Protein 6RS4 (pdb70)

GO terms:
  GO:0035834 indole alkaloid metabolic process (P, IDA)
  GO:0005634 nucleus (C, IDA)
  GO:0005829 cytosol (C, IDA)
  GO:0016853 isomerase activity (F, IDA)
  GO:0009821 alkaloid biosynthetic process (P, IDA)
  GO:0005515 protein binding (F, IPI)

InterPro domains:
  IPR013094 Alpha/beta hydrolase fold-3 [PF07859] (74-285)
  IPR029058 Alpha/Beta hydrolase fold [G3DSA:3.40.50.1820] (14-320)
  IPR029058 Alpha/Beta hydrolase fold [SSF53474] (6-320)
  IPR050466 Diverse Carboxylesterases and Gibberellin Receptors [PTHR23024] (10-301)

Organism: Catharanthus roseus (NCBI:txid4058)

B-factor: mean 18.54, std 12.17, range [6.81, 77.48]

Foldseek 3Di:
DFPDDQPPAWTARPVGDIDGDDAAAFDAWDAQDVVLRTKTWDKADLDPAKIWIKIAEDDPDQQAAFAEEEEEEDDLLADDFCRGCLNVVLVSNLCSLLRHIYTYMGWDGPDVPAPPRRLVNSLSVQLLLLVLPPPAPVCVVPDVRHDNCSNRHHDLVQYEYEYEACRLLSVLVSQLVCLVCPRVNVPGFHAEYEYHLYQADEDDPDDDDPCVVPSSLVSQCRRHVPQVVRSLRCSRHVPRPVHRQLLSGRYAYYEYEYEDDPSVRVSVVVVVSNVVSCNPHHYHYHYYPDDRSQLRPVVDPSVSVSSSVRSVRRD/DFPDDDPPAWTARPVGDIDGPDAAAFDAWDAQDVVLRTKTWHKADLDPAKIWIKIAADDPDLQEAFFEEEEEEDDLLAGDFCRGCQVVVLVSNLCSLLRYIYTYMGWDGPDVPAPPRRLVNSLSSQLLLLVLPPDAPVCVVPDVRHDPCSNRHHDLVQYEYEYEACRLLSVQVSQLVCLVCPRVNVSGFHAEYEYALYQAQDDDPDDDDCCVVPVSLPSQCRRHVPQVVRSLRCSRHVPRPVHDQLLSGRYAAYEYEYEPDPSVRVSVVVVVSNVVSCNPHHYHYHYYPDDRSQLRPPPDPSVSVSSSVRSVRRD

Secondary structure (DSSP, 8-state):
-EEEEETTTEEEETTS-EEE--PPPB---BSS-TTTTS-EEEEEESSSS-EEEEEEPPPS-TT--EEEEEEE--STTTS--TTBHHHHHHHHHHHHHHT-EEEEEEPPPTTTS-TTHHHHHHHHHHHHHHTTTT--GGGGGT-TT--HHHHHHEEEEEEEEEEEHHHHHHHHHHHHHHTTS-GGGGT----EEEEES-------SS---HHHHTHHHHHHHHH-TT-TTGGG-TTT-TTSTTPPPGGG-S-SEEEEEE-SSTHHHHHHHHHHHHHHHT--SEEEEEE-SS-GGGGG-TTSHHHHHHHHHHHTT--/-EEEEETTTEEEETTS-EE--SPPPB---BSS-TTTTS-EEEEEESSSS-EEEEEEPPPS-TT--EEEEEEE--STTTS--TTBHHHHHHHHHHHHHHT-EEEEEEPPPTTTS-TTHHHHHHHHHHHHHHTTTT--GGGGGT-TT--HHHHHHEEEEEEEEEEETHHHHHHHHHHHHHHHS-GGGGT----EEEEES-------SS---HIIIIIHHHHHHHH-TT-TTGGG-TTT-TTSTTPPPGGG-S-SEEEEEE-SSTTHHHHHHHHHHHHHTT--SEEEEEE-SS-GGGGG-TTSHHHHHHHHHHHTT--

Nearest PDB structures (foldseek):
  6rs4-assembly1_B  TM=9.970E-01  e=1.479E-68  Catharanthus roseus
  6rj8-assembly1_A-2  TM=9.742E-01  e=1.460E-55  Tabernanthe iboga
  6rt8-assembly2_C  TM=9.593E-01  e=1.215E-53  Catharanthus roseus
  8vce-assembly2_B  TM=8.113E-01  e=3.722E-21  Arabidopsis thaliana
  8vce-assembly1_A  TM=7.909E-01  e=3.955E-21  Arabidopsis thaliana

Structure (mmCIF, N/CA/C/O backbone):
data_6RS4
#
_entry.id   6RS4
#
_cell.length_a   56.485
_cell.length_b   108.962
_cell.length_c   63.235
_cell.angle_alpha   90.000
_cell.angle_beta   108.540
_cell.angle_gamma   90.000
#
_symmetry.space_group_name_H-M   'P 1 21 1'
#
loop_
_entity.id
_entity.type
_entity.pdbx_description
1 polymer 'Tabersonine synthase'
2 non-polymer 1,2-ETHANEDIOL
3 water water
#
loop_
_atom_site.group_PDB
_atom_site.id
_atom_site.type_symbol
_atom_site.label_atom_id
_atom_site.label_alt_id
_atom_site.label_comp_id
_atom_site.label_asym_id
_atom_site.label_entity_id
_atom_site.label_seq_id
_atom_site.pdbx_PDB_ins_code
_atom_site.Cartn_x
_atom_site.Cartn_y
_atom_site.Cartn_z
_atom_site.occupancy
_atom_site.B_iso_or_equiv
_atom_site.auth_seq_id
_atom_site.auth_comp_id
_atom_site.auth_asym_id
_atom_site.auth_atom_id
_atom_site.pdbx_PDB_model_num
ATOM 1 N N . GLU A 1 7 ? 63.860 14.733 34.168 1.00 63.99 6 GLU A N 1
ATOM 2 C CA . GLU A 1 7 ? 65.034 13.813 34.083 1.00 63.32 6 GLU A CA 1
ATOM 3 C C . GLU A 1 7 ? 65.330 13.503 32.611 1.00 59.38 6 GLU A C 1
ATOM 4 O O . GLU A 1 7 ? 64.473 13.788 31.750 1.00 56.22 6 GLU A O 1
ATOM 6 N N . THR A 1 8 ? 66.497 12.917 32.345 1.00 60.72 7 THR A N 1
ATOM 7 C CA . THR A 1 8 ? 67.094 12.803 30.990 1.00 53.97 7 THR A CA 1
ATOM 8 C C . THR A 1 8 ? 67.205 11.335 30.563 1.00 52.04 7 THR A C 1
ATOM 9 O O . THR A 1 8 ? 67.543 10.489 31.418 1.00 53.36 7 THR A O 1
ATOM 13 N N . ILE A 1 9 ? 66.932 11.063 29.284 1.00 42.82 8 ILE A N 1
ATOM 14 C CA . ILE A 1 9 ? 67.175 9.745 28.631 1.00 40.12 8 ILE A CA 1
ATOM 15 C C . ILE A 1 9 ? 68.620 9.733 28.122 1.00 39.48 8 ILE A C 1
ATOM 16 O O . ILE A 1 9 ? 69.242 8.658 28.147 1.00 41.60 8 ILE A O 1
ATOM 21 N N . PHE A 1 10 ? 69.135 10.893 27.701 1.00 32.41 9 PHE A N 1
ATOM 22 C CA . PHE A 1 10 ? 70.549 11.095 27.302 1.00 33.24 9 PHE A CA 1
ATOM 23 C C . PHE A 1 10 ? 71.078 12.356 27.974 1.00 30.29 9 PHE A C 1
ATOM 24 O O . PHE A 1 10 ? 70.371 13.370 28.009 1.00 33.11 9 PHE A O 1
ATOM 32 N N . ASP A 1 11 ? 72.283 12.249 28.517 1.00 28.07 10 ASP A N 1
ATOM 33 C CA . ASP A 1 11 ? 73.102 13.393 28.982 1.00 32.78 10 ASP A CA 1
ATOM 34 C C . ASP A 1 11 ? 74.503 13.125 28.444 1.00 33.05 10 ASP A C 1
ATOM 35 O O . ASP A 1 11 ? 75.168 12.210 28.965 1.00 34.72 10 ASP A O 1
ATOM 40 N N . LEU A 1 12 ? 74.860 13.831 27.370 1.00 28.50 11 LEU A N 1
ATOM 41 C CA . LEU A 1 12 ? 76.169 13.726 26.682 1.00 27.64 11 LEU A CA 1
ATOM 42 C C . LEU A 1 12 ? 76.875 15.060 26.873 1.00 27.93 11 LEU A C 1
ATOM 43 O O . LEU A 1 12 ? 76.821 15.922 26.000 1.00 27.07 11 LEU A O 1
ATOM 48 N N . PRO A 1 13 ? 77.519 15.272 28.042 1.00 29.48 12 PRO A N 1
ATOM 49 C CA . PRO A 1 13 ? 78.108 16.564 28.356 1.00 31.17 12 PRO A CA 1
ATOM 50 C C . PRO A 1 13 ? 79.322 16.779 27.462 1.00 28.75 12 PRO A C 1
ATOM 51 O O . PRO A 1 13 ? 79.994 15.820 27.067 1.00 33.36 12 PRO A O 1
ATOM 55 N N . PRO A 1 14 ? 79.654 18.042 27.131 1.00 27.99 13 PRO A N 1
ATOM 56 C CA . PRO A 1 14 ? 78.864 19.205 27.545 1.00 31.09 13 PRO A CA 1
ATOM 57 C C . PRO A 1 14 ? 77.818 19.689 26.523 1.00 29.40 13 PRO A C 1
ATOM 58 O O . PRO A 1 14 ? 77.414 20.821 26.601 1.00 35.51 13 PRO A O 1
ATOM 62 N N . TYR A 1 15 ? 77.358 18.806 25.639 1.00 28.32 14 TYR A N 1
ATOM 63 C CA . TYR A 1 15 ? 76.771 19.167 24.326 1.00 29.18 14 TYR A CA 1
ATOM 64 C C . TYR A 1 15 ? 75.244 19.114 24.360 1.00 30.63 14 TYR A C 1
ATOM 65 O O . TYR A 1 15 ? 74.571 20.061 23.878 1.00 30.69 14 TYR A O 1
ATOM 74 N N . ILE A 1 16 ? 74.691 18.009 24.850 1.00 27.56 15 ILE A N 1
ATOM 75 C CA . ILE A 1 16 ? 73.247 17.756 24.618 1.00 28.72 15 ILE A CA 1
ATOM 76 C C . ILE A 1 16 ? 72.679 16.887 25.740 1.00 26.46 15 ILE A C 1
ATOM 77 O O . ILE A 1 16 ? 73.354 15.912 26.203 1.00 28.04 15 ILE A O 1
ATOM 82 N N . LYS A 1 17 ? 71.495 17.291 26.187 1.00 29.20 16 LYS A N 1
ATOM 83 C CA . LYS A 1 17 ? 70.637 16.563 27.144 1.00 32.83 16 LYS A CA 1
ATOM 84 C C . LYS A 1 17 ? 69.291 16.366 26.456 1.00 31.01 16 LYS A C 1
ATOM 85 O O . LYS A 1 17 ? 68.776 17.326 25.865 1.00 29.97 16 LYS A O 1
ATOM 90 N N . VAL A 1 18 ? 68.762 15.151 26.503 1.00 31.11 17 VAL A N 1
ATOM 91 C CA . VAL A 1 18 ? 67.399 14.858 25.993 1.00 32.88 17 VAL A CA 1
ATOM 92 C C . VAL A 1 18 ? 66.578 14.401 27.190 1.00 38.00 17 VAL A C 1
ATOM 93 O O . VAL A 1 18 ? 67.021 13.468 27.889 1.00 38.32 17 VAL A O 1
ATOM 97 N N . PHE A 1 19 ? 65.454 15.076 27.423 1.00 40.74 18 PHE A N 1
ATOM 98 C CA . PHE A 1 19 ? 64.577 14.857 28.598 1.00 45.98 18 PHE A CA 1
ATOM 99 C C . PHE A 1 19 ? 63.567 13.761 28.254 1.00 49.71 18 PHE A C 1
ATOM 100 O O . PHE A 1 19 ? 63.302 13.549 27.054 1.00 47.00 18 PHE A O 1
ATOM 108 N N . LYS A 1 20 ? 63.066 13.067 29.281 1.00 52.47 19 LYS A N 1
ATOM 109 C CA . LYS A 1 20 ? 62.014 12.021 29.169 1.00 57.53 19 LYS A CA 1
ATOM 110 C C . LYS A 1 20 ? 60.787 12.599 28.451 1.00 61.26 19 LYS A C 1
ATOM 111 O O . LYS A 1 20 ? 60.164 11.859 27.664 1.00 62.41 19 LYS A O 1
ATOM 113 N N . ASP A 1 21 ? 60.467 13.875 28.699 1.00 61.60 20 ASP A N 1
ATOM 114 C CA . ASP A 1 21 ? 59.265 14.557 28.142 1.00 63.66 20 ASP A CA 1
ATOM 115 C C . ASP A 1 21 ? 59.498 14.953 26.675 1.00 64.96 20 ASP A C 1
ATOM 116 O O . ASP A 1 21 ? 58.557 15.503 26.071 1.00 72.96 20 ASP A O 1
ATOM 121 N N . GLY A 1 22 ? 60.701 14.710 26.137 1.00 59.78 21 GLY A N 1
ATOM 122 C CA . GLY A 1 22 ? 61.026 14.858 24.703 1.00 57.21 21 GLY A CA 1
ATOM 123 C C . GLY A 1 22 ? 61.737 16.167 24.395 1.00 52.53 21 GLY A C 1
ATOM 124 O O . GLY A 1 22 ? 62.062 16.395 23.210 1.00 49.99 21 GLY A O 1
ATOM 125 N N . ARG A 1 23 ? 61.970 17.001 25.415 1.00 48.61 22 ARG A N 1
ATOM 126 C CA . ARG A 1 23 ? 62.645 18.317 25.285 1.00 42.59 22 ARG A CA 1
ATOM 127 C C . ARG A 1 23 ? 64.137 18.081 25.026 1.00 37.75 22 ARG A C 1
ATOM 128 O O . ARG A 1 23 ? 64.723 17.155 25.636 1.00 40.53 22 ARG A O 1
ATOM 130 N N . VAL A 1 24 ? 64.723 18.871 24.128 1.00 33.95 23 VAL A N 1
ATOM 131 C CA . VAL A 1 24 ? 66.174 18.799 23.786 1.00 30.61 23 VAL A CA 1
ATOM 132 C C . VAL A 1 24 ? 66.838 20.112 24.216 1.00 31.15 23 VAL A C 1
ATOM 133 O O . VAL A 1 24 ? 66.388 21.169 23.775 1.00 33.77 23 VAL A O 1
ATOM 137 N N . GLU A 1 25 ? 67.875 20.026 25.051 1.00 34.15 24 GLU A N 1
ATOM 138 C CA . GLU A 1 25 ? 68.740 21.172 25.430 1.00 33.05 24 GLU A CA 1
ATOM 139 C C . GLU A 1 25 ? 70.105 20.973 24.771 1.00 28.41 24 GLU A C 1
ATOM 140 O O . GLU A 1 25 ? 70.761 19.914 25.034 1.00 29.62 24 GLU A O 1
ATOM 143 N N . ARG A 1 26 ? 70.495 21.924 23.921 1.00 27.11 25 ARG A N 1
ATOM 144 C CA . ARG A 1 26 ? 71.834 21.967 23.275 1.00 28.35 25 ARG A CA 1
ATOM 145 C C . ARG A 1 26 ? 72.692 23.049 23.929 1.00 30.00 25 ARG A C 1
ATOM 146 O O . ARG A 1 26 ? 72.162 24.137 24.218 1.00 34.70 25 ARG A O 1
ATOM 154 N N . LEU A 1 27 ? 73.978 22.748 24.129 1.00 32.38 26 LEU A N 1
ATOM 155 C CA . LEU A 1 27 ? 75.032 23.763 24.386 1.00 34.84 26 LEU A CA 1
ATOM 156 C C . LEU A 1 27 ? 74.927 24.823 23.292 1.00 35.72 26 LEU A C 1
ATOM 157 O O . LEU A 1 27 ? 74.675 24.437 22.120 1.00 29.32 26 LEU A O 1
ATOM 159 N N . HIS A 1 28 ? 75.064 26.094 23.681 1.00 36.05 27 HIS A N 1
ATOM 160 C CA . HIS A 1 28 ? 75.086 27.281 22.791 1.00 32.21 27 HIS A CA 1
ATOM 161 C C . HIS A 1 28 ? 75.938 26.961 21.563 1.00 29.66 27 HIS A C 1
ATOM 162 O O . HIS A 1 28 ? 77.124 26.580 21.710 1.00 34.02 27 HIS A O 1
ATOM 164 N N . SER A 1 29 ? 75.346 27.088 20.386 1.00 24.70 28 SER A N 1
ATOM 165 C CA . SER A 1 29 ? 76.009 26.719 19.122 1.00 21.70 28 SER A CA 1
ATOM 166 C C . SER A 1 29 ? 76.873 27.896 18.681 1.00 19.01 28 SER A C 1
ATOM 167 O O . SER A 1 29 ? 76.721 29.022 19.215 1.00 20.32 28 SER A O 1
ATOM 170 N N . SER A 1 30 ? 77.723 27.657 17.698 1.00 15.63 29 SER A N 1
ATOM 171 C CA . SER A 1 30 ? 78.442 28.734 16.998 1.00 14.04 29 SER A CA 1
ATOM 172 C C . SER A 1 30 ? 77.408 29.631 16.315 1.00 13.28 29 SER A C 1
ATOM 173 O O . SER A 1 30 ? 76.283 29.219 16.046 1.00 15.23 29 SER A O 1
ATOM 176 N N . PRO A 1 31 ? 77.743 30.909 16.064 1.00 13.33 30 PRO A N 1
ATOM 177 C CA . PRO A 1 31 ? 76.763 31.849 15.523 1.00 13.72 30 PRO A CA 1
ATOM 178 C C . PRO A 1 31 ? 76.528 31.696 14.021 1.00 11.38 30 PRO A C 1
ATOM 179 O O . PRO A 1 31 ? 77.408 31.350 13.252 1.00 12.11 30 PRO A O 1
ATOM 183 N N . TYR A 1 32 ? 75.309 31.985 13.620 1.00 11.70 31 TYR A N 1
ATOM 184 C CA . TYR A 1 32 ? 74.932 32.070 12.196 1.00 10.66 31 TYR A CA 1
ATOM 185 C C . TYR A 1 32 ? 75.811 33.104 11.498 1.00 9.65 31 TYR A C 1
ATOM 186 O O . TYR A 1 32 ? 76.082 34.185 12.066 1.00 11.42 31 TYR A O 1
ATOM 195 N N . VAL A 1 33 ? 76.212 32.795 10.276 1.00 8.76 32 VAL A N 1
ATOM 196 C CA . VAL A 1 33 ? 76.954 33.719 9.390 1.00 9.05 32 VAL A CA 1
ATOM 197 C C . VAL A 1 33 ? 76.155 33.868 8.110 1.00 9.48 32 VAL A C 1
ATOM 198 O O . VAL A 1 33 ? 75.887 32.893 7.422 1.00 9.68 32 VAL A O 1
ATOM 202 N N . PRO A 1 34 ? 75.706 35.099 7.769 1.00 9.65 33 PRO A N 1
ATOM 203 C CA . PRO A 1 34 ? 74.871 35.251 6.583 1.00 10.00 33 PRO A CA 1
ATOM 204 C C . PRO A 1 34 ? 75.633 35.081 5.276 1.00 11.19 33 PRO A C 1
ATOM 205 O O . PRO A 1 34 ? 76.868 35.097 5.229 1.00 10.63 33 PRO A O 1
ATOM 209 N N . PRO A 1 35 ? 74.906 34.996 4.148 1.00 10.03 34 PRO A N 1
ATOM 210 C CA . PRO A 1 35 ? 75.514 34.993 2.834 1.00 9.30 34 PRO A CA 1
ATOM 211 C C . PRO A 1 35 ? 76.425 36.210 2.636 1.00 9.51 34 PRO A C 1
ATOM 212 O O . PRO A 1 35 ? 76.119 37.306 3.167 1.00 10.44 34 PRO A O 1
ATOM 216 N N . SER A 1 36 ? 77.447 36.057 1.816 1.00 10.48 35 SER A N 1
ATOM 217 C CA . SER A 1 36 ? 78.413 37.139 1.511 1.00 9.39 35 SER A CA 1
ATOM 218 C C . SER A 1 36 ? 78.967 36.963 0.103 1.00 9.98 35 SER A C 1
ATOM 219 O O . SER A 1 36 ? 79.197 35.812 -0.326 1.00 10.42 35 SER A O 1
ATOM 222 N N . LEU A 1 37 ? 79.227 38.057 -0.587 1.00 10.99 36 LEU A N 1
ATOM 223 C CA . LEU A 1 37 ? 79.853 38.092 -1.920 1.00 11.80 36 LEU A CA 1
ATOM 224 C C . LEU A 1 37 ? 81.276 38.633 -1.710 1.00 11.73 36 LEU A C 1
ATOM 225 O O . LEU A 1 37 ? 81.418 39.697 -1.059 1.00 14.16 36 LEU A O 1
ATOM 230 N N A ASN A 1 38 ? 82.299 37.991 -2.280 0.50 12.25 37 ASN A N 1
ATOM 231 N N B ASN A 1 38 ? 82.293 37.950 -2.237 0.50 12.52 37 ASN A N 1
ATOM 232 C CA A ASN A 1 38 ? 83.676 38.552 -2.293 0.50 12.81 37 ASN A CA 1
ATOM 233 C CA B ASN A 1 38 ? 83.671 38.496 -2.305 0.50 12.23 37 ASN A CA 1
ATOM 234 C C A ASN A 1 38 ? 84.170 38.739 -0.852 0.50 13.16 37 ASN A C 1
ATOM 235 C C B ASN A 1 38 ? 84.212 38.716 -0.885 0.50 13.55 37 ASN A C 1
ATOM 236 O O A ASN A 1 38 ? 84.548 39.871 -0.475 0.50 15.86 37 ASN A O 1
ATOM 237 O O B ASN A 1 38 ? 84.674 39.835 -0.566 0.50 16.01 37 ASN A O 1
ATOM 246 N N . ASP A 1 39 ? 84.225 37.668 -0.070 1.00 13.27 38 ASP A N 1
ATOM 247 C CA . ASP A 1 39 ? 84.666 37.720 1.340 1.00 12.91 38 ASP A CA 1
ATOM 248 C C . ASP A 1 39 ? 86.109 38.213 1.446 1.00 14.53 38 ASP A C 1
ATOM 249 O O . ASP A 1 39 ? 87.016 37.594 0.901 1.00 15.63 38 ASP A O 1
ATOM 254 N N . PRO A 1 40 ? 86.395 39.338 2.121 1.00 16.69 39 PRO A N 1
ATOM 255 C CA . PRO A 1 40 ? 87.779 39.788 2.208 1.00 18.75 39 PRO A CA 1
ATOM 256 C C . PRO A 1 40 ? 88.749 38.810 2.883 1.00 19.37 39 PRO A C 1
ATOM 257 O O . PRO A 1 40 ? 89.882 38.679 2.412 1.00 22.48 39 PRO A O 1
ATOM 261 N N . GLU A 1 41 ? 88.296 38.110 3.925 1.00 19.63 40 GLU A N 1
ATOM 262 C CA . GLU A 1 41 ? 89.210 37.287 4.768 1.00 20.59 40 GLU A CA 1
ATOM 263 C C . GLU A 1 41 ? 89.828 36.155 3.935 1.00 18.71 40 GLU A C 1
ATOM 264 O O . GLU A 1 41 ? 91.006 35.824 4.161 1.00 23.60 40 GLU A O 1
ATOM 270 N N . THR A 1 42 ? 89.074 35.587 2.991 1.00 15.63 41 THR A N 1
ATOM 271 C CA . THR A 1 42 ? 89.512 34.465 2.131 1.00 16.72 41 THR A CA 1
ATOM 272 C C . THR A 1 42 ? 89.941 34.927 0.743 1.00 19.56 41 THR A C 1
ATOM 273 O O . THR A 1 42 ? 90.159 34.047 -0.102 1.00 23.65 41 THR A O 1
ATOM 277 N N . GLY A 1 43 ? 90.005 36.239 0.508 1.00 18.42 42 GLY A N 1
ATOM 278 C CA . GLY A 1 43 ? 90.381 36.806 -0.797 1.00 19.77 42 GLY A CA 1
ATOM 279 C C . GLY A 1 43 ? 89.342 36.509 -1.862 1.00 16.70 42 GLY A C 1
ATOM 280 O O . GLY A 1 43 ? 89.693 36.330 -3.038 1.00 21.89 42 GLY A O 1
ATOM 281 N N . GLY A 1 44 ? 88.074 36.468 -1.476 1.00 12.66 43 GLY A N 1
ATOM 282 C CA . GLY A 1 44 ? 87.023 36.576 -2.495 1.00 12.30 43 GLY A CA 1
ATOM 283 C C . GLY A 1 44 ? 86.035 35.427 -2.536 1.00 11.28 43 GLY A C 1
ATOM 284 O O . GLY A 1 44 ? 85.234 35.429 -3.483 1.00 12.15 43 GLY A O 1
ATOM 285 N N . VAL A 1 45 ? 86.045 34.479 -1.593 1.00 10.29 44 VAL A N 1
ATOM 286 C CA . VAL A 1 45 ? 85.020 33.404 -1.590 1.00 9.65 44 VAL A CA 1
ATOM 287 C C . VAL A 1 45 ? 83.639 34.035 -1.425 1.00 8.98 44 VAL A C 1
ATOM 288 O O . VAL A 1 45 ? 83.482 35.033 -0.681 1.00 11.28 44 VAL A O 1
ATOM 292 N N . SER A 1 46 ? 82.629 33.466 -2.082 1.00 11.03 45 SER A N 1
ATOM 293 C CA . SER A 1 46 ? 81.224 33.911 -1.978 1.00 10.11 45 SER A CA 1
ATOM 294 C C . SER A 1 46 ? 80.374 32.713 -1.578 1.00 8.80 45 SER A C 1
ATOM 295 O O . SER A 1 46 ? 80.729 31.551 -1.946 1.00 9.79 45 SER A O 1
ATOM 298 N N . TRP A 1 47 ? 79.250 32.940 -0.928 1.00 8.68 46 TRP A N 1
ATOM 299 C CA . TRP A 1 47 ? 78.345 31.823 -0.595 1.00 8.00 46 TRP A CA 1
ATOM 300 C C . TRP A 1 47 ? 76.912 32.277 -0.520 1.00 8.43 46 TRP A C 1
ATOM 301 O O . TRP A 1 47 ? 76.617 33.486 -0.262 1.00 9.36 46 TRP A O 1
ATOM 312 N N . LYS A 1 48 ? 76.003 31.347 -0.744 1.00 8.18 47 LYS A N 1
ATOM 313 C CA . LYS A 1 48 ? 74.555 31.556 -0.741 1.00 8.48 47 LYS A CA 1
ATOM 314 C C . LYS A 1 48 ? 73.872 30.297 -0.233 1.00 8.37 47 LYS A C 1
ATOM 315 O O . LYS A 1 48 ? 74.491 29.210 -0.309 1.00 9.00 47 LYS A O 1
ATOM 321 N N . ASP A 1 49 ? 72.666 30.411 0.251 1.00 8.13 48 ASP A N 1
ATOM 322 C CA . ASP A 1 49 ? 71.921 29.279 0.850 1.00 8.47 48 ASP A CA 1
ATOM 323 C C . ASP A 1 49 ? 70.721 28.990 -0.005 1.00 8.57 48 ASP A C 1
ATOM 324 O O . ASP A 1 49 ? 69.825 29.839 -0.128 1.00 8.90 48 ASP A O 1
ATOM 329 N N . VAL A 1 50 ? 70.644 27.774 -0.509 1.00 8.67 49 VAL A N 1
ATOM 330 C CA . VAL A 1 50 ? 69.627 27.450 -1.525 1.00 8.42 49 VAL A CA 1
ATOM 331 C C . VAL A 1 50 ? 68.788 26.267 -1.076 1.00 7.85 49 VAL A C 1
ATOM 332 O O . VAL A 1 50 ? 69.248 25.372 -0.355 1.00 9.36 49 VAL A O 1
ATOM 336 N N . PRO A 1 51 ? 67.524 26.245 -1.501 1.00 8.00 50 PRO A N 1
ATOM 337 C CA . PRO A 1 51 ? 66.635 25.139 -1.164 1.00 8.74 50 PRO A CA 1
ATOM 338 C C . PRO A 1 51 ? 66.852 24.025 -2.189 1.00 9.47 50 PRO A C 1
ATOM 339 O O . PRO A 1 51 ? 66.910 24.227 -3.373 1.00 13.38 50 PRO A O 1
ATOM 343 N N . ILE A 1 52 ? 66.818 22.797 -1.662 1.00 9.64 51 ILE A N 1
ATOM 344 C CA . ILE A 1 52 ? 66.912 21.558 -2.483 1.00 9.17 51 ILE A CA 1
ATOM 345 C C . ILE A 1 52 ? 65.566 20.846 -2.488 1.00 8.77 51 ILE A C 1
ATOM 346 O O . ILE A 1 52 ? 65.138 20.348 -3.541 1.00 9.82 51 ILE A O 1
ATOM 351 N N . SER A 1 53 ? 64.892 20.866 -1.360 1.00 8.57 52 SER A N 1
ATOM 352 C CA . SER A 1 53 ? 63.536 20.303 -1.248 1.00 9.19 52 SER A CA 1
ATOM 353 C C . SER A 1 53 ? 62.797 21.061 -0.167 1.00 8.36 52 SER A C 1
ATOM 354 O O . SER A 1 53 ? 63.304 22.082 0.290 1.00 10.41 52 SER A O 1
ATOM 357 N N . SER A 1 54 ? 61.656 20.604 0.274 1.00 9.36 53 SER A N 1
ATOM 358 C CA . SER A 1 54 ? 60.947 21.242 1.394 1.00 9.80 53 SER A CA 1
ATOM 359 C C . SER A 1 54 ? 61.746 21.095 2.684 1.00 10.47 53 SER A C 1
ATOM 360 O O . SER A 1 54 ? 61.552 21.904 3.581 1.00 13.78 53 SER A O 1
ATOM 363 N N . VAL A 1 55 ? 62.636 20.088 2.773 1.00 10.47 54 VAL A N 1
ATOM 364 C CA . VAL A 1 55 ? 63.293 19.758 4.068 1.00 10.10 54 VAL A CA 1
ATOM 365 C C . VAL A 1 55 ? 64.823 19.740 3.966 1.00 10.03 54 VAL A C 1
ATOM 366 O O . VAL A 1 55 ? 65.449 19.547 5.018 1.00 11.80 54 VAL A O 1
ATOM 370 N N . VAL A 1 56 ? 65.392 19.939 2.785 1.00 9.87 55 VAL A N 1
ATOM 371 C CA . VAL A 1 56 ? 66.859 19.949 2.608 1.00 9.94 55 VAL A CA 1
ATOM 372 C C . VAL A 1 56 ? 67.244 21.299 1.989 1.00 8.82 55 VAL A C 1
ATOM 373 O O . VAL A 1 56 ? 66.574 21.750 1.077 1.00 9.46 55 VAL A O 1
ATOM 377 N N . SER A 1 57 ? 68.391 21.787 2.411 1.00 8.96 56 SER A N 1
ATOM 378 C CA . SER A 1 57 ? 69.003 23.008 1.840 1.00 8.67 56 SER A CA 1
ATOM 379 C C . SER A 1 57 ? 70.497 22.860 1.889 1.00 8.14 56 SER A C 1
ATOM 380 O O . SER A 1 57 ? 71.012 21.881 2.440 1.00 9.71 56 SER A O 1
ATOM 383 N N . ALA A 1 58 ? 71.227 23.788 1.324 1.00 8.74 57 ALA A N 1
ATOM 384 C CA . ALA A 1 58 ? 72.696 23.747 1.318 1.00 7.51 57 ALA A CA 1
ATOM 385 C C . ALA A 1 58 ? 73.259 25.159 1.189 1.00 7.67 57 ALA A C 1
ATOM 386 O O . ALA A 1 58 ? 72.627 26.014 0.544 1.00 9.63 57 ALA A O 1
ATOM 388 N N . ARG A 1 59 ? 74.463 25.327 1.699 1.00 8.07 58 ARG A N 1
ATOM 389 C CA . ARG A 1 59 ? 75.286 26.527 1.434 1.00 8.00 58 ARG A CA 1
ATOM 390 C C . ARG A 1 59 ? 76.210 26.235 0.264 1.00 7.77 58 ARG A C 1
ATOM 391 O O . ARG A 1 59 ? 76.981 25.232 0.310 1.00 8.68 58 ARG A O 1
ATOM 399 N N . ILE A 1 60 ? 76.113 26.988 -0.816 1.00 7.73 59 ILE A N 1
ATOM 400 C CA . ILE A 1 60 ? 76.920 26.839 -2.024 1.00 8.00 59 ILE A CA 1
ATOM 401 C C . ILE A 1 60 ? 78.048 27.857 -1.932 1.00 8.51 59 ILE A C 1
ATOM 402 O O . ILE A 1 60 ? 77.764 29.060 -1.655 1.00 9.33 59 ILE A O 1
ATOM 407 N N . TYR A 1 61 ? 79.251 27.449 -2.202 1.00 8.49 60 TYR A N 1
ATOM 408 C CA . TYR A 1 61 ? 80.444 28.311 -2.137 1.00 8.34 60 TYR A CA 1
ATOM 409 C C . TYR A 1 61 ? 81.119 28.367 -3.484 1.00 9.59 60 TYR A C 1
ATOM 410 O O . TYR A 1 61 ? 81.276 27.334 -4.171 1.00 9.05 60 TYR A O 1
ATOM 419 N N A LEU A 1 62 ? 81.606 29.566 -3.825 0.50 9.77 61 LEU A N 1
ATOM 420 N N B LEU A 1 62 ? 81.587 29.571 -3.846 0.50 9.76 61 LEU A N 1
ATOM 421 C CA A LEU A 1 62 ? 82.415 29.745 -5.043 0.50 10.95 61 LEU A CA 1
ATOM 422 C CA B LEU A 1 62 ? 82.414 29.760 -5.055 0.50 10.94 61 LEU A CA 1
ATOM 423 C C A LEU A 1 62 ? 83.701 30.425 -4.618 0.50 10.79 61 LEU A C 1
ATOM 424 C C B LEU A 1 62 ? 83.703 30.421 -4.613 0.50 10.74 61 LEU A C 1
ATOM 425 O O A LEU A 1 62 ? 83.652 31.442 -3.922 0.50 13.45 61 LEU A O 1
ATOM 426 O O B LEU A 1 62 ? 83.651 31.445 -3.929 0.50 13.49 61 LEU A O 1
ATOM 435 N N . PRO A 1 63 ? 84.871 29.957 -5.081 1.00 11.20 62 PRO A N 1
ATOM 436 C CA . PRO A 1 63 ? 86.109 30.702 -4.851 1.00 11.60 62 PRO A CA 1
ATOM 437 C C . PRO A 1 63 ? 86.095 31.933 -5.755 1.00 12.41 62 PRO A C 1
ATOM 438 O O . PRO A 1 63 ? 85.226 32.075 -6.611 1.00 13.90 62 PRO A O 1
ATOM 442 N N . LYS A 1 64 ? 87.085 32.791 -5.579 1.00 14.58 63 LYS A N 1
ATOM 443 C CA . LYS A 1 64 ? 87.229 33.952 -6.480 1.00 17.79 63 LYS A CA 1
ATOM 444 C C . LYS A 1 64 ? 87.371 33.424 -7.912 1.00 16.58 63 LYS A C 1
ATOM 445 O O . LYS A 1 64 ? 88.223 32.591 -8.159 1.00 20.38 63 LYS A O 1
ATOM 450 N N . ILE A 1 65 ? 86.526 33.905 -8.816 1.00 19.56 64 ILE A N 1
ATOM 451 C CA . ILE A 1 65 ? 86.500 33.481 -10.242 1.00 20.99 64 ILE A CA 1
ATOM 452 C C . ILE A 1 65 ? 87.372 34.440 -11.042 1.00 23.75 64 ILE A C 1
ATOM 453 O O . ILE A 1 65 ? 87.071 35.636 -11.055 1.00 28.62 64 ILE A O 1
ATOM 458 N N . ASN A 1 66 ? 88.428 33.924 -11.664 1.00 26.00 65 ASN A N 1
ATOM 459 C CA . ASN A 1 66 ? 89.385 34.756 -12.428 1.00 32.26 65 ASN A CA 1
ATOM 460 C C . ASN A 1 66 ? 89.183 34.551 -13.933 1.00 33.54 65 ASN A C 1
ATOM 461 O O . ASN A 1 66 ? 89.787 35.304 -14.703 1.00 38.85 65 ASN A O 1
ATOM 466 N N . ASN A 1 67 ? 88.361 33.580 -14.331 1.00 33.15 66 ASN A N 1
ATOM 467 C CA . ASN A 1 67 ? 88.046 33.258 -15.747 1.00 39.11 66 ASN A CA 1
ATOM 468 C C . ASN A 1 67 ? 86.641 32.646 -15.789 1.00 44.44 66 ASN A C 1
ATOM 469 O O . ASN A 1 67 ? 86.411 31.627 -15.113 1.00 43.41 66 ASN A O 1
ATOM 474 N N A HIS A 1 68 ? 85.727 33.245 -16.555 0.50 46.82 67 HIS A N 1
ATOM 475 N N B HIS A 1 68 ? 85.738 33.238 -16.577 0.50 47.68 67 HIS A N 1
ATOM 476 C CA A HIS A 1 68 ? 84.288 32.865 -16.567 0.50 47.92 67 HIS A CA 1
ATOM 477 C CA B HIS A 1 68 ? 84.289 32.891 -16.594 0.50 49.46 67 HIS A CA 1
ATOM 478 C C A HIS A 1 68 ? 84.088 31.502 -17.247 0.50 45.78 67 HIS A C 1
ATOM 479 C C B HIS A 1 68 ? 84.069 31.538 -17.290 0.50 46.24 67 HIS A C 1
ATOM 480 O O A HIS A 1 68 ? 83.031 30.874 -16.990 0.50 43.07 67 HIS A O 1
ATOM 481 O O B HIS A 1 68 ? 82.980 30.951 -17.087 0.50 45.93 67 HIS A O 1
ATOM 494 N N . ASP A 1 69 ? 85.064 31.050 -18.045 1.00 40.43 68 ASP A N 1
ATOM 495 C CA . ASP A 1 69 ? 85.016 29.744 -18.764 1.00 45.56 68 ASP A CA 1
ATOM 496 C C . ASP A 1 69 ? 85.818 28.658 -18.024 1.00 46.81 68 ASP A C 1
ATOM 497 O O . ASP A 1 69 ? 86.006 27.576 -18.616 1.00 53.65 68 ASP A O 1
ATOM 502 N N . GLU A 1 70 ? 86.244 28.892 -16.778 1.00 42.20 69 GLU A N 1
ATOM 503 C CA . GLU A 1 70 ? 86.995 27.883 -15.979 1.00 37.36 69 GLU A CA 1
ATOM 504 C C . GLU A 1 70 ? 86.015 26.866 -15.366 1.00 31.94 69 GLU A C 1
ATOM 505 O O . GLU A 1 70 ? 84.933 27.259 -14.957 1.00 37.53 69 GLU A O 1
ATOM 511 N N . LYS A 1 71 ? 86.383 25.588 -15.301 1.00 25.32 70 LYS A N 1
ATOM 512 C CA . LYS A 1 71 ? 85.597 24.556 -14.587 1.00 20.29 70 LYS A CA 1
ATOM 513 C C . LYS A 1 71 ? 86.380 24.080 -13.364 1.00 16.63 70 LYS A C 1
ATOM 514 O O . LYS A 1 71 ? 87.591 23.877 -13.449 1.00 24.74 70 LYS A O 1
ATOM 520 N N . LEU A 1 72 ? 85.681 23.873 -12.264 1.00 10.89 71 LEU A N 1
ATOM 521 C CA . LEU A 1 72 ? 86.271 23.645 -10.925 1.00 9.96 71 LEU A CA 1
ATOM 522 C C . LEU A 1 72 ? 85.869 22.288 -10.387 1.00 9.30 71 LEU A C 1
ATOM 523 O O . LEU A 1 72 ? 84.752 21.818 -10.621 1.00 10.19 71 LEU A O 1
ATOM 528 N N . PRO A 1 73 ? 86.711 21.672 -9.529 1.00 9.46 72 PRO A N 1
ATOM 529 C CA . PRO A 1 73 ? 86.259 20.494 -8.807 1.00 9.73 72 PRO A CA 1
ATOM 530 C C . PRO A 1 73 ? 85.099 20.883 -7.895 1.00 9.65 72 PRO A C 1
ATOM 531 O O . PRO A 1 73 ? 84.961 22.047 -7.537 1.00 10.88 72 PRO A O 1
ATOM 535 N N . ILE A 1 74 ? 84.206 19.926 -7.644 1.00 9.53 73 ILE A N 1
ATOM 536 C CA A ILE A 1 74 ? 83.047 20.239 -6.782 0.50 9.57 73 ILE A CA 1
ATOM 537 C CA B ILE A 1 74 ? 82.963 20.088 -6.840 0.50 9.90 73 ILE A CA 1
ATOM 538 C C . ILE A 1 74 ? 83.125 19.304 -5.559 1.00 10.21 73 ILE A C 1
ATOM 539 O O . ILE A 1 74 ? 83.325 18.081 -5.718 1.00 14.46 73 ILE A O 1
ATOM 548 N N . ILE A 1 75 ? 82.985 19.873 -4.389 1.00 8.40 74 ILE A N 1
ATOM 549 C CA . ILE A 1 75 ? 83.022 19.205 -3.082 1.00 8.68 74 ILE A CA 1
ATOM 550 C C . ILE A 1 75 ? 81.643 19.224 -2.463 1.00 8.78 74 ILE A C 1
ATOM 551 O O . ILE A 1 75 ? 81.077 20.323 -2.279 1.00 10.62 74 ILE A O 1
ATOM 556 N N . VAL A 1 76 ? 81.068 18.060 -2.213 1.00 8.00 75 VAL A N 1
ATOM 557 C CA . VAL A 1 76 ? 79.814 17.970 -1.446 1.00 7.59 75 VAL A CA 1
ATOM 558 C C . VAL A 1 76 ? 80.216 17.610 -0.028 1.00 7.82 75 VAL A C 1
ATOM 559 O O . VAL A 1 76 ? 80.820 16.509 0.165 1.00 8.76 75 VAL A O 1
ATOM 563 N N . TYR A 1 77 ? 79.906 18.448 0.937 1.00 8.78 76 TYR A N 1
ATOM 564 C CA . TYR A 1 77 ? 80.407 18.386 2.309 1.00 8.76 76 TYR A CA 1
ATOM 565 C C . TYR A 1 77 ? 79.271 18.140 3.272 1.00 8.83 76 TYR A C 1
ATOM 566 O O . TYR A 1 77 ? 78.172 18.750 3.177 1.00 9.11 76 TYR A O 1
ATOM 575 N N . PHE A 1 78 ? 79.492 17.170 4.175 1.00 8.78 77 PHE A N 1
ATOM 576 C CA . PHE A 1 78 ? 78.532 16.822 5.229 1.00 8.89 77 PHE A CA 1
ATOM 577 C C . PHE A 1 78 ? 79.179 17.077 6.578 1.00 8.67 77 PHE A C 1
ATOM 578 O O . PHE A 1 78 ? 80.165 16.420 6.967 1.00 8.94 77 PHE A O 1
ATOM 586 N N . HIS A 1 79 ? 78.695 18.094 7.290 1.00 8.96 78 HIS A N 1
ATOM 587 C CA . HIS A 1 79 ? 79.305 18.450 8.582 1.00 9.50 78 HIS A CA 1
ATOM 588 C C . HIS A 1 79 ? 79.140 17.349 9.636 1.00 9.39 78 HIS A C 1
ATOM 589 O O . HIS A 1 79 ? 78.203 16.562 9.566 1.00 11.29 78 HIS A O 1
ATOM 596 N N . GLY A 1 80 ? 79.998 17.412 10.646 1.00 9.93 79 GLY A N 1
ATOM 597 C CA . GLY A 1 80 ? 79.929 16.489 11.772 1.00 9.98 79 GLY A CA 1
ATOM 598 C C . GLY A 1 80 ? 79.198 17.072 12.961 1.00 11.31 79 GLY A C 1
ATOM 599 O O . GLY A 1 80 ? 78.230 17.814 12.784 1.00 13.35 79 GLY A O 1
ATOM 600 N N . ALA A 1 81 ? 79.674 16.756 14.157 1.00 11.97 80 ALA A N 1
ATOM 601 C CA . ALA A 1 81 ? 79.115 17.173 15.460 1.00 13.67 80 ALA A CA 1
ATOM 602 C C . ALA A 1 81 ? 77.943 16.266 15.874 1.00 11.58 80 ALA A C 1
ATOM 603 O O . ALA A 1 81 ? 76.918 16.755 16.307 1.00 15.99 80 ALA A O 1
ATOM 605 N N . GLY A 1 82 ? 78.098 14.956 15.808 1.00 12.93 81 GLY A N 1
ATOM 606 C CA . GLY A 1 82 ? 77.293 14.038 16.639 1.00 13.81 81 GLY A CA 1
ATOM 607 C C . GLY A 1 82 ? 75.956 13.621 16.045 1.00 12.25 81 GLY A C 1
ATOM 608 O O . GLY A 1 82 ? 75.200 12.949 16.754 1.00 15.83 81 GLY A O 1
ATOM 609 N N . PHE A 1 83 ? 75.681 13.985 14.795 1.00 10.80 82 PHE A N 1
ATOM 610 C CA . PHE A 1 83 ? 74.371 13.907 14.112 1.00 10.60 82 PHE A CA 1
ATOM 611 C C . PHE A 1 83 ? 73.341 14.836 14.755 1.00 11.64 82 PHE A C 1
ATOM 612 O O . PHE A 1 83 ? 72.188 14.850 14.277 1.00 13.29 82 PHE A O 1
ATOM 620 N N . CYS A 1 84 ? 73.697 15.601 15.788 1.00 12.32 83 CYS A N 1
ATOM 621 C CA . CYS A 1 84 ? 72.675 16.282 16.619 1.00 12.34 83 CYS A CA 1
ATOM 622 C C . CYS A 1 84 ? 72.981 17.756 16.848 1.00 12.04 83 CYS A C 1
ATOM 623 O O . CYS A 1 84 ? 72.134 18.399 17.450 1.00 14.93 83 CYS A O 1
ATOM 626 N N . LEU A 1 85 ? 74.119 18.276 16.384 1.00 11.68 84 LEU A N 1
ATOM 627 C CA . LEU A 1 85 ? 74.511 19.678 16.628 1.00 13.53 84 LEU A CA 1
ATOM 628 C C . LEU A 1 85 ? 74.913 20.381 15.337 1.00 11.71 84 LEU A C 1
ATOM 629 O O . LEU A 1 85 ? 75.272 19.752 14.362 1.00 11.88 84 LEU A O 1
ATOM 634 N N . GLU A 1 86 ? 74.910 21.698 15.437 1.00 12.40 85 GLU A N 1
ATOM 635 C CA . GLU A 1 86 ? 75.530 22.643 14.487 1.00 11.99 85 GLU A CA 1
ATOM 636 C C . GLU A 1 86 ? 74.802 22.636 13.140 1.00 10.81 85 GLU A C 1
ATOM 637 O O . GLU A 1 86 ? 73.661 22.104 13.016 1.00 13.13 85 GLU A O 1
ATOM 643 N N . SER A 1 87 ? 75.375 23.349 12.182 1.00 10.58 86 SER A N 1
ATOM 644 C CA . SER A 1 87 ? 74.665 23.785 10.960 1.00 10.62 86 SER A CA 1
ATOM 645 C C . SER A 1 87 ? 75.696 24.107 9.898 1.00 9.66 86 SER A C 1
ATOM 646 O O . SER A 1 87 ? 76.734 24.692 10.242 1.00 11.10 86 SER A O 1
ATOM 649 N N . ALA A 1 88 ? 75.346 23.893 8.648 1.00 9.30 87 ALA A N 1
ATOM 650 C CA . ALA A 1 88 ? 76.143 24.381 7.506 1.00 9.41 87 ALA A CA 1
ATOM 651 C C . ALA A 1 88 ? 76.228 25.909 7.524 1.00 8.62 87 ALA A C 1
ATOM 652 O O . ALA A 1 88 ? 77.178 26.468 6.909 1.00 9.22 87 ALA A O 1
ATOM 654 N N . PHE A 1 89 ? 75.279 26.572 8.172 1.00 8.65 88 PHE A N 1
ATOM 655 C CA . PHE A 1 89 ? 75.157 28.058 8.091 1.00 8.77 88 PHE A CA 1
ATOM 656 C C . PHE A 1 89 ? 75.808 28.703 9.298 1.00 9.23 88 PHE A C 1
ATOM 657 O O . PHE A 1 89 ? 75.816 29.953 9.325 1.00 10.65 88 PHE A O 1
ATOM 665 N N . LYS A 1 90 ? 76.285 27.952 10.267 1.00 9.64 89 LYS A N 1
ATOM 666 C CA . LYS A 1 90 ? 76.921 28.497 11.481 1.00 9.98 89 LYS A CA 1
ATOM 667 C C . LYS A 1 90 ? 78.437 28.480 11.358 1.00 9.69 89 LYS A C 1
ATOM 668 O O . LYS A 1 90 ? 79.013 27.745 10.580 1.00 9.77 89 LYS A O 1
ATOM 674 N N . SER A 1 91 ? 79.082 29.333 12.141 1.00 10.78 90 SER A N 1
ATOM 675 C CA A SER A 1 91 ? 80.502 29.697 11.976 0.50 10.32 90 SER A CA 1
ATOM 676 C CA B SER A 1 91 ? 80.496 29.683 11.874 0.50 10.69 90 SER A CA 1
ATOM 677 C C . SER A 1 91 ? 81.457 28.508 12.102 1.00 9.43 90 SER A C 1
ATOM 678 O O . SER A 1 91 ? 82.487 28.485 11.418 1.00 11.50 90 SER A O 1
ATOM 683 N N . PHE A 1 92 ? 81.172 27.580 12.990 1.00 10.44 91 PHE A N 1
ATOM 684 C CA . PHE A 1 92 ? 82.153 26.504 13.264 1.00 11.23 91 PHE A CA 1
ATOM 685 C C . PHE A 1 92 ? 82.517 25.778 11.966 1.00 10.64 91 PHE A C 1
ATOM 686 O O . PHE A 1 92 ? 83.703 25.698 11.593 1.00 12.61 91 PHE A O 1
ATOM 694 N N . PHE A 1 93 ? 81.519 25.229 11.285 1.00 10.25 92 PHE A N 1
ATOM 695 C CA . PHE A 1 93 ? 81.749 24.499 10.028 1.00 10.37 92 PHE A CA 1
ATOM 696 C C . PHE A 1 93 ? 81.887 25.465 8.854 1.00 9.46 92 PHE A C 1
ATOM 697 O O . PHE A 1 93 ? 82.724 25.247 7.973 1.00 10.30 92 PHE A O 1
ATOM 705 N N . HIS A 1 94 ? 81.109 26.544 8.816 1.00 8.84 93 HIS A N 1
ATOM 706 C CA . HIS A 1 94 ? 81.167 27.456 7.662 1.00 8.94 93 HIS A CA 1
ATOM 707 C C . HIS A 1 94 ? 82.566 28.066 7.503 1.00 9.14 93 HIS A C 1
ATOM 708 O O . HIS A 1 94 ? 83.033 28.195 6.388 1.00 9.74 93 HIS A O 1
ATOM 715 N N . THR A 1 95 ? 83.200 28.451 8.598 1.00 8.85 94 THR A N 1
ATOM 716 C CA . THR A 1 95 ? 84.516 29.110 8.511 1.00 9.52 94 THR A CA 1
ATOM 717 C C . THR A 1 95 ? 85.537 28.113 7.953 1.00 9.89 94 THR A C 1
ATOM 718 O O . THR A 1 95 ? 86.363 28.487 7.099 1.00 10.61 94 THR A O 1
ATOM 722 N N . TYR A 1 96 ? 85.420 26.851 8.349 1.00 10.32 95 TYR A N 1
ATOM 723 C CA . TYR A 1 96 ? 86.260 25.748 7.858 1.00 10.99 95 TYR A CA 1
ATOM 724 C C . TYR A 1 96 ? 86.048 25.562 6.359 1.00 9.97 95 TYR A C 1
ATOM 725 O O . TYR A 1 96 ? 87.008 25.525 5.559 1.00 9.71 95 TYR A O 1
ATOM 734 N N . VAL A 1 97 ? 84.786 25.444 5.961 1.00 9.97 96 VAL A N 1
ATOM 735 C CA . VAL A 1 97 ? 84.465 25.198 4.538 1.00 9.22 96 VAL A CA 1
ATOM 736 C C . VAL A 1 97 ? 84.997 26.336 3.671 1.00 8.75 96 VAL A C 1
ATOM 737 O O . VAL A 1 97 ? 85.576 26.057 2.605 1.00 8.79 96 VAL A O 1
ATOM 741 N N . LYS A 1 98 ? 84.752 27.608 4.029 1.00 9.14 97 LYS A N 1
ATOM 742 C CA . LYS A 1 98 ? 85.220 28.664 3.099 1.00 9.62 97 LYS A CA 1
ATOM 743 C C . LYS A 1 98 ? 86.736 28.620 2.966 1.00 9.50 97 LYS A C 1
ATOM 744 O O . LYS A 1 98 ? 87.232 28.948 1.881 1.00 9.27 97 LYS A O 1
ATOM 750 N N . HIS A 1 99 ? 87.448 28.198 4.002 1.00 10.18 98 HIS A N 1
ATOM 751 C CA A HIS A 1 99 ? 88.919 28.052 3.896 0.50 10.69 98 HIS A CA 1
ATOM 752 C CA B HIS A 1 99 ? 88.923 28.040 3.916 0.50 10.87 98 HIS A CA 1
ATOM 753 C C . HIS A 1 99 ? 89.305 26.909 2.948 1.00 9.94 98 HIS A C 1
ATOM 754 O O . HIS A 1 99 ? 90.247 27.100 2.146 1.00 11.12 98 HIS A O 1
ATOM 767 N N . PHE A 1 100 ? 88.626 25.767 2.982 1.00 9.61 99 PHE A N 1
ATOM 768 C CA . PHE A 1 100 ? 89.031 24.703 2.033 1.00 10.32 99 PHE A CA 1
ATOM 769 C C . PHE A 1 100 ? 88.576 25.045 0.613 1.00 9.20 99 PHE A C 1
ATOM 770 O O . PHE A 1 100 ? 89.247 24.649 -0.338 1.00 10.33 99 PHE A O 1
ATOM 778 N N . VAL A 1 101 ? 87.509 25.829 0.462 1.00 8.61 100 VAL A N 1
ATOM 779 C CA . VAL A 1 101 ? 87.107 26.310 -0.889 1.00 9.02 100 VAL A CA 1
ATOM 780 C C . VAL A 1 101 ? 88.231 27.170 -1.456 1.00 9.02 100 VAL A C 1
ATOM 781 O O . VAL A 1 101 ? 88.593 27.007 -2.629 1.00 10.59 100 VAL A O 1
ATOM 785 N N . ALA A 1 102 ? 88.742 28.094 -0.655 1.00 9.41 101 ALA A N 1
ATOM 786 C CA . ALA A 1 102 ? 89.827 28.989 -1.104 1.00 11.15 101 ALA A CA 1
ATOM 787 C C . ALA A 1 102 ? 91.086 28.172 -1.428 1.00 11.54 101 ALA A C 1
ATOM 788 O O . ALA A 1 102 ? 91.744 28.426 -2.459 1.00 14.29 101 ALA A O 1
ATOM 790 N N . GLU A 1 103 ? 91.399 27.170 -0.614 1.00 10.83 102 GLU A N 1
ATOM 791 C CA A GLU A 1 103 ? 92.664 26.407 -0.747 0.50 12.41 102 GLU A CA 1
ATOM 792 C CA B GLU A 1 103 ? 92.671 26.403 -0.738 0.50 12.51 102 GLU A CA 1
ATOM 793 C C . GLU A 1 103 ? 92.590 25.496 -1.974 1.00 13.31 102 GLU A C 1
ATOM 794 O O . GLU A 1 103 ? 93.558 25.427 -2.725 1.00 15.25 102 GLU A O 1
ATOM 805 N N . ALA A 1 104 ? 91.466 24.805 -2.146 1.00 11.95 103 ALA A N 1
ATOM 806 C CA . ALA A 1 104 ? 91.271 23.807 -3.216 1.00 12.55 103 ALA A CA 1
ATOM 807 C C . ALA A 1 104 ? 90.799 24.473 -4.507 1.00 11.81 103 ALA A C 1
ATOM 808 O O . ALA A 1 104 ? 90.820 23.815 -5.554 1.00 14.18 103 ALA A O 1
ATOM 810 N N . LYS A 1 105 ? 90.380 25.736 -4.448 1.00 11.45 104 LYS A N 1
ATOM 811 C CA . LYS A 1 105 ? 89.781 26.439 -5.618 1.00 12.51 104 LYS A CA 1
ATOM 812 C C . LYS A 1 105 ? 88.678 25.543 -6.197 1.00 9.81 104 LYS A C 1
ATOM 813 O O . LYS A 1 105 ? 88.664 25.208 -7.392 1.00 11.34 104 LYS A O 1
ATOM 817 N N . ALA A 1 106 ? 87.729 25.235 -5.339 1.00 9.75 105 ALA A N 1
ATOM 818 C CA . ALA A 1 106 ? 86.633 24.302 -5.642 1.00 9.47 105 ALA A CA 1
ATOM 819 C C . ALA A 1 106 ? 85.291 24.943 -5.350 1.00 10.01 105 ALA A C 1
ATOM 820 O O . ALA A 1 106 ? 85.200 25.744 -4.418 1.00 12.33 105 ALA A O 1
ATOM 822 N N . ILE A 1 107 ? 84.272 24.526 -6.090 1.00 9.69 106 ILE A N 1
ATOM 823 C CA A ILE A 1 107 ? 82.889 24.835 -5.667 0.50 9.54 106 ILE A CA 1
ATOM 824 C CA B ILE A 1 107 ? 82.858 24.762 -5.692 0.50 9.75 106 ILE A CA 1
ATOM 825 C C . ILE A 1 107 ? 82.569 23.870 -4.512 1.00 10.37 106 ILE A C 1
ATOM 826 O O . ILE A 1 107 ? 82.974 22.685 -4.586 1.00 13.74 106 ILE A O 1
ATOM 835 N N . ALA A 1 108 ? 81.900 24.316 -3.485 1.00 9.08 107 ALA A N 1
ATOM 836 C CA . ALA A 1 108 ? 81.453 23.449 -2.389 1.00 8.81 107 ALA A CA 1
ATOM 837 C C . ALA A 1 108 ? 79.960 23.544 -2.183 1.00 8.83 107 ALA A C 1
ATOM 838 O O . ALA A 1 108 ? 79.378 24.628 -2.367 1.00 10.13 107 ALA A O 1
ATOM 840 N N . VAL A 1 109 ? 79.346 22.425 -1.819 1.00 7.98 108 VAL A N 1
ATOM 841 C CA . VAL A 1 109 ? 77.932 22.325 -1.452 1.00 7.37 108 VAL A CA 1
ATOM 842 C C . VAL A 1 109 ? 77.908 21.770 -0.053 1.00 7.57 108 VAL A C 1
ATOM 843 O O . VAL A 1 109 ? 78.169 20.535 0.064 1.00 8.80 108 VAL A O 1
ATOM 847 N N . SER A 1 110 ? 77.654 22.532 0.979 1.00 7.55 109 SER A N 1
ATOM 848 C CA . SER A 1 110 ? 77.669 22.142 2.386 1.00 7.86 109 SER A CA 1
ATOM 849 C C . SER A 1 110 ? 76.238 21.887 2.792 1.00 8.13 109 SER A C 1
ATOM 850 O O . SER A 1 110 ? 75.406 22.824 2.816 1.00 8.13 109 SER A O 1
ATOM 853 N N . VAL A 1 111 ? 75.866 20.628 3.030 1.00 8.74 110 VAL A N 1
ATOM 854 C CA . VAL A 1 111 ? 74.452 20.242 3.145 1.00 9.21 110 VAL A CA 1
ATOM 855 C C . VAL A 1 111 ? 73.920 20.552 4.528 1.00 9.21 110 VAL A C 1
ATOM 856 O O . VAL A 1 111 ? 74.564 20.252 5.528 1.00 9.75 110 VAL A O 1
ATOM 860 N N . GLU A 1 112 ? 72.726 21.151 4.559 1.00 9.44 111 GLU A N 1
ATOM 861 C CA . GLU A 1 112 ? 71.948 21.321 5.788 1.00 9.41 111 GLU A CA 1
ATOM 862 C C . GLU A 1 112 ? 70.920 20.192 5.871 1.00 9.70 111 GLU A C 1
ATOM 863 O O . GLU A 1 112 ? 69.858 20.254 5.241 1.00 11.02 111 GLU A O 1
ATOM 869 N N . PHE A 1 113 ? 71.325 19.110 6.519 1.00 10.25 112 PHE A N 1
ATOM 870 C CA . PHE A 1 113 ? 70.496 17.912 6.750 1.00 10.03 112 PHE A CA 1
ATOM 871 C C . PHE A 1 113 ? 69.790 18.056 8.090 1.00 10.21 112 PHE A C 1
ATOM 872 O O . PHE A 1 113 ? 70.242 18.781 8.984 1.00 10.97 112 PHE A O 1
ATOM 880 N N . ARG A 1 114 ? 68.702 17.312 8.241 1.00 10.49 113 ARG A N 1
ATOM 881 C CA . ARG A 1 114 ? 67.905 17.295 9.475 1.00 11.32 113 ARG A CA 1
ATOM 882 C C . ARG A 1 114 ? 68.708 16.617 10.594 1.00 11.12 113 ARG A C 1
ATOM 883 O O . ARG A 1 114 ? 69.306 15.520 10.363 1.00 13.66 113 ARG A O 1
ATOM 891 N N . LEU A 1 115 ? 68.695 17.247 11.770 1.00 11.88 114 LEU A N 1
ATOM 892 C CA . LEU A 1 115 ? 69.407 16.779 12.985 1.00 12.96 114 LEU A CA 1
ATOM 893 C C . LEU A 1 115 ? 68.550 15.832 13.827 1.00 12.87 114 LEU A C 1
ATOM 894 O O . LEU A 1 115 ? 67.326 16.026 13.969 1.00 12.74 114 LEU A O 1
ATOM 899 N N . ALA A 1 116 ? 69.239 14.898 14.458 1.00 12.19 115 ALA A N 1
ATOM 900 C CA . ALA A 1 116 ? 68.708 14.077 15.546 1.00 12.83 115 ALA A CA 1
ATOM 901 C C . ALA A 1 116 ? 68.763 14.889 16.831 1.00 13.83 115 ALA A C 1
ATOM 902 O O . ALA A 1 116 ? 69.566 15.827 16.963 1.00 14.65 115 ALA A O 1
ATOM 904 N N . PRO A 1 117 ? 67.953 14.560 17.851 1.00 15.99 116 PRO A N 1
ATOM 905 C CA . PRO A 1 117 ? 66.977 13.463 17.805 1.00 15.93 116 PRO A CA 1
ATOM 906 C C . PRO A 1 117 ? 65.594 13.854 17.263 1.00 15.23 116 PRO A C 1
ATOM 907 O O . PRO A 1 117 ? 64.742 12.980 17.156 1.00 18.63 116 PRO A O 1
ATOM 911 N N . GLU A 1 118 ? 65.374 15.128 16.920 1.00 15.40 117 GLU A N 1
ATOM 912 C CA . GLU A 1 118 ? 64.070 15.570 16.375 1.00 16.16 117 GLU A CA 1
ATOM 913 C C . GLU A 1 118 ? 63.750 14.820 15.081 1.00 15.00 117 GLU A C 1
ATOM 914 O O . GLU A 1 118 ? 62.582 14.473 14.865 1.00 18.46 117 GLU A O 1
ATOM 920 N N . ASN A 1 119 ? 64.770 14.538 14.272 1.00 14.70 118 ASN A N 1
ATOM 921 C CA . ASN A 1 119 ? 64.674 13.722 13.038 1.00 14.05 118 ASN A CA 1
ATOM 922 C C . ASN A 1 119 ? 65.752 12.663 13.185 1.00 12.57 118 ASN A C 1
ATOM 923 O O . ASN A 1 119 ? 66.912 12.935 12.927 1.00 13.49 118 ASN A O 1
ATOM 928 N N . HIS A 1 120 ? 65.378 11.486 13.658 1.00 13.71 119 HIS A N 1
ATOM 929 C CA . HIS A 1 120 ? 66.347 10.379 13.868 1.00 12.74 119 HIS A CA 1
ATOM 930 C C . HIS A 1 120 ? 66.919 9.936 12.524 1.00 10.92 119 HIS A C 1
ATOM 931 O O . HIS A 1 120 ? 66.248 10.079 11.457 1.00 11.57 119 HIS A O 1
ATOM 938 N N . LEU A 1 121 ? 68.111 9.360 12.542 1.00 11.18 120 LEU A N 1
ATOM 939 C CA . LEU A 1 121 ? 68.591 8.620 11.370 1.00 11.10 120 LEU A CA 1
ATOM 940 C C . LEU A 1 121 ? 67.512 7.592 11.036 1.00 11.26 120 LEU A C 1
ATOM 941 O O . LEU A 1 121 ? 66.840 7.072 11.938 1.00 12.60 120 LEU A O 1
ATOM 946 N N . PRO A 1 122 ? 67.295 7.249 9.747 1.00 10.65 121 PRO A N 1
ATOM 947 C CA . PRO A 1 122 ? 68.175 7.630 8.634 1.00 10.66 121 PRO A CA 1
ATOM 948 C C . PRO A 1 122 ? 67.916 8.995 7.969 1.00 10.05 121 PRO A C 1
ATOM 949 O O . PRO A 1 122 ? 68.456 9.232 6.874 1.00 10.30 121 PRO A O 1
ATOM 953 N N . ALA A 1 123 ? 67.178 9.914 8.602 1.00 10.70 122 ALA A N 1
ATOM 954 C CA . ALA A 1 123 ? 66.851 11.202 7.947 1.00 10.92 122 ALA A CA 1
ATOM 955 C C . ALA A 1 123 ? 68.113 11.898 7.404 1.00 9.96 122 ALA A C 1
ATOM 956 O O . ALA A 1 123 ? 68.135 12.275 6.225 1.00 10.54 122 ALA A O 1
ATOM 958 N N . ALA A 1 124 ? 69.158 12.032 8.208 1.00 9.83 123 ALA A N 1
ATOM 959 C CA . ALA A 1 124 ? 70.348 12.772 7.738 1.00 9.15 123 ALA A CA 1
ATOM 960 C C . ALA A 1 124 ? 70.953 12.072 6.521 1.00 8.39 123 ALA A C 1
ATOM 961 O O . ALA A 1 124 ? 71.446 12.713 5.609 1.00 8.40 123 ALA A O 1
ATOM 963 N N . TYR A 1 125 ? 70.990 10.742 6.535 1.00 8.83 124 TYR A N 1
ATOM 964 C CA . TYR A 1 125 ? 71.560 10.009 5.387 1.00 8.39 124 TYR A CA 1
ATOM 965 C C . TYR A 1 125 ? 70.749 10.315 4.123 1.00 8.93 124 TYR A C 1
ATOM 966 O O . TYR A 1 125 ? 71.301 10.556 3.040 1.00 8.66 124 TYR A O 1
ATOM 975 N N A GLU A 1 126 ? 69.426 10.294 4.237 0.50 9.35 125 GLU A N 1
ATOM 976 N N B GLU A 1 126 ? 69.415 10.284 4.256 0.50 9.51 125 GLU A N 1
ATOM 977 C CA A GLU A 1 126 ? 68.585 10.524 3.045 0.50 9.22 125 GLU A CA 1
ATOM 978 C CA B GLU A 1 126 ? 68.495 10.519 3.115 0.50 10.08 125 GLU A CA 1
ATOM 979 C C A GLU A 1 126 ? 68.715 11.983 2.595 0.50 8.88 125 GLU A C 1
ATOM 980 C C B GLU A 1 126 ? 68.681 11.964 2.619 0.50 9.24 125 GLU A C 1
ATOM 981 O O A GLU A 1 126 ? 68.719 12.222 1.386 0.50 9.23 125 GLU A O 1
ATOM 982 O O B GLU A 1 126 ? 68.726 12.179 1.404 0.50 9.41 125 GLU A O 1
ATOM 993 N N . ASP A 1 127 ? 68.804 12.916 3.539 1.00 8.65 126 ASP A N 1
ATOM 994 C CA . ASP A 1 127 ? 68.909 14.349 3.183 1.00 8.58 126 ASP A CA 1
ATOM 995 C C . ASP A 1 127 ? 70.204 14.598 2.415 1.00 8.61 126 ASP A C 1
ATOM 996 O O . ASP A 1 127 ? 70.208 15.320 1.406 1.00 8.59 126 ASP A O 1
ATOM 1001 N N . CYS A 1 128 ? 71.297 13.985 2.886 1.00 8.38 127 CYS A N 1
ATOM 1002 C CA . CYS A 1 128 ? 72.597 14.111 2.216 1.00 8.32 127 CYS A CA 1
ATOM 1003 C C . CYS A 1 128 ? 72.562 13.474 0.840 1.00 7.56 127 CYS A C 1
ATOM 1004 O O . CYS A 1 128 ? 73.137 13.995 -0.113 1.00 8.50 127 CYS A O 1
ATOM 1007 N N . TRP A 1 129 ? 71.922 12.295 0.740 1.00 8.39 128 TRP A N 1
ATOM 1008 C CA . TRP A 1 129 ? 71.767 11.646 -0.581 1.00 8.23 128 TRP A CA 1
ATOM 1009 C C . TRP A 1 129 ? 70.965 12.534 -1.543 1.00 8.97 128 TRP A C 1
ATOM 1010 O O . TRP A 1 129 ? 71.324 12.662 -2.702 1.00 9.83 128 TRP A O 1
ATOM 1021 N N . GLU A 1 130 ? 69.865 13.107 -1.056 1.00 8.31 129 GLU A N 1
ATOM 1022 C CA . GLU A 1 130 ? 69.011 13.966 -1.905 1.00 8.53 129 GLU A CA 1
ATOM 1023 C C . GLU A 1 130 ? 69.821 15.196 -2.364 1.00 7.42 129 GLU A C 1
ATOM 1024 O O . GLU A 1 130 ? 69.747 15.541 -3.540 1.00 8.03 129 GLU A O 1
ATOM 1030 N N . ALA A 1 131 ? 70.640 15.753 -1.475 1.00 7.53 130 ALA A N 1
ATOM 1031 C CA . ALA A 1 131 ? 71.454 16.927 -1.873 1.00 7.82 130 ALA A CA 1
ATOM 1032 C C . ALA A 1 131 ? 72.470 16.531 -2.942 1.00 7.15 130 ALA A C 1
ATOM 1033 O O . ALA A 1 131 ? 72.678 17.220 -3.928 1.00 8.07 130 ALA A O 1
ATOM 1035 N N . LEU A 1 132 ? 73.085 15.340 -2.781 1.00 7.99 131 LEU A N 1
ATOM 1036 C CA . LEU A 1 132 ? 74.063 14.858 -3.767 1.00 8.43 131 LEU A CA 1
ATOM 1037 C C . LEU A 1 132 ? 73.390 14.603 -5.123 1.00 8.69 131 LEU A C 1
ATOM 1038 O O . LEU A 1 132 ? 73.944 14.905 -6.176 1.00 9.04 131 LEU A O 1
ATOM 1043 N N . GLN A 1 133 ? 72.212 13.966 -5.101 1.00 9.73 132 GLN A N 1
ATOM 1044 C CA . GLN A 1 133 ? 71.419 13.777 -6.339 1.00 9.35 132 GLN A CA 1
ATOM 1045 C C . GLN A 1 133 ? 71.090 15.136 -6.976 1.00 7.95 132 GLN A C 1
ATOM 1046 O O . GLN A 1 133 ? 71.141 15.245 -8.191 1.00 9.08 132 GLN A O 1
ATOM 1052 N N . TRP A 1 134 ? 70.693 16.107 -6.161 1.00 7.53 133 TRP A N 1
ATOM 1053 C CA . TRP A 1 134 ? 70.422 17.461 -6.694 1.00 7.62 133 TRP A CA 1
ATOM 1054 C C . TRP A 1 134 ? 71.672 18.047 -7.364 1.00 7.64 133 TRP A C 1
ATOM 1055 O O . TRP A 1 134 ? 71.585 18.523 -8.513 1.00 8.67 133 TRP A O 1
ATOM 1066 N N . VAL A 1 135 ? 72.821 17.914 -6.724 1.00 8.44 134 VAL A N 1
ATOM 1067 C CA . VAL A 1 135 ? 74.061 18.379 -7.371 1.00 8.02 134 VAL A CA 1
ATOM 1068 C C . VAL A 1 135 ? 74.215 17.688 -8.720 1.00 8.94 134 VAL A C 1
ATOM 1069 O O . VAL A 1 135 ? 74.406 18.306 -9.773 1.00 9.14 134 VAL A O 1
ATOM 1073 N N . ALA A 1 136 ? 74.125 16.344 -8.692 1.00 8.14 135 ALA A N 1
ATOM 1074 C CA . ALA A 1 136 ? 74.352 15.525 -9.897 1.00 9.10 135 ALA A CA 1
ATOM 1075 C C . ALA A 1 136 ? 73.355 15.810 -11.013 1.00 9.12 135 ALA A C 1
ATOM 1076 O O . ALA A 1 136 ? 73.719 15.644 -12.170 1.00 9.91 135 ALA A O 1
ATOM 1078 N N . SER A 1 137 ? 72.166 16.310 -10.662 1.00 8.75 136 SER A N 1
ATOM 1079 C CA . SER A 1 137 ? 71.095 16.634 -11.624 1.00 8.89 136 SER A CA 1
ATOM 1080 C C . SER A 1 137 ? 71.474 17.809 -12.517 1.00 9.31 136 SER A C 1
ATOM 1081 O O . SER A 1 137 ? 70.784 18.037 -13.511 1.00 10.96 136 SER A O 1
ATOM 1084 N N . HIS A 1 138 ? 72.572 18.501 -12.232 1.00 9.15 137 HIS A N 1
ATOM 1085 C CA . HIS A 1 138 ? 73.016 19.664 -13.042 1.00 9.88 137 HIS A CA 1
ATOM 1086 C C . HIS A 1 138 ? 73.870 19.237 -14.238 1.00 10.63 137 HIS A C 1
ATOM 1087 O O . HIS A 1 138 ? 74.160 20.089 -15.104 1.00 12.07 137 HIS A O 1
ATOM 1094 N N . VAL A 1 139 ? 74.302 17.988 -14.304 1.00 10.68 138 VAL A N 1
ATOM 1095 C CA . VAL A 1 139 ? 75.275 17.602 -15.346 1.00 11.65 138 VAL A CA 1
ATOM 1096 C C . VAL A 1 139 ? 74.659 17.835 -16.723 1.00 13.57 138 VAL A C 1
ATOM 1097 O O . VAL A 1 139 ? 73.497 17.468 -16.955 1.00 16.79 138 VAL A O 1
ATOM 1101 N N . GLY A 1 140 ? 75.423 18.478 -17.600 1.00 16.06 139 GLY A N 1
ATOM 1102 C CA . GLY A 1 140 ? 75.006 18.729 -18.991 1.00 20.12 139 GLY A CA 1
ATOM 1103 C C . GLY A 1 140 ? 73.982 19.843 -19.143 1.00 19.57 139 GLY A C 1
ATOM 1104 O O . GLY A 1 140 ? 73.630 20.106 -20.303 1.00 24.13 139 GLY A O 1
ATOM 1105 N N . LEU A 1 141 ? 73.467 20.455 -18.060 1.00 17.30 140 LEU A N 1
ATOM 1106 C CA . LEU A 1 141 ? 72.482 21.566 -18.206 1.00 17.99 140 LEU A CA 1
ATOM 1107 C C . LEU A 1 141 ? 73.185 22.787 -18.785 1.00 17.67 140 LEU A C 1
ATOM 1108 O O . LEU A 1 141 ? 74.374 23.005 -18.506 1.00 19.27 140 LEU A O 1
ATOM 1113 N N . ASP A 1 142 ? 72.458 23.645 -19.483 1.00 19.58 141 ASP A N 1
ATOM 1114 C CA . ASP A 1 142 ? 73.060 24.964 -19.755 1.00 19.71 141 ASP A CA 1
ATOM 1115 C C . ASP A 1 142 ? 72.214 26.003 -19.044 1.00 17.31 141 ASP A C 1
ATOM 1116 O O . ASP A 1 142 ? 71.201 25.647 -18.404 1.00 17.88 141 ASP A O 1
ATOM 1121 N N . ILE A 1 143 ? 72.695 27.227 -19.081 1.00 17.20 142 ILE A N 1
ATOM 1122 C CA . ILE A 1 143 ? 72.086 28.323 -18.292 1.00 16.77 142 ILE A CA 1
ATOM 1123 C C . ILE A 1 143 ? 70.616 28.504 -18.736 1.00 16.35 142 ILE A C 1
ATOM 1124 O O . ILE A 1 143 ? 69.792 28.839 -17.864 1.00 17.10 142 ILE A O 1
ATOM 1129 N N . SER A 1 144 ? 70.258 28.200 -19.991 1.00 18.38 143 SER A N 1
ATOM 1130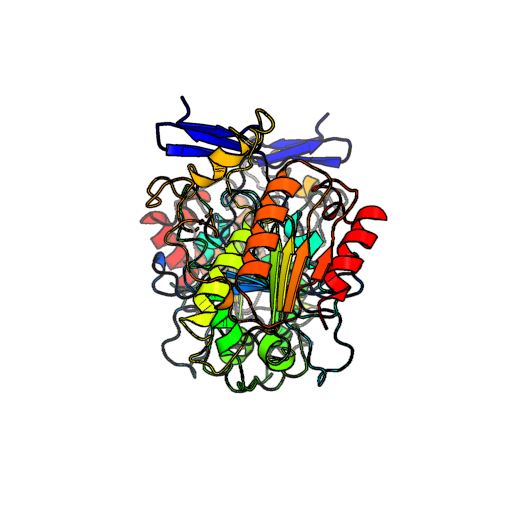 C CA . SER A 1 144 ? 68.864 28.352 -20.495 1.00 19.81 143 SER A CA 1
ATOM 1131 C C . SER A 1 144 ? 67.898 27.489 -19.678 1.00 18.75 143 SER A C 1
ATOM 1132 O O . SER A 1 144 ? 66.714 27.836 -19.612 1.00 21.93 143 SER A O 1
ATOM 1135 N N . SER A 1 145 ? 68.372 26.395 -19.076 1.00 18.53 144 SER A N 1
ATOM 1136 C CA A SER A 1 145 ? 67.551 25.520 -18.200 0.50 19.51 144 SER A CA 1
ATOM 1137 C CA B SER A 1 145 ? 67.562 25.520 -18.192 0.50 20.40 144 SER A CA 1
ATOM 1138 C C . SER A 1 145 ? 66.917 26.331 -17.064 1.00 17.81 144 SER A C 1
ATOM 1139 O O . SER A 1 145 ? 65.826 25.962 -16.613 1.00 19.96 144 SER A O 1
ATOM 1144 N N . LEU A 1 146 ? 67.557 27.413 -16.639 1.00 15.84 145 LEU A N 1
ATOM 1145 C CA . LEU A 1 146 ? 67.059 28.210 -15.497 1.00 15.42 145 LEU A CA 1
ATOM 1146 C C . LEU A 1 146 ? 65.778 28.968 -15.851 1.00 18.16 145 LEU A C 1
ATOM 1147 O O . LEU A 1 146 ? 65.147 29.436 -14.911 1.00 19.44 145 LEU A O 1
ATOM 1152 N N . LYS A 1 147 ? 65.392 29.039 -17.126 1.00 19.17 146 LYS A N 1
ATOM 1153 C CA . LYS A 1 147 ? 64.106 29.674 -17.506 1.00 20.85 146 LYS A CA 1
ATOM 1154 C C . LYS A 1 147 ? 62.952 28.860 -16.922 1.00 23.43 146 LYS A C 1
ATOM 1155 O O . LYS A 1 147 ? 61.928 29.472 -16.608 1.00 26.61 146 LYS A O 1
ATOM 1161 N N . THR A 1 148 ? 63.102 27.532 -16.780 1.00 20.76 147 THR A N 1
ATOM 1162 C CA . THR A 1 148 ? 61.986 26.629 -16.384 1.00 24.76 147 THR A CA 1
ATOM 1163 C C . THR A 1 148 ? 62.280 25.787 -15.132 1.00 24.26 147 THR A C 1
ATOM 1164 O O . THR A 1 148 ? 61.336 25.171 -14.620 1.00 33.69 147 THR A O 1
ATOM 1168 N N . CYS A 1 149 ? 63.517 25.701 -14.663 1.00 23.58 148 CYS A N 1
ATOM 1169 C CA . CYS A 1 149 ? 63.877 24.864 -13.486 1.00 23.86 148 CYS A CA 1
ATOM 1170 C C . CYS A 1 149 ? 64.210 25.772 -12.280 1.00 18.20 148 CYS A C 1
ATOM 1171 O O . CYS A 1 149 ? 65.379 26.186 -12.181 1.00 20.44 148 CYS A O 1
ATOM 1174 N N . ILE A 1 150 ? 63.258 26.043 -11.368 1.00 17.93 149 ILE A N 1
ATOM 1175 C CA . ILE A 1 150 ? 63.437 27.058 -10.285 1.00 16.25 149 ILE A CA 1
ATOM 1176 C C . ILE A 1 150 ? 64.486 26.598 -9.279 1.00 13.52 149 ILE A C 1
ATOM 1177 O O . ILE A 1 150 ? 65.038 27.440 -8.594 1.00 15.12 149 ILE A O 1
ATOM 1182 N N . ASP A 1 151 ? 64.789 25.301 -9.180 1.00 11.67 150 ASP A N 1
ATOM 1183 C CA A ASP A 1 151 ? 65.663 24.753 -8.109 0.50 12.10 150 ASP A CA 1
ATOM 1184 C CA B ASP A 1 151 ? 65.686 24.860 -8.071 0.50 11.73 150 ASP A CA 1
ATOM 1185 C C . ASP A 1 151 ? 67.129 24.668 -8.561 1.00 11.12 150 ASP A C 1
ATOM 1186 O O . ASP A 1 151 ? 67.994 24.354 -7.713 1.00 11.26 150 ASP A O 1
ATOM 1195 N N . LYS A 1 152 ? 67.415 24.867 -9.842 1.00 11.02 151 LYS A N 1
ATOM 1196 C CA . LYS A 1 152 ? 68.788 24.594 -10.343 1.00 10.97 151 LYS A CA 1
ATOM 1197 C C . LYS A 1 152 ? 69.696 25.803 -10.125 1.00 10.79 151 LYS A C 1
ATOM 1198 O O . LYS A 1 152 ? 69.239 26.983 -10.122 1.00 12.53 151 LYS A O 1
ATOM 1204 N N . ASP A 1 153 ? 70.989 25.566 -9.976 1.00 11.60 152 ASP A N 1
ATOM 1205 C CA . ASP A 1 153 ? 71.931 26.575 -9.452 1.00 10.46 152 ASP A CA 1
ATOM 1206 C C . ASP A 1 153 ? 72.825 27.086 -10.568 1.00 9.64 152 ASP A C 1
ATOM 1207 O O . ASP A 1 153 ? 73.556 26.316 -11.177 1.00 10.66 152 ASP A O 1
ATOM 1212 N N . PRO A 1 154 ? 72.788 28.396 -10.897 1.00 10.49 153 PRO A N 1
ATOM 1213 C CA . PRO A 1 154 ? 73.664 28.906 -11.954 1.00 10.36 153 PRO A CA 1
ATOM 1214 C C . PRO A 1 154 ? 75.160 28.708 -11.680 1.00 11.45 153 PRO A C 1
ATOM 1215 O O . PRO A 1 154 ? 75.913 28.583 -12.636 1.00 11.69 153 PRO A O 1
ATOM 1219 N N . TRP A 1 155 ? 75.573 28.761 -10.417 1.00 10.41 154 TRP A N 1
ATOM 1220 C CA . TRP A 1 155 ? 77.019 28.592 -10.099 1.00 10.28 154 TRP A CA 1
ATOM 1221 C C . TRP A 1 155 ? 77.464 27.164 -10.456 1.00 9.95 154 TRP A C 1
ATOM 1222 O O . TRP A 1 155 ? 78.547 26.969 -11.000 1.00 10.87 154 TRP A O 1
ATOM 1233 N N . ILE A 1 156 ? 76.632 26.172 -10.175 1.00 9.72 155 ILE A N 1
ATOM 1234 C CA . ILE A 1 156 ? 76.972 24.763 -10.502 1.00 9.88 155 ILE A CA 1
ATOM 1235 C C . ILE A 1 156 ? 76.966 24.619 -12.022 1.00 10.21 155 ILE A C 1
ATOM 1236 O O . ILE A 1 156 ? 77.897 24.023 -12.590 1.00 11.40 155 ILE A O 1
ATOM 1241 N N . ILE A 1 157 ? 75.936 25.116 -12.701 1.00 10.33 156 ILE A N 1
ATOM 1242 C CA . ILE A 1 157 ? 75.901 25.018 -14.183 1.00 10.38 156 ILE A CA 1
ATOM 1243 C C . ILE A 1 157 ? 77.167 25.650 -14.778 1.00 9.84 156 ILE A C 1
ATOM 1244 O O . ILE A 1 157 ? 77.797 25.091 -15.674 1.00 11.31 156 ILE A O 1
ATOM 1249 N N . ASN A 1 158 ? 77.504 26.853 -14.337 1.00 11.57 157 ASN A N 1
ATOM 1250 C CA . ASN A 1 158 ? 78.632 27.592 -14.934 1.00 11.68 157 ASN A CA 1
ATOM 1251 C C . ASN A 1 158 ? 79.975 26.928 -14.642 1.00 11.59 157 ASN A C 1
ATOM 1252 O O . ASN A 1 158 ? 80.842 26.997 -15.526 1.00 14.16 157 ASN A O 1
ATOM 1257 N N . TYR A 1 159 ? 80.202 26.478 -13.414 1.00 12.04 158 TYR A N 1
ATOM 1258 C CA . TYR A 1 159 ? 81.590 26.240 -12.926 1.00 12.81 158 TYR A CA 1
ATOM 1259 C C . TYR A 1 159 ? 81.872 24.787 -12.532 1.00 12.77 158 TYR A C 1
ATOM 1260 O O . TYR A 1 159 ? 83.061 24.478 -12.417 1.00 16.98 158 TYR A O 1
ATOM 1269 N N . ALA A 1 160 ? 80.884 23.911 -12.330 1.00 10.93 159 ALA A N 1
ATOM 1270 C CA . ALA A 1 160 ? 81.178 22.570 -11.778 1.00 11.80 159 ALA A CA 1
ATOM 1271 C C . ALA A 1 160 ? 81.738 21.642 -12.863 1.00 11.60 159 ALA A C 1
ATOM 1272 O O . ALA A 1 160 ? 81.165 21.545 -13.963 1.00 14.49 159 ALA A O 1
ATOM 1274 N N . ASP A 1 161 ? 82.839 20.966 -12.531 1.00 10.57 160 ASP A N 1
ATOM 1275 C CA . ASP A 1 161 ? 83.411 19.883 -13.350 1.00 10.23 160 ASP A CA 1
ATOM 1276 C C . ASP A 1 161 ? 82.950 18.543 -12.774 1.00 9.72 160 ASP A C 1
ATOM 1277 O O . ASP A 1 161 ? 83.473 18.102 -11.747 1.00 10.00 160 ASP A O 1
ATOM 1282 N N . PHE A 1 162 ? 81.963 17.922 -13.397 1.00 9.71 161 PHE A N 1
ATOM 1283 C CA . PHE A 1 162 ? 81.422 16.639 -12.888 1.00 9.57 161 PHE A CA 1
ATOM 1284 C C . PHE A 1 162 ? 82.395 15.479 -13.063 1.00 9.34 161 PHE A C 1
ATOM 1285 O O . PHE A 1 162 ? 82.097 14.432 -12.492 1.00 10.46 161 PHE A O 1
ATOM 1293 N N . ASP A 1 163 ? 83.523 15.651 -13.761 1.00 9.32 162 ASP A N 1
ATOM 1294 C CA . ASP A 1 163 ? 84.591 14.639 -13.761 1.00 10.16 162 ASP A CA 1
ATOM 1295 C C . ASP A 1 163 ? 85.441 14.735 -12.488 1.00 9.53 162 ASP A C 1
ATOM 1296 O O . ASP A 1 163 ? 86.336 13.920 -12.342 1.00 10.49 162 ASP A O 1
ATOM 1301 N N . ARG A 1 164 ? 85.221 15.741 -11.640 1.00 8.71 163 ARG A N 1
ATOM 1302 C CA . ARG A 1 164 ? 86.002 15.950 -10.397 1.00 8.54 163 ARG A CA 1
ATOM 1303 C C . ARG A 1 164 ? 85.054 16.227 -9.229 1.00 8.42 163 ARG A C 1
ATOM 1304 O O . ARG A 1 164 ? 85.172 17.288 -8.590 1.00 9.48 163 ARG A O 1
ATOM 1312 N N . LEU A 1 165 ? 84.133 15.294 -8.995 1.00 9.23 164 LEU A N 1
ATOM 1313 C CA . LEU A 1 165 ? 83.171 15.373 -7.888 1.00 8.78 164 LEU A CA 1
ATOM 1314 C C . LEU A 1 165 ? 83.747 14.677 -6.664 1.00 8.21 164 LEU A C 1
ATOM 1315 O O . LEU A 1 165 ? 84.142 13.464 -6.763 1.00 8.68 164 LEU A O 1
ATOM 1320 N N . TYR A 1 166 ? 83.794 15.326 -5.538 1.00 7.53 165 TYR A N 1
ATOM 1321 C CA . TYR A 1 166 ? 84.317 14.795 -4.277 1.00 7.73 165 TYR A CA 1
ATOM 1322 C C . TYR A 1 166 ? 83.257 14.866 -3.206 1.00 7.49 165 TYR A C 1
ATOM 1323 O O . TYR A 1 166 ? 82.458 15.824 -3.180 1.00 9.77 165 TYR A O 1
ATOM 1332 N N . LEU A 1 167 ? 83.308 13.948 -2.251 1.00 8.54 166 LEU A N 1
ATOM 1333 C CA . LEU A 1 167 ? 82.628 14.075 -0.968 1.00 7.65 166 LEU A CA 1
ATOM 1334 C C . LEU A 1 167 ? 83.650 14.413 0.105 1.00 7.47 166 LEU A C 1
ATOM 1335 O O . LEU A 1 167 ? 84.817 14.018 0.004 1.00 8.78 166 LEU A O 1
ATOM 1340 N N . TRP A 1 168 ? 83.189 15.066 1.147 1.00 7.53 167 TRP A N 1
ATOM 1341 C CA . TRP A 1 168 ? 84.044 15.412 2.300 1.00 7.59 167 TRP A CA 1
ATOM 1342 C C . TRP A 1 168 ? 83.176 15.377 3.541 1.00 7.33 167 TRP A C 1
ATOM 1343 O O . TRP A 1 168 ? 82.123 16.013 3.558 1.00 9.03 167 TRP A O 1
ATOM 1354 N N . GLY A 1 169 ? 83.631 14.727 4.592 1.00 7.64 168 GLY A N 1
ATOM 1355 C CA . GLY A 1 169 ? 82.936 14.724 5.865 1.00 8.25 168 GLY A CA 1
ATOM 1356 C C . GLY A 1 169 ? 83.887 14.672 7.026 1.00 7.78 168 GLY A C 1
ATOM 1357 O O . GLY A 1 169 ? 84.982 14.085 6.873 1.00 8.82 168 GLY A O 1
ATOM 1358 N N . ASP A 1 170 ? 83.451 15.138 8.184 1.00 8.49 169 ASP A N 1
ATOM 1359 C CA . ASP A 1 170 ? 84.203 14.966 9.454 1.00 10.38 169 ASP A CA 1
ATOM 1360 C C . ASP A 1 170 ? 83.301 14.298 10.499 1.00 12.04 169 ASP A C 1
ATOM 1361 O O . ASP A 1 170 ? 82.133 14.478 10.420 1.00 10.63 169 ASP A O 1
ATOM 1366 N N . SER A 1 171 ? 83.866 13.420 11.362 1.00 12.65 170 SER A N 1
ATOM 1367 C CA . SER A 1 171 ? 83.170 12.630 12.433 1.00 11.62 170 SER A CA 1
ATOM 1368 C C . SER A 1 171 ? 81.867 12.003 11.918 1.00 9.74 170 SER A C 1
ATOM 1369 O O . SER A 1 171 ? 81.931 11.107 11.090 1.00 9.65 170 SER A O 1
ATOM 1372 N N . THR A 1 172 ? 80.709 12.439 12.404 1.00 9.15 171 THR A N 1
ATOM 1373 C CA . THR A 1 172 ? 79.421 11.874 11.952 1.00 8.97 171 THR A CA 1
ATOM 1374 C C . THR A 1 172 ? 79.165 12.197 10.492 1.00 8.52 171 THR A C 1
ATOM 1375 O O . THR A 1 172 ? 78.484 11.440 9.803 1.00 9.19 171 THR A O 1
ATOM 1379 N N . GLY A 1 173 ? 79.663 13.345 10.016 1.00 9.17 172 GLY A N 1
ATOM 1380 C CA . GLY A 1 173 ? 79.563 13.651 8.587 1.00 8.83 172 GLY A CA 1
ATOM 1381 C C . GLY A 1 173 ? 80.356 12.666 7.738 1.00 8.47 172 GLY A C 1
ATOM 1382 O O . GLY A 1 173 ? 79.980 12.367 6.614 1.00 9.21 172 GLY A O 1
ATOM 1383 N N . ALA A 1 174 ? 81.512 12.247 8.230 1.00 8.13 173 ALA A N 1
ATOM 1384 C CA . ALA A 1 174 ? 82.312 11.192 7.555 1.00 8.44 173 ALA A CA 1
ATOM 1385 C C . ALA A 1 174 ? 81.581 9.832 7.610 1.00 7.38 173 ALA A C 1
ATOM 1386 O O . ALA A 1 174 ? 81.686 9.057 6.654 1.00 7.50 173 ALA A O 1
ATOM 1388 N N . ASN A 1 175 ? 80.826 9.589 8.669 1.00 8.35 174 ASN A N 1
ATOM 1389 C CA . ASN A 1 175 ? 79.942 8.398 8.700 1.00 8.36 174 ASN A CA 1
ATOM 1390 C C . ASN A 1 175 ? 78.919 8.523 7.568 1.00 8.18 174 ASN A C 1
ATOM 1391 O O . ASN A 1 175 ? 78.638 7.574 6.822 1.00 8.11 174 ASN A O 1
ATOM 1396 N N . ILE A 1 176 ? 78.345 9.727 7.391 1.00 7.87 175 ILE A N 1
ATOM 1397 C CA . ILE A 1 176 ? 77.403 9.924 6.258 1.00 8.33 175 ILE A CA 1
ATOM 1398 C C . ILE A 1 176 ? 78.139 9.674 4.938 1.00 7.21 175 ILE A C 1
ATOM 1399 O O . ILE A 1 176 ? 77.583 9.058 4.019 1.00 7.88 175 ILE A O 1
ATOM 1404 N N . VAL A 1 177 ? 79.371 10.156 4.787 1.00 7.87 176 VAL A N 1
ATOM 1405 C CA . VAL A 1 177 ? 80.137 9.886 3.551 1.00 7.31 176 VAL A CA 1
ATOM 1406 C C . VAL A 1 177 ? 80.240 8.360 3.307 1.00 7.50 176 VAL A C 1
ATOM 1407 O O . VAL A 1 177 ? 80.005 7.944 2.193 1.00 8.44 176 VAL A O 1
ATOM 1411 N N . HIS A 1 178 ? 80.663 7.636 4.325 1.00 7.30 177 HIS A N 1
ATOM 1412 C CA . HIS A 1 178 ? 80.774 6.159 4.179 1.00 7.53 177 HIS A CA 1
ATOM 1413 C C . HIS A 1 178 ? 79.464 5.571 3.637 1.00 7.20 177 HIS A C 1
ATOM 1414 O O . HIS A 1 178 ? 79.471 4.802 2.664 1.00 8.89 177 HIS A O 1
ATOM 1421 N N . ASN A 1 179 ? 78.352 5.910 4.273 1.00 8.22 178 ASN A N 1
ATOM 1422 C CA . ASN A 1 179 ? 77.064 5.299 3.902 1.00 7.85 178 ASN A CA 1
ATOM 1423 C C . ASN A 1 179 ? 76.662 5.743 2.498 1.00 7.97 178 ASN A C 1
ATOM 1424 O O . ASN A 1 179 ? 76.020 5.007 1.737 1.00 8.74 178 ASN A O 1
ATOM 1429 N N . THR A 1 180 ? 76.995 6.988 2.160 1.00 8.06 179 THR A N 1
ATOM 1430 C CA . THR A 1 180 ? 76.721 7.557 0.826 1.00 8.42 179 THR A CA 1
ATOM 1431 C C . THR A 1 180 ? 77.533 6.801 -0.239 1.00 9.09 179 THR A C 1
ATOM 1432 O O . THR A 1 180 ? 77.035 6.544 -1.343 1.00 9.57 179 THR A O 1
ATOM 1436 N N . LEU A 1 181 ? 78.806 6.530 0.053 1.00 8.15 180 LEU A N 1
ATOM 1437 C CA . LEU A 1 181 ? 79.672 5.807 -0.905 1.00 8.08 180 LEU A CA 1
ATOM 1438 C C . LEU A 1 181 ? 79.139 4.373 -1.127 1.00 7.60 180 LEU A C 1
ATOM 1439 O O . LEU A 1 181 ? 79.134 3.937 -2.270 1.00 9.37 180 LEU A O 1
ATOM 1444 N N . ILE A 1 182 ? 78.672 3.699 -0.082 1.00 8.29 181 ILE A N 1
ATOM 1445 C CA . ILE A 1 182 ? 78.072 2.340 -0.250 1.00 8.61 181 ILE A CA 1
ATOM 1446 C C . ILE A 1 182 ? 76.837 2.492 -1.139 1.00 8.16 181 ILE A C 1
ATOM 1447 O O . ILE A 1 182 ? 76.642 1.788 -2.130 1.00 9.70 181 ILE A O 1
ATOM 1452 N N . ARG A 1 183 ? 76.000 3.493 -0.824 1.00 9.15 182 ARG A N 1
ATOM 1453 C CA . ARG A 1 183 ? 74.755 3.688 -1.585 1.00 8.67 182 ARG A CA 1
ATOM 1454 C C . ARG A 1 183 ? 75.047 3.947 -3.059 1.00 8.15 182 ARG A C 1
ATOM 1455 O O . ARG A 1 183 ? 74.339 3.407 -3.937 1.00 9.42 182 ARG A O 1
ATOM 1463 N N . SER A 1 184 ? 76.052 4.770 -3.361 1.00 8.77 183 SER A N 1
ATOM 1464 C CA . SER A 1 184 ? 76.393 5.142 -4.746 1.00 9.83 183 SER A CA 1
ATOM 1465 C C . SER A 1 184 ? 76.888 3.964 -5.583 1.00 8.98 183 SER A C 1
ATOM 1466 O O . SER A 1 184 ? 76.892 4.076 -6.801 1.00 10.50 183 SER A O 1
ATOM 1469 N N . GLY A 1 185 ? 77.258 2.837 -4.956 1.00 10.28 184 GLY A N 1
ATOM 1470 C CA . GLY A 1 185 ? 77.607 1.621 -5.690 1.00 11.50 184 GLY A CA 1
ATOM 1471 C C . GLY A 1 185 ? 76.379 0.859 -6.121 1.00 12.60 184 GLY A C 1
ATOM 1472 O O . GLY A 1 185 ? 76.521 -0.050 -6.940 1.00 17.22 184 GLY A O 1
ATOM 1473 N N . LYS A 1 186 ? 75.250 1.078 -5.459 1.00 11.46 185 LYS A N 1
ATOM 1474 C CA . LYS A 1 186 ? 73.999 0.311 -5.686 1.00 11.30 185 LYS A CA 1
ATOM 1475 C C . LYS A 1 186 ? 72.971 1.170 -6.423 1.00 11.68 185 LYS A C 1
ATOM 1476 O O . LYS A 1 186 ? 72.285 0.724 -7.352 1.00 14.53 185 LYS A O 1
ATOM 1482 N N . GLU A 1 187 ? 72.840 2.421 -6.007 1.00 10.35 186 GLU A N 1
ATOM 1483 C CA . GLU A 1 187 ? 71.968 3.430 -6.631 1.00 9.22 186 GLU A CA 1
ATOM 1484 C C . GLU A 1 187 ? 72.893 4.439 -7.283 1.00 8.80 186 GLU A C 1
ATOM 1485 O O . GLU A 1 187 ? 73.426 5.320 -6.592 1.00 11.04 186 GLU A O 1
ATOM 1491 N N . LYS A 1 188 ? 73.119 4.289 -8.572 1.00 11.12 187 LYS A N 1
ATOM 1492 C CA . LYS A 1 188 ? 74.101 5.161 -9.251 1.00 12.42 187 LYS A CA 1
ATOM 1493 C C . LYS A 1 188 ? 73.569 6.608 -9.288 1.00 11.05 187 LYS A C 1
ATOM 1494 O O . LYS A 1 188 ? 72.376 6.827 -9.490 1.00 12.24 187 LYS A O 1
ATOM 1500 N N . LEU A 1 189 ? 74.440 7.594 -9.110 1.00 11.35 188 LEU A N 1
ATOM 1501 C CA . LEU A 1 189 ? 74.012 9.007 -9.079 1.00 10.74 188 LEU A CA 1
ATOM 1502 C C . LEU A 1 189 ? 73.463 9.402 -10.442 1.00 10.58 188 LEU A C 1
ATOM 1503 O O . LEU A 1 189 ? 74.096 9.119 -11.451 1.00 11.29 188 LEU A O 1
ATOM 1508 N N . ASN A 1 190 ? 72.311 10.063 -10.447 1.00 10.62 189 ASN A N 1
ATOM 1509 C CA . ASN A 1 190 ? 71.649 10.494 -11.698 1.00 11.69 189 ASN A CA 1
ATOM 1510 C C . ASN A 1 190 ? 71.632 9.316 -12.685 1.00 11.39 189 ASN A C 1
ATOM 1511 O O . ASN A 1 190 ? 71.961 9.502 -13.887 1.00 12.78 189 ASN A O 1
ATOM 1516 N N . GLY A 1 191 ? 71.232 8.142 -12.197 1.00 12.62 190 GLY A N 1
ATOM 1517 C CA . GLY A 1 191 ? 71.096 6.918 -12.999 1.00 13.88 190 GLY A CA 1
ATOM 1518 C C . GLY A 1 191 ? 72.384 6.412 -13.618 1.00 12.90 190 GLY A C 1
ATOM 1519 O O . GLY A 1 191 ? 72.314 5.476 -14.431 1.00 15.30 190 GLY A O 1
ATOM 1520 N N . GLY A 1 192 ? 73.527 6.922 -13.181 1.00 11.65 191 GLY A N 1
ATOM 1521 C CA . GLY A 1 192 ? 74.841 6.567 -13.734 1.00 11.67 191 GLY A CA 1
ATOM 1522 C C . GLY A 1 192 ? 75.444 7.670 -14.582 1.00 11.44 191 GLY A C 1
ATOM 1523 O O . GLY A 1 192 ? 76.543 7.456 -15.122 1.00 13.25 191 GLY A O 1
ATOM 1524 N N . LYS A 1 193 ? 74.785 8.817 -14.713 1.00 11.07 192 LYS A N 1
ATOM 1525 C CA . LYS A 1 193 ? 75.310 9.927 -15.540 1.00 12.29 192 LYS A CA 1
ATOM 1526 C C . LYS A 1 193 ? 76.433 10.667 -14.808 1.00 10.62 192 LYS A C 1
ATOM 1527 O O . LYS A 1 193 ? 77.176 11.395 -15.466 1.00 12.99 192 LYS A O 1
ATOM 1533 N N . VAL A 1 194 ? 76.550 10.478 -13.495 1.00 9.21 193 VAL A N 1
ATOM 1534 C CA . VAL A 1 194 ? 77.585 11.128 -12.660 1.00 9.39 193 VAL A CA 1
ATOM 1535 C C . VAL A 1 194 ? 78.230 10.066 -11.786 1.00 8.42 193 VAL A C 1
ATOM 1536 O O . VAL A 1 194 ? 77.519 9.204 -11.272 1.00 10.15 193 VAL A O 1
ATOM 1540 N N . LYS A 1 195 ? 79.528 10.144 -11.614 1.00 9.08 194 LYS A N 1
ATOM 1541 C CA . LYS A 1 195 ? 80.218 9.281 -10.643 1.00 10.54 194 LYS A CA 1
ATOM 1542 C C . LYS A 1 195 ? 81.049 10.154 -9.715 1.00 9.18 194 LYS A C 1
ATOM 1543 O O . LYS A 1 195 ? 81.491 11.263 -10.111 1.00 11.85 194 LYS A O 1
ATOM 1546 N N . ILE A 1 196 ? 81.191 9.709 -8.480 1.00 8.58 195 ILE A N 1
ATOM 1547 C CA . ILE A 1 196 ? 82.070 10.327 -7.469 1.00 8.55 195 ILE A CA 1
ATOM 1548 C C . ILE A 1 196 ? 83.503 9.960 -7.829 1.00 8.21 195 ILE A C 1
ATOM 1549 O O . ILE A 1 196 ? 83.814 8.763 -7.960 1.00 9.89 195 ILE A O 1
ATOM 1554 N N . LEU A 1 197 ? 84.399 10.940 -7.940 1.00 8.37 196 LEU A N 1
ATOM 1555 C CA . LEU A 1 197 ? 85.830 10.664 -8.112 1.00 8.19 196 LEU A CA 1
ATOM 1556 C C . LEU A 1 197 ? 86.430 10.255 -6.771 1.00 8.68 196 LEU A C 1
ATOM 1557 O O . LEU A 1 197 ? 87.100 9.190 -6.716 1.00 10.29 196 LEU A O 1
ATOM 1562 N N . GLY A 1 198 ? 86.296 11.048 -5.727 1.00 8.14 197 GLY A N 1
ATOM 1563 C CA . GLY A 1 198 ? 87.019 10.856 -4.474 1.00 8.29 197 GLY A CA 1
ATOM 1564 C C . GLY A 1 198 ? 86.219 11.223 -3.252 1.00 7.37 197 GLY A C 1
ATOM 1565 O O . GLY A 1 198 ? 85.206 11.953 -3.379 1.00 8.85 197 GLY A O 1
ATOM 1566 N N . ALA A 1 199 ? 86.724 10.876 -2.083 1.00 7.25 198 ALA A N 1
ATOM 1567 C CA . ALA A 1 199 ? 86.067 11.205 -0.812 1.00 7.66 198 ALA A CA 1
ATOM 1568 C C . ALA A 1 199 ? 87.102 11.357 0.283 1.00 7.36 198 ALA A C 1
ATOM 1569 O O . ALA A 1 199 ? 88.061 10.574 0.343 1.00 8.51 198 ALA A O 1
ATOM 1571 N N . ILE A 1 200 ? 86.890 12.359 1.131 1.00 8.17 199 ILE A N 1
ATOM 1572 C CA . ILE A 1 200 ? 87.676 12.591 2.362 1.00 8.01 199 ILE A CA 1
ATOM 1573 C C . ILE A 1 200 ? 86.821 12.236 3.569 1.00 7.74 199 ILE A C 1
ATOM 1574 O O . ILE A 1 200 ? 85.673 12.709 3.685 1.00 8.83 199 ILE A O 1
ATOM 1579 N N . LEU A 1 201 ? 87.355 11.364 4.434 1.00 8.60 200 LEU A N 1
ATOM 1580 C CA . LEU A 1 201 ? 86.707 11.018 5.716 1.00 8.56 200 LEU A CA 1
ATOM 1581 C C . LEU A 1 201 ? 87.672 11.369 6.846 1.00 8.28 200 LEU A C 1
ATOM 1582 O O . LEU A 1 201 ? 88.672 10.656 7.069 1.00 9.15 200 LEU A O 1
ATOM 1587 N N . TYR A 1 202 ? 87.438 12.500 7.502 1.00 9.14 201 TYR A N 1
ATOM 1588 C CA . TYR A 1 202 ? 88.257 12.923 8.648 1.00 8.64 201 TYR A CA 1
ATOM 1589 C C . TYR A 1 202 ? 87.609 12.521 9.959 1.00 8.62 201 TYR A C 1
ATOM 1590 O O . TYR A 1 202 ? 86.449 12.835 10.231 1.00 9.36 201 TYR A O 1
ATOM 1599 N N . TYR A 1 203 ? 88.351 11.752 10.748 1.00 8.50 202 TYR A N 1
ATOM 1600 C CA . TYR A 1 203 ? 87.950 11.343 12.109 1.00 9.06 202 TYR A CA 1
ATOM 1601 C C . TYR A 1 203 ? 86.616 10.625 12.050 1.00 8.69 202 TYR A C 1
ATOM 1602 O O . TYR A 1 203 ? 85.672 10.994 12.760 1.00 9.57 202 TYR A O 1
ATOM 1611 N N . PRO A 1 204 ? 86.454 9.628 11.154 1.00 8.76 203 PRO A N 1
ATOM 1612 C CA . PRO A 1 204 ? 85.119 9.094 10.933 1.00 8.42 203 PRO A CA 1
ATOM 1613 C C . PRO A 1 204 ? 84.513 8.470 12.193 1.00 8.15 203 PRO A C 1
ATOM 1614 O O . PRO A 1 204 ? 85.192 7.779 12.956 1.00 9.49 203 PRO A O 1
ATOM 1618 N N . TYR A 1 205 ? 83.223 8.676 12.387 1.00 8.29 204 TYR A N 1
ATOM 1619 C CA . TYR A 1 205 ? 82.484 8.086 13.512 1.00 8.10 204 TYR A CA 1
ATOM 1620 C C . TYR A 1 205 ? 82.038 6.671 13.138 1.00 9.30 204 TYR A C 1
ATOM 1621 O O . TYR A 1 205 ? 81.104 6.504 12.338 1.00 10.07 204 TYR A O 1
ATOM 1630 N N . PHE A 1 206 ? 82.776 5.682 13.644 1.00 8.56 205 PHE A N 1
ATOM 1631 C CA . PHE A 1 206 ? 82.465 4.246 13.512 1.00 8.50 205 PHE A CA 1
ATOM 1632 C C . PHE A 1 206 ? 82.542 3.624 14.889 1.00 9.15 205 PHE A C 1
ATOM 1633 O O . PHE A 1 206 ? 83.331 4.036 15.737 1.00 9.83 205 PHE A O 1
ATOM 1641 N N . LEU A 1 207 ? 81.779 2.541 15.054 1.00 9.71 206 LEU A N 1
ATOM 1642 C CA . LEU A 1 207 ? 81.889 1.700 16.266 1.00 9.18 206 LEU A CA 1
ATOM 1643 C C . LEU A 1 207 ? 82.315 0.306 15.797 1.00 9.49 206 LEU A C 1
ATOM 1644 O O . LEU A 1 207 ? 81.523 -0.399 15.160 1.00 10.94 206 LEU A O 1
ATOM 1649 N N . ILE A 1 208 ? 83.566 -0.039 16.045 1.00 9.91 207 ILE A N 1
ATOM 1650 C CA . ILE A 1 208 ? 84.149 -1.359 15.716 1.00 10.76 207 ILE A CA 1
ATOM 1651 C C . ILE A 1 208 ? 84.844 -1.806 16.993 1.00 10.73 207 ILE A C 1
ATOM 1652 O O . ILE A 1 208 ? 85.524 -0.981 17.627 1.00 12.18 207 ILE A O 1
ATOM 1657 N N . ARG A 1 209 ? 84.664 -3.082 17.332 1.00 13.09 208 ARG A N 1
ATOM 1658 C CA . ARG A 1 209 ? 85.169 -3.647 18.603 1.00 13.62 208 ARG A CA 1
ATOM 1659 C C . ARG A 1 209 ? 86.693 -3.816 18.544 1.00 12.62 208 ARG A C 1
ATOM 1660 O O . ARG A 1 209 ? 87.201 -4.661 17.796 1.00 14.86 208 ARG A O 1
ATOM 1668 N N . THR A 1 210 ? 87.410 -3.047 19.360 1.00 12.78 209 THR A N 1
ATOM 1669 C CA . THR A 1 210 ? 88.859 -3.217 19.601 1.00 13.59 209 THR A CA 1
ATOM 1670 C C . THR A 1 210 ? 89.089 -4.452 20.485 1.00 15.90 209 THR A C 1
ATOM 1671 O O . THR A 1 210 ? 88.196 -4.837 21.260 1.00 16.93 209 THR A O 1
ATOM 1675 N N . SER A 1 211 ? 90.280 -5.027 20.415 1.00 17.39 210 SER A N 1
ATOM 1676 C CA . SER A 1 211 ? 90.610 -6.261 21.163 1.00 19.84 210 SER A CA 1
ATOM 1677 C C . SER A 1 211 ? 90.646 -6.003 22.678 1.00 21.76 210 SER A C 1
ATOM 1678 O O . SER A 1 211 ? 90.394 -6.953 23.456 1.00 23.42 210 SER A O 1
ATOM 1681 N N . SER A 1 212 ? 90.960 -4.780 23.094 1.00 19.57 211 SER A N 1
ATOM 1682 C CA . SER A 1 212 ? 90.933 -4.357 24.516 1.00 22.38 211 SER A CA 1
ATOM 1683 C C . SER A 1 212 ? 89.947 -3.211 24.685 1.00 19.82 211 SER A C 1
ATOM 1684 O O . SER A 1 212 ? 89.860 -2.355 23.793 1.00 20.71 211 SER A O 1
ATOM 1687 N N . LYS A 1 213 ? 89.244 -3.188 25.809 1.00 18.02 212 LYS A N 1
ATOM 1688 C CA . LYS A 1 213 ? 88.379 -2.044 26.154 1.00 16.10 212 LYS A CA 1
ATOM 1689 C C . LYS A 1 213 ? 89.255 -0.798 26.206 1.00 14.99 212 LYS A C 1
ATOM 1690 O O . LYS A 1 213 ? 90.412 -0.863 26.688 1.00 16.78 212 LYS A O 1
ATOM 1696 N N . GLN A 1 214 ? 88.697 0.322 25.764 1.00 13.42 213 GLN A N 1
ATOM 1697 C CA . GLN A 1 214 ? 89.402 1.617 25.716 1.00 13.51 213 GLN A CA 1
ATOM 1698 C C . GLN A 1 214 ? 88.956 2.451 26.917 1.00 14.55 213 GLN A C 1
ATOM 1699 O O . GLN A 1 214 ? 88.484 1.884 27.900 1.00 16.52 213 GLN A O 1
ATOM 1705 N N . SER A 1 215 ? 89.099 3.771 26.825 1.00 14.88 214 SER A N 1
ATOM 1706 C CA . SER A 1 215 ? 88.760 4.710 27.918 1.00 16.29 214 SER A CA 1
ATOM 1707 C C . SER A 1 215 ? 87.269 4.642 28.258 1.00 15.77 214 SER A C 1
ATOM 1708 O O . SER A 1 215 ? 86.445 4.175 27.422 1.00 15.81 214 SER A O 1
ATOM 1711 N N . ASP A 1 216 ? 86.928 5.126 29.442 1.00 16.80 215 ASP A N 1
ATOM 1712 C CA . ASP A 1 216 ? 85.511 5.289 29.846 1.00 18.58 215 ASP A CA 1
ATOM 1713 C C . ASP A 1 216 ? 84.761 6.065 28.758 1.00 17.61 215 ASP A C 1
ATOM 1714 O O . ASP A 1 216 ? 83.653 5.655 28.379 1.00 18.23 215 ASP A O 1
ATOM 1719 N N . TYR A 1 217 ? 85.346 7.153 28.264 1.00 17.10 216 TYR A N 1
ATOM 1720 C CA . TYR A 1 217 ? 84.715 7.992 27.219 1.00 15.77 216 TYR A CA 1
ATOM 1721 C C . TYR A 1 217 ? 84.423 7.141 25.977 1.00 15.49 216 TYR A C 1
ATOM 1722 O O . TYR A 1 217 ? 83.299 7.182 25.430 1.00 15.80 216 TYR A O 1
ATOM 1731 N N . MET A 1 218 ? 85.426 6.418 25.484 1.00 14.01 217 MET A N 1
ATOM 1732 C CA A MET A 1 218 ? 85.276 5.672 24.212 0.70 13.11 217 MET A CA 1
ATOM 1733 C CA B MET A 1 218 ? 85.309 5.633 24.226 0.30 13.81 217 MET A CA 1
ATOM 1734 C C . MET A 1 218 ? 84.232 4.552 24.379 1.00 12.60 217 MET A C 1
ATOM 1735 O O . MET A 1 218 ? 83.534 4.249 23.391 1.00 14.91 217 MET A O 1
ATOM 1744 N N . GLU A 1 219 ? 84.113 3.958 25.567 1.00 13.74 218 GLU A N 1
ATOM 1745 C CA . GLU A 1 219 ? 83.212 2.789 25.757 1.00 13.45 218 GLU A CA 1
ATOM 1746 C C . GLU A 1 219 ? 81.799 3.244 26.117 1.00 14.71 218 GLU A C 1
ATOM 1747 O O . GLU A 1 219 ? 80.879 2.389 26.056 1.00 18.04 218 GLU A O 1
ATOM 1753 N N . ASN A 1 220 ? 81.623 4.523 26.476 1.00 15.30 219 ASN A N 1
ATOM 1754 C CA . ASN A 1 220 ? 80.333 5.020 27.008 1.00 16.95 219 ASN A CA 1
ATOM 1755 C C . ASN A 1 220 ? 79.881 6.223 26.177 1.00 16.63 219 ASN A C 1
ATOM 1756 O O . ASN A 1 220 ? 79.166 6.014 25.178 1.00 15.55 219 ASN A O 1
ATOM 1761 N N . GLU A 1 221 ? 80.279 7.443 26.549 1.00 17.75 220 GLU A N 1
ATOM 1762 C CA . GLU A 1 221 ? 79.722 8.663 25.920 1.00 18.71 220 GLU A CA 1
ATOM 1763 C C . GLU A 1 221 ? 79.936 8.621 24.398 1.00 16.01 220 GLU A C 1
ATOM 1764 O O . GLU A 1 221 ? 79.003 8.968 23.658 1.00 16.21 220 GLU A O 1
ATOM 1770 N N . TYR A 1 222 ? 81.106 8.190 23.923 1.00 15.80 221 TYR A N 1
ATOM 1771 C CA . TYR A 1 222 ? 81.389 8.158 22.466 1.00 14.76 221 TYR A CA 1
ATOM 1772 C C . TYR A 1 222 ? 80.336 7.295 21.763 1.00 13.97 221 TYR A C 1
ATOM 1773 O O . TYR A 1 222 ? 79.887 7.655 20.643 1.00 15.94 221 TYR A O 1
ATOM 1782 N N . ARG A 1 223 ? 79.969 6.163 22.377 1.00 13.59 222 ARG A N 1
ATOM 1783 C CA . ARG A 1 223 ? 78.981 5.242 21.776 1.00 14.18 222 ARG A CA 1
ATOM 1784 C C . ARG A 1 223 ? 77.570 5.824 21.850 1.00 13.76 222 ARG A C 1
ATOM 1785 O O . ARG A 1 223 ? 76.736 5.452 20.990 1.00 14.81 222 ARG A O 1
ATOM 1793 N N . SER A 1 224 ? 77.288 6.685 22.826 1.00 16.01 223 SER A N 1
ATOM 1794 C CA . SER A 1 224 ? 75.906 7.165 23.074 1.00 17.00 223 SER A CA 1
ATOM 1795 C C . SER A 1 224 ? 75.388 7.990 21.886 1.00 15.58 223 SER A C 1
ATOM 1796 O O . SER A 1 224 ? 74.167 8.045 21.728 1.00 16.55 223 SER A O 1
ATOM 1799 N N . TYR A 1 225 ? 76.241 8.642 21.085 1.00 13.80 224 TYR A N 1
ATOM 1800 C CA . TYR A 1 225 ? 75.739 9.451 19.938 1.00 14.23 224 TYR A CA 1
ATOM 1801 C C . TYR A 1 225 ? 74.948 8.546 18.986 1.00 11.56 224 TYR A C 1
ATOM 1802 O O . TYR A 1 225 ? 73.956 9.009 18.408 1.00 12.32 224 TYR A O 1
ATOM 1811 N N . TRP A 1 226 ? 75.374 7.299 18.796 1.00 11.84 225 TRP A N 1
ATOM 1812 C CA . TRP A 1 226 ? 74.675 6.386 17.868 1.00 11.98 225 TRP A CA 1
ATOM 1813 C C . TRP A 1 226 ? 73.277 6.070 18.407 1.00 12.64 225 TRP A C 1
ATOM 1814 O O . TRP A 1 226 ? 72.309 6.137 17.633 1.00 12.96 225 TRP A O 1
ATOM 1825 N N . LYS A 1 227 ? 73.165 5.764 19.697 1.00 14.52 226 LYS A N 1
ATOM 1826 C CA . LYS A 1 227 ? 71.863 5.434 20.331 1.00 16.58 226 LYS A CA 1
ATOM 1827 C C . LYS A 1 227 ? 70.938 6.650 20.253 1.00 16.62 226 LYS A C 1
ATOM 1828 O O . LYS A 1 227 ? 69.741 6.503 19.979 1.00 15.93 226 LYS A O 1
ATOM 1832 N N . LEU A 1 228 ? 71.481 7.830 20.487 1.00 14.42 227 LEU A N 1
ATOM 1833 C CA A LEU A 1 228 ? 70.703 9.097 20.419 0.50 14.32 227 LEU A CA 1
ATOM 1834 C CA B LEU A 1 228 ? 70.690 9.081 20.422 0.50 14.35 227 LEU A CA 1
ATOM 1835 C C . LEU A 1 228 ? 70.189 9.299 18.986 1.00 12.85 227 LEU A C 1
ATOM 1836 O O . LEU A 1 228 ? 69.015 9.671 18.798 1.00 14.35 227 LEU A O 1
ATOM 1845 N N . ALA A 1 229 ? 71.039 9.090 17.999 1.00 12.34 228 ALA A N 1
ATOM 1846 C CA . ALA A 1 229 ? 70.695 9.377 16.593 1.00 11.99 228 ALA A CA 1
ATOM 1847 C C . ALA A 1 229 ? 69.786 8.299 16.005 1.00 10.95 228 ALA A C 1
ATOM 1848 O O . ALA A 1 229 ? 68.955 8.646 15.156 1.00 12.36 228 ALA A O 1
ATOM 1850 N N . TYR A 1 230 ? 70.002 7.037 16.352 1.00 11.87 229 TYR A N 1
ATOM 1851 C CA . TYR A 1 230 ? 69.297 5.914 15.697 1.00 12.54 229 TYR A CA 1
ATOM 1852 C C . TYR A 1 230 ? 68.891 4.871 16.729 1.00 14.43 229 TYR A C 1
ATOM 1853 O O . TYR A 1 230 ? 69.436 3.776 16.750 1.00 15.51 229 TYR A O 1
ATOM 1862 N N . PRO A 1 231 ? 67.976 5.217 17.659 1.00 16.85 230 PRO A N 1
ATOM 1863 C CA . PRO A 1 231 ? 67.676 4.331 18.779 1.00 19.14 230 PRO A CA 1
ATOM 1864 C C . PRO A 1 231 ? 67.095 2.976 18.356 1.00 20.42 230 PRO A C 1
ATOM 1865 O O . PRO A 1 231 ? 67.241 2.002 19.100 1.00 25.21 230 PRO A O 1
ATOM 1869 N N . ASP A 1 232 ? 66.475 2.915 17.175 1.00 20.91 231 ASP A N 1
ATOM 1870 C CA A ASP A 1 232 ? 65.826 1.647 16.736 0.50 24.17 231 ASP A CA 1
ATOM 1871 C CA B ASP A 1 232 ? 65.770 1.728 16.630 0.50 25.03 231 ASP A CA 1
ATOM 1872 C C . ASP A 1 232 ? 66.680 0.945 15.673 1.00 22.48 231 ASP A C 1
ATOM 1873 O O . ASP A 1 232 ? 66.177 0.040 15.031 1.00 24.61 231 ASP A O 1
ATOM 1882 N N . ALA A 1 233 ? 67.956 1.319 15.536 1.00 21.41 232 ALA A N 1
ATOM 1883 C CA . ALA A 1 233 ? 68.870 0.691 14.553 1.00 18.11 232 ALA A CA 1
ATOM 1884 C C . ALA A 1 233 ? 68.859 -0.836 14.711 1.00 17.28 232 ALA A C 1
ATOM 1885 O O . ALA A 1 233 ? 69.179 -1.366 15.780 1.00 18.00 232 ALA A O 1
ATOM 1887 N N . PRO A 1 234 ? 68.538 -1.612 13.651 1.00 18.82 233 PRO A N 1
ATOM 1888 C CA . PRO A 1 234 ? 68.691 -3.074 13.702 1.00 18.43 233 PRO A CA 1
ATOM 1889 C C . PRO A 1 234 ? 70.150 -3.443 14.023 1.00 18.16 233 PRO A C 1
ATOM 1890 O O . PRO A 1 234 ? 71.038 -2.906 13.381 1.00 19.22 233 PRO A O 1
ATOM 1894 N N . GLY A 1 235 ? 70.375 -4.269 15.041 1.00 18.01 234 GLY A N 1
ATOM 1895 C CA . GLY A 1 235 ? 71.723 -4.666 15.477 1.0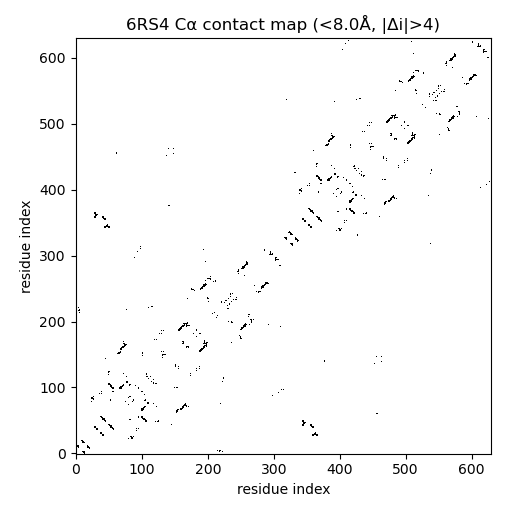0 17.49 234 GLY A CA 1
ATOM 1896 C C . GLY A 1 235 ? 72.384 -3.670 16.414 1.00 15.90 234 GLY A C 1
ATOM 1897 O O . GLY A 1 235 ? 73.516 -3.920 16.847 1.00 15.92 234 GLY A O 1
ATOM 1898 N N . GLY A 1 236 ? 71.699 -2.586 16.755 1.00 15.82 235 GLY A N 1
ATOM 1899 C CA . GLY A 1 236 ? 72.226 -1.560 17.676 1.00 15.45 235 GLY A CA 1
ATOM 1900 C C . GLY A 1 236 ? 73.588 -1.031 17.231 1.00 13.79 235 GLY A C 1
ATOM 1901 O O . GLY A 1 236 ? 73.699 -0.557 16.089 1.00 13.70 235 GLY A O 1
ATOM 1902 N N . ASN A 1 237 ? 74.583 -1.070 18.124 1.00 14.34 236 ASN A N 1
ATOM 1903 C CA . ASN A 1 237 ? 75.946 -0.563 17.834 1.00 13.90 236 ASN A CA 1
ATOM 1904 C C . ASN A 1 237 ? 76.629 -1.421 16.764 1.00 12.34 236 ASN A C 1
ATOM 1905 O O . ASN A 1 237 ? 77.699 -1.008 16.301 1.00 13.10 236 ASN A O 1
ATOM 1910 N N . ASP A 1 238 ? 76.064 -2.575 16.385 1.00 12.77 237 ASP 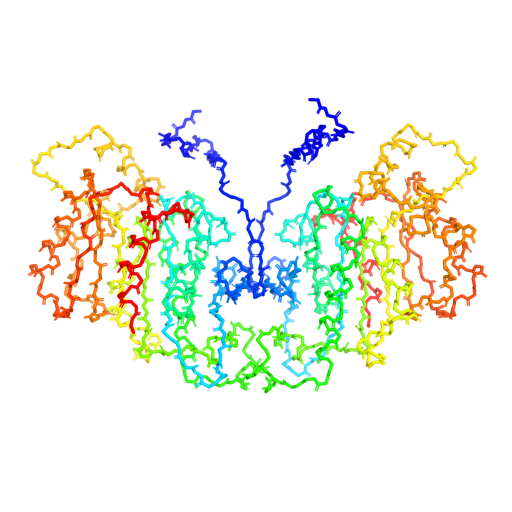A N 1
ATOM 1911 C CA . ASP A 1 238 ? 76.627 -3.401 15.281 1.00 13.08 237 ASP A CA 1
ATOM 1912 C C . ASP A 1 238 ? 75.808 -3.238 14.004 1.00 11.70 237 ASP A C 1
ATOM 1913 O O . ASP A 1 238 ? 76.091 -3.916 13.027 1.00 13.16 237 ASP A O 1
ATOM 1918 N N . ASN A 1 239 ? 74.919 -2.251 13.955 1.00 10.44 238 ASN A N 1
ATOM 1919 C CA . ASN A 1 239 ? 74.229 -1.938 12.692 1.00 10.87 238 ASN A CA 1
ATOM 1920 C C . ASN A 1 239 ? 75.287 -1.636 11.647 1.00 9.20 238 ASN A C 1
ATOM 1921 O O . ASN A 1 239 ? 76.263 -0.946 11.958 1.00 10.32 238 ASN A O 1
ATOM 1926 N N . PRO A 1 240 ? 75.147 -2.096 10.391 1.00 10.43 239 PRO A N 1
ATOM 1927 C CA . PRO A 1 240 ? 76.216 -1.883 9.415 1.00 10.71 239 PRO A CA 1
ATOM 1928 C C . PRO A 1 240 ? 76.499 -0.412 9.092 1.00 9.92 239 PRO A C 1
ATOM 1929 O O . PRO A 1 240 ? 77.567 -0.127 8.561 1.00 11.27 239 PRO A O 1
ATOM 1933 N N . MET A 1 241 ? 75.574 0.497 9.379 1.00 9.52 240 MET A N 1
ATOM 1934 C CA B MET A 1 241 ? 75.798 1.913 9.032 0.38 9.26 240 MET A CA 1
ATOM 1935 C CA C MET A 1 241 ? 75.753 1.931 9.074 0.62 9.47 240 MET A CA 1
ATOM 1936 C C . MET A 1 241 ? 76.691 2.577 10.090 1.00 8.59 240 MET A C 1
ATOM 1937 O O . MET A 1 241 ? 77.212 3.661 9.784 1.00 9.99 240 MET A O 1
ATOM 1946 N N . ILE A 1 242 ? 76.913 1.956 11.232 1.00 8.78 241 ILE A N 1
ATOM 1947 C CA . ILE A 1 242 ? 77.854 2.446 12.277 1.00 8.88 241 ILE A CA 1
ATOM 1948 C C . ILE A 1 242 ? 79.071 1.522 12.414 1.00 9.04 241 ILE A C 1
ATOM 1949 O O . ILE A 1 242 ? 80.165 1.993 12.735 1.00 9.32 241 ILE A O 1
ATOM 1954 N N . ASN A 1 243 ? 78.893 0.218 12.197 1.00 9.35 242 ASN A N 1
ATOM 1955 C CA . ASN A 1 243 ? 79.975 -0.794 12.257 1.00 9.24 242 ASN A CA 1
ATOM 1956 C C . ASN A 1 243 ? 80.142 -1.356 10.859 1.00 10.19 242 ASN A C 1
ATOM 1957 O O . ASN A 1 243 ? 79.473 -2.332 10.486 1.00 10.94 242 ASN A O 1
ATOM 1962 N N . PRO A 1 244 ? 81.063 -0.797 10.053 1.00 9.92 243 PRO A N 1
ATOM 1963 C CA . PRO A 1 244 ? 81.179 -1.245 8.663 1.00 10.13 243 PRO A CA 1
ATOM 1964 C C . PRO A 1 244 ? 81.825 -2.627 8.497 1.00 9.75 243 PRO A C 1
ATOM 1965 O O . PRO A 1 244 ? 81.915 -3.093 7.373 1.00 11.21 243 PRO A O 1
ATOM 1969 N N . THR A 1 245 ? 82.230 -3.237 9.612 1.00 10.29 244 THR A N 1
ATOM 1970 C CA . THR A 1 245 ? 82.802 -4.601 9.668 1.00 11.65 244 THR A CA 1
ATOM 1971 C C . THR A 1 245 ? 81.778 -5.633 10.148 1.00 12.53 244 THR A C 1
ATOM 1972 O O . THR A 1 245 ? 82.168 -6.791 10.233 1.00 16.13 244 THR A O 1
ATOM 1976 N N . ALA A 1 246 ? 80.543 -5.249 10.441 1.00 11.56 245 ALA A N 1
ATOM 1977 C CA . ALA A 1 246 ? 79.539 -6.199 10.948 1.00 13.86 245 ALA A CA 1
ATOM 1978 C C . ALA A 1 246 ? 79.363 -7.357 9.959 1.00 14.80 245 ALA A C 1
ATOM 1979 O O . ALA A 1 246 ? 79.553 -7.183 8.732 1.00 14.15 245 ALA A O 1
ATOM 1981 N N . GLU A 1 247 ? 78.990 -8.517 10.499 1.00 19.11 246 GLU A N 1
ATOM 1982 C CA . GLU A 1 247 ? 78.749 -9.738 9.693 1.00 21.92 246 GLU A CA 1
ATOM 1983 C C . GLU A 1 247 ? 77.847 -9.413 8.497 1.00 20.03 246 GLU A C 1
ATOM 1984 O O . GLU A 1 247 ? 78.129 -9.870 7.366 1.00 23.79 246 GLU A O 1
ATOM 1990 N N . ASN A 1 248 ? 76.769 -8.674 8.705 1.00 19.59 247 ASN A N 1
ATOM 1991 C CA . ASN A 1 248 ? 75.821 -8.468 7.577 1.00 24.27 247 ASN A CA 1
ATOM 1992 C C . ASN A 1 248 ? 76.221 -7.239 6.742 1.00 21.92 247 ASN A C 1
ATOM 1993 O O . ASN A 1 248 ? 75.422 -6.830 5.892 1.00 26.76 247 ASN A O 1
ATOM 1998 N N . ALA A 1 249 ? 77.413 -6.668 6.901 1.00 17.03 248 ALA A N 1
ATOM 1999 C CA . ALA A 1 249 ? 77.649 -5.326 6.340 1.00 14.13 248 ALA A CA 1
ATOM 2000 C C . ALA A 1 249 ? 77.896 -5.385 4.842 1.00 12.30 248 ALA A C 1
ATOM 2001 O O . ALA A 1 249 ? 78.533 -6.305 4.313 1.00 14.07 248 ALA A O 1
ATOM 2003 N N . PRO A 1 250 ? 77.518 -4.310 4.118 1.00 12.43 249 PRO A N 1
ATOM 2004 C CA . PRO A 1 250 ? 77.819 -4.234 2.696 1.00 12.24 249 PRO A CA 1
ATOM 2005 C C . PRO A 1 250 ? 79.332 -4.242 2.437 1.00 10.80 249 PRO A C 1
ATOM 2006 O O . PRO A 1 250 ? 80.110 -3.677 3.189 1.00 11.83 249 PRO A O 1
ATOM 2010 N N . ASP A 1 251 ? 79.694 -4.822 1.314 1.00 12.00 250 ASP A N 1
ATOM 2011 C CA . ASP A 1 251 ? 81.099 -4.966 0.887 1.00 11.69 250 ASP A CA 1
ATOM 2012 C C . ASP A 1 251 ? 81.715 -3.584 0.659 1.00 9.76 250 ASP A C 1
ATOM 2013 O O . ASP A 1 251 ? 81.231 -2.834 -0.199 1.00 10.25 250 ASP A O 1
ATOM 2018 N N . LEU A 1 252 ? 82.809 -3.297 1.354 1.00 10.74 251 LEU A N 1
ATOM 2019 C CA . LEU A 1 252 ? 83.500 -1.989 1.173 1.00 10.07 251 LEU A CA 1
ATOM 2020 C C . LEU A 1 252 ? 84.069 -1.889 -0.242 1.00 10.77 251 LEU A C 1
ATOM 2021 O O . LEU A 1 252 ? 84.271 -0.767 -0.739 1.00 11.60 251 LEU A O 1
ATOM 2026 N N . ALA A 1 253 ? 84.318 -3.024 -0.901 1.00 10.59 252 ALA A N 1
ATOM 2027 C CA . ALA A 1 253 ? 84.819 -2.996 -2.284 1.00 11.82 252 ALA A CA 1
ATOM 2028 C C . ALA A 1 253 ? 83.783 -2.327 -3.203 1.00 11.59 252 ALA A C 1
ATOM 2029 O O . ALA A 1 253 ? 84.142 -1.969 -4.318 1.00 13.51 252 ALA A O 1
ATOM 2031 N N . GLY A 1 254 ? 82.524 -2.233 -2.773 1.00 10.92 253 GLY A N 1
ATOM 2032 C CA . GLY A 1 254 ? 81.436 -1.611 -3.544 1.00 10.70 253 GLY A CA 1
ATOM 2033 C C . GLY A 1 254 ? 81.389 -0.097 -3.444 1.00 9.76 253 GLY A C 1
ATOM 2034 O O . GLY A 1 254 ? 80.510 0.455 -4.069 1.00 11.24 253 GLY A O 1
ATOM 2035 N N . TYR A 1 255 ? 82.275 0.545 -2.696 1.00 9.38 254 TYR A N 1
ATOM 2036 C CA . TYR A 1 255 ? 82.285 2.022 -2.660 1.00 9.23 254 TYR A CA 1
ATOM 2037 C C . TYR A 1 255 ? 82.245 2.573 -4.086 1.00 9.66 254 TYR A C 1
ATOM 2038 O O . TYR A 1 255 ? 83.104 2.236 -4.912 1.00 11.06 254 TYR A O 1
ATOM 2047 N N . GLY A 1 256 ? 81.360 3.549 -4.327 1.00 9.65 255 GLY A N 1
ATOM 2048 C CA . GLY A 1 256 ? 81.218 4.150 -5.665 1.00 9.12 255 GLY A CA 1
ATOM 2049 C C . GLY A 1 256 ? 82.159 5.330 -5.881 1.00 10.08 255 GLY A C 1
ATOM 2050 O O . GLY A 1 256 ? 81.723 6.450 -6.230 1.00 12.09 255 GLY A O 1
ATOM 2051 N N . CYS A 1 257 ? 83.433 5.160 -5.596 1.00 10.15 256 CYS A N 1
ATOM 2052 C CA . CYS A 1 257 ? 84.449 6.171 -5.911 1.00 8.65 256 CYS A CA 1
ATOM 2053 C C . CYS A 1 257 ? 85.761 5.460 -6.231 1.00 8.98 256 CYS A C 1
ATOM 2054 O O . CYS A 1 257 ? 85.849 4.241 -6.076 1.00 11.81 256 CYS A O 1
ATOM 2057 N N . SER A 1 258 ? 86.759 6.216 -6.689 1.00 8.72 257 SER A N 1
ATOM 2058 C CA A SER A 1 258 ? 88.049 5.603 -7.087 0.50 8.99 257 SER A CA 1
ATOM 2059 C CA B SER A 1 258 ? 88.073 5.750 -7.203 0.50 9.71 257 SER A CA 1
ATOM 2060 C C . SER A 1 258 ? 89.231 6.146 -6.274 1.00 8.98 257 SER A C 1
ATOM 2061 O O . SER A 1 258 ? 90.319 5.583 -6.437 1.00 10.48 257 SER A O 1
ATOM 2066 N N . ARG A 1 259 ? 89.011 7.116 -5.388 1.00 8.25 258 ARG A N 1
ATOM 2067 C CA . ARG A 1 259 ? 90.069 7.686 -4.539 1.00 8.68 258 ARG A CA 1
ATOM 2068 C C . ARG A 1 259 ? 89.498 7.952 -3.158 1.00 8.10 258 ARG A C 1
ATOM 2069 O O . ARG A 1 259 ? 88.369 8.481 -3.080 1.00 8.67 258 ARG A O 1
ATOM 2077 N N . LEU A 1 260 ? 90.269 7.710 -2.116 1.00 8.69 259 LEU A N 1
ATOM 2078 C CA . LEU A 1 260 ? 89.845 7.933 -0.713 1.00 8.99 259 LEU A CA 1
ATOM 2079 C C . LEU A 1 260 ? 90.995 8.546 0.058 1.00 8.35 259 LEU A C 1
ATOM 2080 O O . LEU A 1 260 ? 92.149 8.146 -0.141 1.00 9.27 259 LEU A O 1
ATOM 2085 N N . LEU A 1 261 ? 90.673 9.491 0.923 1.00 8.72 260 LEU A N 1
ATOM 2086 C CA . LEU A 1 261 ? 91.615 9.992 1.937 1.00 8.33 260 LEU A CA 1
ATOM 2087 C C . LEU A 1 261 ? 90.971 9.760 3.294 1.00 7.76 260 LEU A C 1
ATOM 2088 O O . LEU A 1 261 ? 89.904 10.342 3.597 1.00 8.28 260 LEU A O 1
ATOM 2093 N N . ILE A 1 262 ? 91.561 8.874 4.090 1.00 9.16 261 ILE A N 1
ATOM 2094 C CA . ILE A 1 262 ? 91.106 8.605 5.455 1.00 9.43 261 ILE A CA 1
ATOM 2095 C C . ILE A 1 262 ? 92.063 9.298 6.402 1.00 8.66 261 ILE A C 1
ATOM 2096 O O . ILE A 1 262 ? 93.278 9.168 6.275 1.00 9.02 261 ILE A O 1
ATOM 2101 N N . SER A 1 263 ? 91.529 10.090 7.303 1.00 8.04 262 SER A N 1
ATOM 2102 C CA . SER A 1 263 ? 92.377 10.887 8.195 1.00 8.79 262 SER A CA 1
ATOM 2103 C C . SER A 1 263 ? 91.990 10.659 9.653 1.00 9.49 262 SER A C 1
ATOM 2104 O O . SER A 1 263 ? 90.800 10.524 10.011 1.00 9.53 262 SER A O 1
ATOM 2107 N N A MET A 1 264 ? 92.992 10.698 10.512 0.50 10.34 263 MET A N 1
ATOM 2108 N N B MET A 1 264 ? 93.011 10.577 10.507 0.50 10.76 263 MET A N 1
ATOM 2109 C CA A MET A 1 264 ? 92.782 10.500 11.947 0.50 10.99 263 MET A CA 1
ATOM 2110 C CA B MET A 1 264 ? 92.884 10.305 11.954 0.50 11.66 263 MET A CA 1
ATOM 2111 C C A MET A 1 264 ? 93.840 11.283 12.703 0.50 10.31 263 MET A C 1
ATOM 2112 C C B MET A 1 264 ? 93.875 11.193 12.706 0.50 10.70 263 MET A C 1
ATOM 2113 O O A MET A 1 264 ? 94.766 11.848 12.072 0.50 10.93 263 MET A O 1
ATOM 2114 O O B MET A 1 264 ? 94.801 11.752 12.070 0.50 10.86 263 MET A O 1
ATOM 2123 N N . VAL A 1 265 ? 93.649 11.323 14.008 1.00 10.34 264 VAL A N 1
ATOM 2124 C CA . VAL A 1 265 ? 94.506 12.097 14.921 1.00 11.41 264 VAL A CA 1
ATOM 2125 C C . VAL A 1 265 ? 94.987 11.184 16.049 1.00 11.39 264 VAL A C 1
ATOM 2126 O O . VAL A 1 265 ? 94.602 10.005 16.125 1.00 11.97 264 VAL A O 1
ATOM 2130 N N . ALA A 1 266 ? 95.831 11.749 16.901 1.00 12.57 265 ALA A N 1
ATOM 2131 C CA . ALA A 1 266 ? 96.558 11.005 17.952 1.00 13.76 265 ALA A CA 1
ATOM 2132 C C . ALA A 1 266 ? 95.671 10.896 19.186 1.00 12.99 265 ALA A C 1
ATOM 2133 O O . ALA A 1 266 ? 96.001 11.473 20.230 1.00 15.61 265 ALA A O 1
ATOM 2135 N N . ASP A 1 267 ? 94.574 10.152 19.064 1.00 11.94 266 ASP A N 1
ATOM 2136 C CA . ASP A 1 267 ? 93.683 9.881 20.216 1.00 12.35 266 ASP A CA 1
ATOM 2137 C C . ASP A 1 267 ? 93.128 8.464 20.091 1.00 12.99 266 ASP A C 1
ATOM 2138 O O . ASP A 1 267 ? 93.516 7.735 19.167 1.00 13.61 266 ASP A O 1
ATOM 2143 N N . GLU A 1 268 ? 92.255 8.070 21.011 1.00 12.73 267 GLU A N 1
ATOM 2144 C CA . GLU A 1 268 ? 91.855 6.656 21.086 1.00 12.60 267 GLU A CA 1
ATOM 2145 C C . GLU A 1 268 ? 90.953 6.273 19.910 1.00 11.93 267 GLU A C 1
ATOM 2146 O O . GLU A 1 268 ? 90.902 5.064 19.591 1.00 14.17 267 GLU A O 1
ATOM 2152 N N . ALA A 1 269 ? 90.276 7.210 19.265 1.00 10.14 268 ALA A N 1
ATOM 2153 C CA . ALA A 1 269 ? 89.434 6.863 18.096 1.00 10.24 268 ALA A CA 1
ATOM 2154 C C . ALA A 1 269 ? 90.319 6.278 16.989 1.00 9.58 268 ALA A C 1
ATOM 2155 O O . ALA A 1 269 ? 89.819 5.576 16.099 1.00 9.94 268 ALA A O 1
ATOM 2157 N N . ARG A 1 270 ? 91.602 6.617 16.991 1.00 9.66 269 ARG A N 1
ATOM 2158 C CA . ARG A 1 270 ? 92.541 6.101 15.961 1.00 9.35 269 ARG A CA 1
ATOM 2159 C C . ARG A 1 270 ? 92.475 4.581 15.860 1.00 9.00 269 ARG A C 1
ATOM 2160 O O . ARG A 1 270 ? 92.536 4.052 14.737 1.00 10.26 269 ARG A O 1
ATOM 2168 N N . ASP A 1 271 ? 92.381 3.904 16.996 1.00 9.93 270 ASP A N 1
ATOM 2169 C CA . ASP A 1 271 ? 92.373 2.424 16.988 1.00 10.16 270 ASP A CA 1
ATOM 2170 C C . ASP A 1 271 ? 91.168 1.884 16.207 1.00 9.51 270 ASP A C 1
ATOM 2171 O O . ASP A 1 271 ? 91.291 0.882 15.490 1.00 11.10 270 ASP A O 1
ATOM 2176 N N . ILE A 1 272 ? 90.020 2.536 16.343 1.00 9.61 271 ILE A N 1
ATOM 2177 C CA . ILE A 1 272 ? 88.820 2.156 15.566 1.00 9.06 271 ILE A CA 1
ATOM 2178 C C . ILE A 1 272 ? 89.042 2.474 14.096 1.00 8.63 271 ILE A C 1
ATOM 2179 O O . ILE A 1 272 ? 88.723 1.651 13.240 1.00 8.72 271 ILE A O 1
ATOM 2184 N N . THR A 1 273 ? 89.548 3.664 13.784 1.00 8.93 272 THR A N 1
ATOM 2185 C CA . THR A 1 273 ? 89.766 4.027 12.370 1.00 8.22 272 THR A CA 1
ATOM 2186 C C . THR A 1 273 ? 90.737 3.038 11.716 1.00 8.37 272 THR A C 1
ATOM 2187 O O . THR A 1 273 ? 90.564 2.688 10.539 1.00 8.47 272 THR A O 1
ATOM 2191 N N . LEU A 1 274 ? 91.746 2.595 12.456 1.00 8.75 273 LEU A N 1
ATOM 2192 C CA . LEU A 1 274 ? 92.676 1.569 11.910 1.00 8.71 273 LEU A CA 1
ATOM 2193 C C . LEU A 1 274 ? 91.949 0.267 11.573 1.00 8.51 273 LEU A C 1
ATOM 2194 O O . LEU A 1 274 ? 92.295 -0.355 10.548 1.00 8.71 273 LEU A O 1
ATOM 2199 N N . LEU A 1 275 ? 90.986 -0.134 12.387 1.00 8.57 274 LEU A N 1
ATOM 2200 C CA . LEU A 1 275 ? 90.225 -1.372 12.071 1.00 9.15 274 LEU A CA 1
ATOM 2201 C C . LEU A 1 275 ? 89.399 -1.172 10.803 1.00 9.02 274 LEU A C 1
ATOM 2202 O O . LEU A 1 275 ? 89.253 -2.084 9.994 1.00 9.64 274 LEU A O 1
ATOM 2207 N N . TYR A 1 276 ? 88.828 0.037 10.630 1.00 8.72 275 TYR A N 1
ATOM 2208 C CA . TYR A 1 276 ? 88.093 0.378 9.397 1.00 8.37 275 TYR A CA 1
ATOM 2209 C C . TYR A 1 276 ? 89.041 0.299 8.199 1.00 8.78 275 TYR A C 1
ATOM 2210 O O . TYR A 1 276 ? 88.714 -0.294 7.164 1.00 9.22 275 TYR A O 1
ATOM 2219 N N . ILE A 1 277 ? 90.205 0.959 8.296 1.00 8.81 276 ILE A N 1
ATOM 2220 C CA . ILE A 1 277 ? 91.182 0.947 7.180 1.00 8.31 276 ILE A CA 1
ATOM 2221 C C . ILE A 1 277 ? 91.560 -0.524 6.884 1.00 8.14 276 ILE A C 1
ATOM 2222 O O . ILE A 1 277 ? 91.664 -0.895 5.726 1.00 8.77 276 ILE A O 1
ATOM 2227 N N . ASP A 1 278 ? 91.810 -1.324 7.910 1.00 8.55 277 ASP A N 1
ATOM 2228 C CA . ASP A 1 278 ? 92.166 -2.750 7.698 1.00 9.49 277 ASP A CA 1
ATOM 2229 C C . ASP A 1 278 ? 91.049 -3.454 6.914 1.00 9.39 277 ASP A C 1
ATOM 2230 O O . ASP A 1 278 ? 91.330 -4.228 5.993 1.00 9.86 277 ASP A O 1
ATOM 2235 N N . ALA A 1 279 ? 89.794 -3.198 7.246 1.00 10.28 278 ALA A N 1
ATOM 2236 C CA . ALA A 1 279 ? 88.659 -3.826 6.551 1.00 9.23 278 ALA A CA 1
ATOM 2237 C C . ALA A 1 279 ? 88.606 -3.353 5.101 1.00 9.34 278 ALA A C 1
ATOM 2238 O O . ALA A 1 279 ? 88.300 -4.147 4.201 1.00 10.16 278 ALA A O 1
ATOM 2240 N N . LEU A 1 280 ? 88.787 -2.050 4.878 1.00 9.77 279 LEU A N 1
ATOM 2241 C CA . LEU A 1 280 ? 88.782 -1.521 3.503 1.00 9.18 279 LEU A CA 1
ATOM 2242 C C . LEU A 1 280 ? 89.882 -2.186 2.677 1.00 9.07 279 LEU A C 1
ATOM 2243 O O . LEU A 1 280 ? 89.658 -2.525 1.523 1.00 9.94 279 LEU A O 1
ATOM 2248 N N . GLU A 1 281 ? 91.056 -2.323 3.254 1.00 8.94 280 GLU A N 1
ATOM 2249 C CA . GLU A 1 281 ? 92.190 -2.930 2.520 1.00 9.28 280 GLU A CA 1
ATOM 2250 C C . GLU A 1 281 ? 91.902 -4.422 2.265 1.00 9.07 280 GLU A C 1
ATOM 2251 O O . GLU A 1 281 ? 92.079 -4.865 1.150 1.00 10.87 280 GLU A O 1
ATOM 2257 N N . LYS A 1 282 ? 91.372 -5.115 3.250 1.00 8.64 281 LYS A N 1
ATOM 2258 C CA . LYS A 1 282 ? 91.088 -6.563 3.098 1.00 9.82 281 LYS A CA 1
ATOM 2259 C C . LYS A 1 282 ? 90.000 -6.748 2.046 1.00 10.10 281 LYS A C 1
ATOM 2260 O O . LYS A 1 282 ? 89.993 -7.806 1.370 1.00 12.77 281 LYS A O 1
ATOM 2266 N N . SER A 1 283 ? 89.066 -5.800 1.925 1.00 10.24 282 SER A N 1
ATOM 2267 C CA . SER A 1 283 ? 87.922 -5.960 1.011 1.00 10.47 282 SER A CA 1
ATOM 2268 C C . SER A 1 283 ? 88.392 -6.106 -0.430 1.00 10.44 282 SER A C 1
ATOM 2269 O O . SER A 1 283 ? 87.632 -6.626 -1.247 1.00 12.70 282 SER A O 1
ATOM 2272 N N . GLY A 1 284 ? 89.552 -5.544 -0.771 1.00 10.50 283 GLY A N 1
ATOM 2273 C CA . GLY A 1 284 ? 90.053 -5.535 -2.146 1.00 12.67 283 GLY A CA 1
ATOM 2274 C C . GLY A 1 284 ? 89.588 -4.340 -2.958 1.00 11.56 283 GLY A C 1
ATOM 2275 O O . GLY A 1 284 ? 89.840 -4.366 -4.181 1.00 13.77 283 GLY A O 1
ATOM 2276 N N . TRP A 1 285 ? 88.927 -3.342 -2.347 1.00 12.75 284 TRP A N 1
ATOM 2277 C CA . TRP A 1 285 ? 88.467 -2.108 -3.052 1.00 13.95 284 TRP A CA 1
ATOM 2278 C C . TRP A 1 285 ? 89.604 -1.608 -3.938 1.00 14.97 284 TRP A C 1
ATOM 2279 O O . TRP A 1 285 ? 90.700 -1.422 -3.423 1.00 19.61 284 TRP A O 1
ATOM 2290 N N A LYS A 1 286 ? 89.230 -1.373 -5.204 0.50 14.79 285 LYS A N 1
ATOM 2291 N N B LYS A 1 286 ? 89.423 -1.394 -5.238 0.50 18.25 285 LYS A N 1
ATOM 2292 C CA A LYS A 1 286 ? 90.104 -0.890 -6.300 0.50 14.43 285 LYS A CA 1
ATOM 2293 C CA B LYS A 1 286 ? 90.598 -1.323 -6.161 0.50 19.38 285 LYS A CA 1
ATOM 2294 C C A LYS A 1 286 ? 90.077 0.631 -6.370 0.50 11.43 285 LYS A C 1
ATOM 2295 C C B LYS A 1 286 ? 91.255 0.066 -6.244 0.50 15.40 285 LYS A C 1
ATOM 2296 O O A LYS A 1 286 ? 89.055 1.290 -6.669 0.50 11.28 285 LYS A O 1
ATOM 2297 O O B LYS A 1 286 ? 92.233 0.169 -6.968 0.50 16.16 285 LYS A O 1
ATOM 2308 N N A GLY A 1 287 ? 91.221 1.189 -6.067 0.50 11.97 286 GLY A N 1
ATOM 2309 N N B GLY A 1 287 ? 90.774 1.087 -5.533 0.50 13.72 286 GLY A N 1
ATOM 2310 C CA A GLY A 1 287 ? 91.323 2.634 -6.023 0.50 11.77 286 GLY A CA 1
ATOM 2311 C CA B GLY A 1 287 ? 91.140 2.502 -5.799 0.50 12.77 286 GLY A CA 1
ATOM 2312 C C A GLY A 1 287 ? 92.496 3.029 -5.183 0.50 12.08 286 GLY A C 1
ATOM 2313 C C B GLY A 1 287 ? 92.403 3.004 -5.084 0.50 12.69 286 GLY A C 1
ATOM 2314 O O A GLY A 1 287 ? 93.194 2.180 -4.610 0.50 16.31 286 GLY A O 1
ATOM 2315 O O B GLY A 1 287 ? 93.108 2.184 -4.479 0.50 16.71 286 GLY A O 1
ATOM 2316 N N . GLU A 1 288 ? 92.675 4.321 -5.152 1.00 11.70 287 GLU A N 1
ATOM 2317 C CA . GLU A 1 288 ? 93.782 5.001 -4.465 1.00 11.88 287 GLU A CA 1
ATOM 2318 C C . GLU A 1 288 ? 93.313 5.237 -3.034 1.00 9.82 287 GLU A C 1
ATOM 2319 O O . GLU A 1 288 ? 92.351 5.967 -2.839 1.00 13.38 287 GLU A O 1
ATOM 2325 N N . LEU A 1 289 ? 94.020 4.714 -2.059 1.00 9.71 288 LEU A N 1
ATOM 2326 C CA A LEU A 1 289 ? 93.700 4.883 -0.629 0.50 9.36 288 LEU A CA 1
ATOM 2327 C CA B LEU A 1 289 ? 93.713 4.863 -0.626 0.50 9.40 288 LEU A CA 1
ATOM 2328 C C . LEU A 1 289 ? 94.863 5.627 0.014 1.00 9.70 288 LEU A C 1
ATOM 2329 O O . LEU A 1 289 ? 95.964 5.062 0.136 1.00 10.40 288 LEU A O 1
ATOM 2338 N N . ASP A 1 290 ? 94.597 6.872 0.370 1.00 9.07 289 ASP A N 1
ATOM 2339 C CA . ASP A 1 290 ? 95.553 7.761 1.052 1.00 10.04 289 ASP A CA 1
ATOM 2340 C C . ASP A 1 290 ? 95.155 7.861 2.504 1.00 9.49 289 ASP A C 1
ATOM 2341 O O . ASP A 1 290 ? 93.956 7.798 2.841 1.00 9.67 289 ASP A O 1
ATOM 2346 N N . VAL A 1 291 ? 96.138 8.060 3.353 1.00 9.62 290 VAL A N 1
ATOM 2347 C CA . VAL A 1 291 ? 95.939 8.247 4.804 1.00 9.37 290 VAL A CA 1
ATOM 2348 C C . VAL A 1 291 ? 96.680 9.509 5.236 1.00 9.76 290 VAL A C 1
ATOM 2349 O O . VAL A 1 291 ? 97.856 9.703 4.839 1.00 12.30 290 VAL A O 1
ATOM 2353 N N . ALA A 1 292 ? 96.010 10.328 6.031 1.00 8.75 291 ALA A N 1
ATOM 2354 C CA . ALA A 1 292 ? 96.591 11.500 6.726 1.00 9.60 291 ALA A CA 1
ATOM 2355 C C . ALA A 1 292 ? 96.466 11.280 8.229 1.00 9.29 291 ALA A C 1
ATOM 2356 O O . ALA A 1 292 ? 95.382 11.490 8.807 1.00 10.04 291 ALA A O 1
ATOM 2358 N N . ASP A 1 293 ? 97.535 10.757 8.816 1.00 9.37 292 ASP A N 1
ATOM 2359 C CA . ASP A 1 293 ? 97.600 10.333 10.226 1.00 10.11 292 ASP A CA 1
ATOM 2360 C C . ASP A 1 293 ? 98.346 11.421 10.990 1.00 10.88 292 ASP A C 1
ATOM 2361 O O . ASP A 1 293 ? 99.580 11.458 10.969 1.00 12.97 292 ASP A O 1
ATOM 2366 N N . PHE A 1 294 ? 97.598 12.322 11.594 1.00 9.93 293 PHE A N 1
ATOM 2367 C CA . PHE A 1 294 ? 98.167 13.550 12.204 1.00 10.30 293 PHE A CA 1
ATOM 2368 C C . PHE A 1 294 ? 98.585 13.314 13.649 1.00 12.23 293 PHE A C 1
ATOM 2369 O O . PHE A 1 294 ? 97.823 12.736 14.435 1.00 13.53 293 PHE A O 1
ATOM 2377 N N . ASP A 1 295 ? 99.737 13.858 14.028 1.00 14.88 294 ASP A N 1
ATOM 2378 C CA . ASP A 1 295 ? 100.174 13.872 15.450 1.00 16.65 294 ASP A CA 1
ATOM 2379 C C . ASP A 1 295 ? 99.615 15.136 16.098 1.00 18.20 294 ASP A C 1
ATOM 2380 O O . ASP A 1 295 ? 100.394 15.942 16.581 1.00 21.75 294 ASP A O 1
ATOM 2385 N N . LYS A 1 296 ? 98.292 15.277 16.070 1.00 16.33 295 LYS A N 1
ATOM 2386 C CA . LYS A 1 296 ? 97.505 16.435 16.540 1.00 15.74 295 LYS A CA 1
ATOM 2387 C C . LYS A 1 296 ? 96.227 15.899 17.192 1.00 14.30 295 LYS A C 1
ATOM 2388 O O . LYS A 1 296 ? 96.027 14.658 17.173 1.00 16.12 295 LYS A O 1
ATOM 2394 N N . GLN A 1 297 ? 95.416 16.779 17.775 1.00 15.94 296 GLN A N 1
ATOM 2395 C CA . GLN A 1 297 ? 94.085 16.449 18.336 1.00 16.89 296 GLN A CA 1
ATOM 2396 C C . GLN A 1 297 ? 93.000 16.895 17.340 1.00 16.39 296 GLN A C 1
ATOM 2397 O O . GLN A 1 297 ? 93.243 17.782 16.499 1.00 16.54 296 GLN A O 1
ATOM 2403 N N . TYR A 1 298 ? 91.829 16.268 17.424 1.00 16.38 297 TYR A N 1
ATOM 2404 C CA . TYR A 1 298 ? 90.686 16.466 16.490 1.00 16.10 297 TYR A CA 1
ATOM 2405 C C . TYR A 1 298 ? 90.392 17.955 16.263 1.00 16.52 297 TYR A C 1
ATOM 2406 O O . TYR A 1 298 ? 90.224 18.407 15.106 1.00 15.07 297 TYR A O 1
ATOM 2415 N N A PHE A 1 299 ? 90.328 18.700 17.368 0.50 17.16 298 PHE A N 1
ATOM 2416 N N B PHE A 1 299 ? 90.259 18.733 17.335 0.50 16.62 298 PHE A N 1
ATOM 2417 C CA A PHE A 1 299 ? 89.831 20.096 17.417 0.50 18.59 298 PHE A CA 1
ATOM 2418 C CA B PHE A 1 299 ? 89.738 20.117 17.221 0.50 17.23 298 PHE A CA 1
ATOM 2419 C C A PHE A 1 299 ? 90.791 21.044 16.680 0.50 19.07 298 PHE A C 1
ATOM 2420 C C B PHE A 1 299 ? 90.783 21.053 16.590 0.50 17.97 298 PHE A C 1
ATOM 2421 O O A PHE A 1 299 ? 90.356 22.133 16.282 0.50 21.05 298 PHE A O 1
ATOM 2422 O O B PHE A 1 299 ? 90.402 22.147 16.164 0.50 18.05 298 PHE A O 1
ATOM 2437 N N . GLU A 1 300 ? 92.049 20.644 16.483 1.00 16.74 299 GLU A N 1
ATOM 2438 C CA . GLU A 1 300 ? 93.102 21.553 15.964 1.00 18.18 299 GLU A CA 1
ATOM 2439 C C . GLU A 1 300 ? 92.858 21.855 14.478 1.00 16.16 299 GLU A C 1
ATOM 2440 O O . GLU A 1 300 ? 93.316 22.896 14.026 1.00 19.62 299 GLU A O 1
ATOM 2446 N N . LEU A 1 301 ? 92.090 21.025 13.764 1.00 15.91 300 LEU A N 1
ATOM 2447 C CA . LEU A 1 301 ? 91.792 21.263 12.323 1.00 15.52 300 LEU A CA 1
ATOM 2448 C C . LEU A 1 301 ? 90.937 22.529 12.145 1.00 15.83 300 LEU A C 1
ATOM 2449 O O . LEU A 1 301 ? 91.057 23.172 11.095 1.00 17.86 300 LEU A O 1
ATOM 2454 N N . PHE A 1 302 ? 90.075 22.852 13.109 1.00 17.72 301 PHE A N 1
ATOM 2455 C CA . PHE A 1 302 ? 88.948 23.801 12.927 1.00 18.36 301 PHE A CA 1
ATOM 2456 C C . PHE A 1 302 ? 89.283 25.172 13.503 1.00 21.09 301 PHE A C 1
ATOM 2457 O O . PHE A 1 302 ? 88.424 26.075 13.386 1.00 27.27 301 PHE A O 1
ATOM 2465 N N . GLU A 1 303 ? 90.465 25.348 14.104 1.00 22.13 302 GLU A N 1
ATOM 2466 C CA . GLU A 1 303 ? 90.895 26.675 14.623 1.00 24.38 302 GLU A CA 1
ATOM 2467 C C . GLU A 1 303 ? 91.534 27.489 13.491 1.00 27.38 302 GLU A C 1
ATOM 2468 O O . GLU A 1 303 ? 92.774 27.563 13.431 1.00 34.24 302 GLU A O 1
ATOM 2474 N N . MET A 1 304 ? 90.742 28.167 12.670 1.00 33.07 303 MET A N 1
ATOM 2475 C CA . MET A 1 304 ? 91.188 28.602 11.318 1.00 36.13 303 MET A CA 1
ATOM 2476 C C . MET A 1 304 ? 92.152 29.806 11.328 1.00 37.37 303 MET A C 1
ATOM 2477 O O . MET A 1 304 ? 92.645 30.116 10.228 1.00 46.91 303 MET A O 1
ATOM 2482 N N . GLU A 1 305 ? 92.470 30.436 12.469 1.00 32.33 304 GLU A N 1
ATOM 2483 C CA . GLU A 1 305 ? 93.532 31.483 12.505 1.00 34.49 304 GLU A CA 1
ATOM 2484 C C . GLU A 1 305 ? 94.875 30.931 13.019 1.00 29.55 304 GLU A C 1
ATOM 2485 O O . GLU A 1 305 ? 95.712 31.748 13.384 1.00 36.80 304 GLU A O 1
ATOM 2487 N N . THR A 1 306 ? 95.115 29.620 13.017 1.00 26.40 305 THR A N 1
ATOM 2488 C CA . THR A 1 306 ? 96.355 29.015 13.579 1.00 23.08 305 THR A CA 1
ATOM 2489 C C . THR A 1 306 ? 97.151 28.299 12.476 1.00 25.22 305 THR A C 1
ATOM 2490 O O . THR A 1 306 ? 96.535 27.779 11.516 1.00 23.18 305 THR A O 1
ATOM 2494 N N . GLU A 1 307 ? 98.473 28.236 12.638 1.00 24.28 306 GLU A N 1
ATOM 2495 C CA . GLU A 1 307 ? 99.403 27.579 11.681 1.00 26.72 306 GLU A CA 1
ATOM 2496 C C . GLU A 1 307 ? 99.078 26.082 11.613 1.00 24.51 306 GLU A C 1
ATOM 2497 O O . GLU A 1 307 ? 99.046 25.497 10.517 1.00 23.21 306 GLU A O 1
ATOM 2503 N N . VAL A 1 308 ? 98.807 25.477 12.763 1.00 22.29 307 VAL A N 1
ATOM 2504 C CA . VAL A 1 308 ? 98.492 24.027 12.829 1.00 19.88 307 VAL A CA 1
ATOM 2505 C C . VAL A 1 308 ? 97.249 23.757 11.963 1.00 18.63 307 VAL A C 1
ATOM 2506 O O . VAL A 1 308 ? 97.265 22.803 11.181 1.00 17.44 307 VAL A O 1
ATOM 2510 N N . ALA A 1 309 ? 96.185 24.558 12.100 1.00 16.76 308 ALA A N 1
ATOM 2511 C CA . ALA A 1 309 ? 94.933 24.320 11.353 1.00 16.83 308 ALA A CA 1
ATOM 2512 C C . ALA A 1 309 ? 95.191 24.493 9.860 1.00 16.79 308 ALA A C 1
ATOM 2513 O O . ALA A 1 309 ? 94.686 23.690 9.075 1.00 19.06 308 ALA A O 1
ATOM 2515 N N . LYS A 1 310 ? 95.916 25.540 9.486 1.00 18.58 309 LYS A N 1
ATOM 2516 C CA . LYS A 1 310 ? 96.278 25.826 8.073 1.00 20.52 309 LYS A CA 1
ATOM 2517 C C . LYS A 1 310 ? 96.998 24.600 7.519 1.00 18.97 309 LYS A C 1
ATOM 2518 O O . LYS A 1 310 ? 96.706 24.184 6.400 1.00 19.05 309 LYS A O 1
ATOM 2520 N N . ASN A 1 311 ? 97.937 24.053 8.287 1.00 16.88 310 ASN A N 1
ATOM 2521 C CA . ASN A 1 311 ? 98.783 22.935 7.807 1.00 18.19 310 ASN A CA 1
ATOM 2522 C C . ASN A 1 311 ? 97.911 21.685 7.689 1.00 16.56 310 ASN A C 1
ATOM 2523 O O . ASN A 1 311 ? 98.057 20.968 6.701 1.00 16.52 310 ASN A O 1
ATOM 2528 N N . MET A 1 312 ? 97.044 21.420 8.662 1.00 13.91 311 MET A N 1
ATOM 2529 C CA . MET A 1 312 ? 96.208 20.201 8.606 1.00 12.49 311 MET A CA 1
ATOM 2530 C C . MET A 1 312 ? 95.234 20.328 7.426 1.00 12.14 311 MET A C 1
ATOM 2531 O O . MET A 1 312 ? 95.028 19.393 6.647 1.00 13.52 311 MET A O 1
ATOM 2536 N N . LEU A 1 313 ? 94.624 21.488 7.281 1.00 14.11 312 LEU A N 1
ATOM 2537 C CA . LEU A 1 313 ? 93.622 21.690 6.212 1.00 14.91 312 LEU A CA 1
ATOM 2538 C C . LEU A 1 313 ? 94.305 21.649 4.845 1.00 15.56 312 LEU A C 1
ATOM 2539 O O . LEU A 1 313 ? 93.741 21.061 3.938 1.00 16.42 312 LEU A O 1
ATOM 2544 N N . ARG A 1 314 ? 95.489 22.244 4.708 1.00 19.02 313 ARG A N 1
ATOM 2545 C CA . ARG A 1 314 ? 96.303 22.167 3.467 1.00 19.74 313 ARG A CA 1
ATOM 2546 C C . ARG A 1 314 ? 96.489 20.699 3.077 1.00 17.18 313 ARG A C 1
ATOM 2547 O O . ARG A 1 314 ? 96.332 20.376 1.895 1.00 18.81 313 ARG A O 1
ATOM 2552 N N . ARG A 1 315 ? 96.849 19.854 4.039 1.00 16.55 314 ARG A N 1
ATOM 2553 C CA . ARG A 1 315 ? 97.081 18.404 3.794 1.00 15.52 314 ARG A CA 1
ATOM 2554 C C . ARG A 1 315 ? 95.805 17.786 3.205 1.00 13.46 314 ARG A C 1
ATOM 2555 O O . ARG A 1 315 ? 95.888 17.065 2.197 1.00 16.75 314 ARG A O 1
ATOM 2563 N N . LEU A 1 316 ? 94.648 18.042 3.814 1.00 11.50 315 LEU A N 1
ATOM 2564 C CA . LEU A 1 316 ? 93.388 17.434 3.342 1.00 11.27 315 LEU A CA 1
ATOM 2565 C C . LEU A 1 316 ? 93.015 18.020 1.985 1.00 10.69 315 LEU A C 1
ATOM 2566 O O . LEU A 1 316 ? 92.686 17.287 1.056 1.00 10.82 315 LEU A O 1
ATOM 2571 N N . ALA A 1 317 ? 93.091 19.338 1.855 1.00 11.64 316 ALA A N 1
ATOM 2572 C CA . ALA A 1 317 ? 92.648 20.019 0.623 1.00 12.34 316 ALA A CA 1
ATOM 2573 C C . ALA A 1 317 ? 93.516 19.618 -0.572 1.00 12.72 316 ALA A C 1
ATOM 2574 O O . ALA A 1 317 ? 93.000 19.648 -1.698 1.00 13.49 316 ALA A O 1
ATOM 2576 N N . SER A 1 318 ? 94.774 19.214 -0.347 1.00 13.00 317 SER A N 1
ATOM 2577 C CA . SER A 1 318 ? 95.709 18.779 -1.417 1.00 13.14 317 SER A CA 1
ATOM 2578 C C . SER A 1 318 ? 95.159 17.576 -2.176 1.00 11.96 317 SER A C 1
ATOM 2579 O O . SER A 1 318 ? 95.556 17.361 -3.320 1.00 14.78 317 SER A O 1
ATOM 2582 N N . PHE A 1 319 ? 94.222 16.840 -1.582 1.00 11.39 318 PHE A N 1
ATOM 2583 C CA . PHE A 1 319 ? 93.617 15.640 -2.194 1.00 10.97 318 PHE A CA 1
ATOM 2584 C C . PHE A 1 319 ? 92.625 16.049 -3.298 1.00 10.89 318 PHE A C 1
ATOM 2585 O O . PHE A 1 319 ? 92.362 15.254 -4.226 1.00 12.19 318 PHE A O 1
ATOM 2593 N N . ILE A 1 320 ? 92.087 17.272 -3.206 1.00 10.55 319 ILE A N 1
ATOM 2594 C CA . ILE A 1 320 ? 91.050 17.764 -4.156 1.00 11.92 319 ILE A CA 1
ATOM 2595 C C . ILE A 1 320 ? 91.790 18.246 -5.399 1.00 14.41 319 ILE A C 1
ATOM 2596 O O . ILE A 1 320 ? 92.263 19.390 -5.393 1.00 19.29 319 ILE A O 1
ATOM 2601 N N . LYS A 1 321 ? 91.841 17.409 -6.421 1.00 16.12 320 LYS A N 1
ATOM 2602 C CA . LYS A 1 321 ? 92.564 17.661 -7.681 1.00 20.15 320 LYS A CA 1
ATOM 2603 C C . LYS A 1 321 ? 91.596 17.523 -8.851 1.00 21.25 320 LYS A C 1
ATOM 2604 O O . LYS A 1 321 ? 90.644 16.686 -8.857 1.00 21.63 320 LYS A O 1
ATOM 2611 N N . GLU B 1 7 ? 78.513 46.951 33.499 1.00 59.16 6 GLU B N 1
ATOM 2612 C CA . GLU B 1 7 ? 77.654 48.177 33.470 1.00 56.59 6 GLU B CA 1
ATOM 2613 C C . GLU B 1 7 ? 76.975 48.297 32.101 1.00 53.47 6 GLU B C 1
ATOM 2614 O O . GLU B 1 7 ? 77.661 48.115 31.075 1.00 60.33 6 GLU B O 1
ATOM 2620 N N . THR B 1 8 ? 75.686 48.633 32.094 1.00 45.58 7 THR B N 1
ATOM 2621 C CA . THR B 1 8 ? 74.844 48.700 30.871 1.00 47.38 7 THR B CA 1
ATOM 2622 C C . THR B 1 8 ? 74.570 50.159 30.500 1.00 43.38 7 THR B C 1
ATOM 2623 O O . THR B 1 8 ? 74.541 51.014 31.404 1.00 46.25 7 THR B O 1
ATOM 2627 N N . ILE B 1 9 ? 74.385 50.422 29.204 1.00 41.64 8 ILE B N 1
ATOM 2628 C CA . ILE B 1 9 ? 73.911 51.735 28.677 1.00 40.03 8 ILE B CA 1
ATOM 2629 C C . ILE B 1 9 ? 72.521 51.541 28.056 1.00 29.12 8 ILE B C 1
ATOM 2630 O O . ILE B 1 9 ? 71.853 52.537 27.798 1.00 34.43 8 ILE B O 1
ATOM 2635 N N . PHE B 1 10 ? 72.098 50.292 27.833 1.00 30.43 9 PHE B N 1
ATOM 2636 C CA . PHE B 1 10 ? 70.765 49.956 27.276 1.00 30.16 9 PHE B CA 1
ATOM 2637 C C . PHE B 1 10 ? 70.369 48.553 27.739 1.00 30.97 9 PHE B C 1
ATOM 2638 O O . PHE B 1 10 ? 71.167 47.613 27.583 1.00 32.85 9 PHE B O 1
ATOM 2646 N N . ASP B 1 11 ? 69.161 48.425 28.288 1.00 31.72 10 ASP B N 1
ATOM 2647 C CA . ASP B 1 11 ? 68.603 47.136 28.770 1.00 37.29 10 ASP B CA 1
ATOM 2648 C C . ASP B 1 11 ? 67.104 47.102 28.459 1.00 38.29 10 ASP B C 1
ATOM 2649 O O . ASP B 1 11 ? 66.362 47.922 29.028 1.00 43.60 10 ASP B O 1
ATOM 2654 N N . LEU B 1 12 ? 66.695 46.197 27.569 1.00 39.94 11 LEU B N 1
ATOM 2655 C CA . LEU B 1 12 ? 65.270 45.911 27.262 1.00 40.84 11 LEU B CA 1
ATOM 2656 C C . LEU B 1 12 ? 65.084 44.396 27.208 1.00 40.66 11 LEU B C 1
ATOM 2657 O O . LEU B 1 12 ? 65.015 43.800 26.131 1.00 41.66 11 LEU B O 1
ATOM 2660 N N . PRO B 1 13 ? 65.022 43.728 28.386 1.00 45.82 12 PRO B N 1
ATOM 2661 C CA . PRO B 1 13 ? 64.999 42.265 28.445 1.00 50.20 12 PRO B CA 1
ATOM 2662 C C . PRO B 1 13 ? 63.692 41.643 27.956 1.00 55.43 12 PRO B C 1
ATOM 2663 O O . PRO B 1 13 ? 62.638 42.278 28.015 1.00 60.15 12 PRO B O 1
ATOM 2667 N N . PRO B 1 14 ? 63.718 40.379 27.466 1.00 54.62 13 PRO B N 1
ATOM 2668 C CA . PRO B 1 14 ? 64.951 39.602 27.314 1.00 50.31 13 PRO B CA 1
ATOM 2669 C C . PRO B 1 14 ? 65.650 39.757 25.954 1.00 47.04 13 PRO B C 1
ATOM 2670 O O . PRO B 1 14 ? 66.452 38.905 25.615 1.00 52.95 13 PRO B O 1
ATOM 2674 N N . TYR B 1 15 ? 65.355 40.835 25.221 1.00 43.77 14 TYR B N 1
ATOM 2675 C CA . TYR B 1 15 ? 65.661 40.962 23.772 1.00 36.44 14 TYR B CA 1
ATOM 2676 C C . TYR B 1 15 ? 67.053 41.556 23.548 1.00 28.84 14 TYR B C 1
ATOM 2677 O O . TYR B 1 15 ? 67.758 41.082 22.644 1.00 29.47 14 TYR B O 1
ATOM 2686 N N . ILE B 1 16 ? 67.441 42.593 24.282 1.00 28.07 15 ILE B N 1
ATOM 2687 C CA . ILE B 1 16 ? 68.781 43.199 24.037 1.00 23.93 15 ILE B CA 1
ATOM 2688 C C . ILE B 1 16 ? 69.328 43.857 25.298 1.00 23.64 15 ILE B C 1
ATOM 2689 O O . ILE B 1 16 ? 68.568 44.515 26.034 1.00 30.57 15 ILE B O 1
ATOM 2694 N N . LYS B 1 17 ? 70.625 43.658 25.500 1.00 26.01 16 LYS B N 1
ATOM 2695 C CA . LYS B 1 17 ? 71.405 44.290 26.583 1.00 25.80 16 LYS B CA 1
ATOM 2696 C C . LYS B 1 17 ? 72.682 44.839 25.954 1.00 26.28 16 LYS B C 1
ATOM 2697 O O . LYS B 1 17 ? 73.393 44.044 25.300 1.00 28.04 16 LYS B O 1
ATOM 2702 N N . VAL B 1 18 ? 72.935 46.137 26.119 1.00 24.24 17 VAL B N 1
ATOM 2703 C CA . VAL B 1 18 ? 74.166 46.821 25.616 1.00 27.11 17 VAL B CA 1
ATOM 2704 C C . VAL B 1 18 ? 74.999 47.286 26.819 1.00 28.96 17 VAL B C 1
ATOM 2705 O O . VAL B 1 18 ? 74.464 47.995 27.678 1.00 34.07 17 VAL B O 1
ATOM 2709 N N . PHE B 1 19 ? 76.269 46.882 26.871 1.00 34.90 18 PHE B N 1
ATOM 2710 C CA . PHE B 1 19 ? 77.215 47.214 27.966 1.00 37.98 18 PHE B CA 1
ATOM 2711 C C . PHE B 1 19 ? 78.055 48.433 27.565 1.00 42.82 18 PHE B C 1
ATOM 2712 O O . PHE B 1 19 ? 78.209 48.711 26.350 1.00 40.50 18 PHE B O 1
ATOM 2720 N N . LYS B 1 20 ? 78.570 49.148 28.567 1.00 44.55 19 LYS B N 1
ATOM 2721 C CA . LYS B 1 20 ? 79.407 50.368 28.400 1.00 52.72 19 LYS B CA 1
ATOM 2722 C C . LYS B 1 20 ? 80.628 50.063 27.519 1.00 49.84 19 LYS B C 1
ATOM 2723 O O . LYS B 1 20 ? 81.047 50.966 26.769 1.00 58.58 19 LYS B O 1
ATOM 2725 N N . ASP B 1 21 ? 81.182 48.848 27.601 1.00 53.63 20 ASP B N 1
ATOM 2726 C CA . ASP B 1 21 ? 82.398 48.439 26.842 1.00 54.46 20 ASP B CA 1
ATOM 2727 C C . ASP B 1 21 ? 82.032 48.014 25.410 1.00 53.98 20 ASP B C 1
ATOM 2728 O O . ASP B 1 21 ? 82.955 47.589 24.682 1.00 59.93 20 ASP B O 1
ATOM 2733 N N . GLY B 1 22 ? 80.750 48.093 25.030 1.00 47.53 21 GLY B N 1
ATOM 2734 C CA . GLY B 1 22 ? 80.274 47.857 23.651 1.00 50.34 21 GLY B CA 1
ATOM 2735 C C . GLY B 1 22 ? 79.680 46.470 23.459 1.00 48.60 21 GLY B C 1
ATOM 2736 O O . GLY B 1 22 ? 79.124 46.212 22.369 1.00 52.15 21 GLY B O 1
ATOM 2737 N N . ARG B 1 23 ? 79.784 45.601 24.470 1.00 46.16 22 ARG B N 1
ATOM 2738 C CA . ARG B 1 23 ? 79.239 44.219 24.441 1.00 40.15 22 ARG B CA 1
ATOM 2739 C C . ARG B 1 23 ? 77.718 44.292 24.263 1.00 35.78 22 ARG B C 1
ATOM 2740 O O . ARG B 1 23 ? 77.081 45.122 24.943 1.00 35.69 22 ARG B O 1
ATOM 2742 N N . VAL B 1 24 ? 77.168 43.452 23.380 1.00 32.24 23 VAL B N 1
ATOM 2743 C CA . VAL B 1 24 ? 75.702 43.336 23.142 1.00 27.00 23 VAL B CA 1
ATOM 2744 C C . VAL B 1 24 ? 75.278 41.886 23.368 1.00 26.81 23 VAL B C 1
ATOM 2745 O O . VAL B 1 24 ? 75.911 40.960 22.785 1.00 33.48 23 VAL B O 1
ATOM 2749 N N . GLU B 1 25 ? 74.246 41.704 24.186 1.00 28.43 24 GLU B N 1
ATOM 2750 C CA . GLU B 1 25 ? 73.619 40.390 24.455 1.00 30.40 24 GLU B CA 1
ATOM 2751 C C . GLU B 1 25 ? 72.210 40.403 23.856 1.00 27.36 24 GLU B C 1
ATOM 2752 O O . GLU B 1 25 ? 71.419 41.310 24.180 1.00 28.93 24 GLU B O 1
ATOM 2754 N N . ARG B 1 26 ? 71.910 39.423 23.005 1.00 26.64 25 ARG B N 1
ATOM 2755 C CA . ARG B 1 26 ? 70.542 39.208 22.474 1.00 26.48 25 ARG B CA 1
ATOM 2756 C C . ARG B 1 26 ? 70.089 37.805 22.859 1.00 30.69 25 ARG B C 1
ATOM 2757 O O . ARG B 1 26 ? 70.465 36.840 22.174 1.00 33.70 25 ARG B O 1
ATOM 2765 N N . LEU B 1 27 ? 69.286 37.729 23.911 1.00 37.54 26 LEU B N 1
ATOM 2766 C CA . LEU B 1 27 ? 68.543 36.498 24.254 1.00 45.16 26 LEU B CA 1
ATOM 2767 C C . LEU B 1 27 ? 67.145 36.570 23.626 1.00 45.70 26 LEU B C 1
ATOM 2768 O O . LEU B 1 27 ? 66.684 37.681 23.208 1.00 48.96 26 LEU B O 1
ATOM 2773 N N . HIS B 1 28 ? 66.530 35.403 23.490 1.00 41.46 27 HIS B N 1
ATOM 2774 C CA . HIS B 1 28 ? 65.091 35.232 23.204 1.00 38.00 27 HIS B CA 1
ATOM 2775 C C . HIS B 1 28 ? 64.770 35.776 21.810 1.00 32.08 27 HIS B C 1
ATOM 2776 O O . HIS B 1 28 ? 63.655 36.289 21.647 1.00 41.67 27 HIS B O 1
ATOM 2778 N N . SER B 1 29 ? 65.682 35.665 20.836 1.00 21.06 28 SER B N 1
ATOM 2779 C CA . SER B 1 29 ? 65.332 35.997 19.430 1.00 19.50 28 SER B CA 1
ATOM 2780 C C . SER B 1 29 ? 64.574 34.812 18.824 1.00 17.83 28 SER B C 1
ATOM 2781 O O . SER B 1 29 ? 64.711 33.669 19.303 1.00 17.59 28 SER B O 1
ATOM 2784 N N . SER B 1 30 ? 63.795 35.067 17.781 1.00 16.08 29 SER B N 1
ATOM 2785 C CA . SER B 1 30 ? 63.043 33.997 17.098 1.00 13.82 29 SER B CA 1
ATOM 2786 C C . SER B 1 30 ? 64.047 33.084 16.392 1.00 13.17 29 SER B C 1
ATOM 2787 O O . SER B 1 30 ? 65.158 33.484 16.053 1.00 15.21 29 SER B O 1
ATOM 2790 N N . PRO B 1 31 ? 63.709 31.813 16.172 1.00 13.93 30 PRO B N 1
ATOM 2791 C CA . PRO B 1 31 ? 64.668 30.874 15.592 1.00 13.84 30 PRO B CA 1
ATOM 2792 C C . PRO B 1 31 ? 64.875 31.051 14.084 1.00 12.18 30 PRO B C 1
ATOM 2793 O O . PRO B 1 31 ? 63.967 31.390 13.315 1.00 11.85 30 PRO B O 1
ATOM 2797 N N . TYR B 1 32 ? 66.087 30.751 13.654 1.00 11.37 31 TYR B N 1
ATOM 2798 C CA . TYR B 1 32 ? 66.427 30.654 12.228 1.00 10.57 31 TYR B CA 1
ATOM 2799 C C . TYR B 1 32 ? 65.518 29.622 11.555 1.00 9.59 31 TYR B C 1
ATOM 2800 O O . TYR B 1 32 ? 65.250 28.524 12.127 1.00 11.91 31 TYR B O 1
ATOM 2809 N N . VAL B 1 33 ? 65.108 29.918 10.334 1.00 9.00 32 VAL B N 1
ATOM 2810 C CA . VAL B 1 33 ? 64.348 28.997 9.444 1.00 9.09 32 VAL B CA 1
ATOM 2811 C C . VAL B 1 33 ? 65.142 28.872 8.155 1.00 9.76 32 VAL B C 1
ATOM 2812 O O . VAL B 1 33 ? 65.401 29.857 7.475 1.00 9.39 32 VAL B O 1
ATOM 2816 N N . PRO B 1 34 ? 65.582 27.645 7.776 1.00 9.42 33 PRO B N 1
ATOM 2817 C CA . PRO B 1 34 ? 66.407 27.486 6.587 1.00 9.85 33 PRO B CA 1
ATOM 2818 C C . PRO B 1 34 ? 65.633 27.649 5.290 1.00 11.39 33 PRO B C 1
ATOM 2819 O O . PRO B 1 34 ? 64.395 27.664 5.279 1.00 10.70 33 PRO B O 1
ATOM 2823 N N . PRO B 1 35 ? 66.344 27.753 4.157 1.00 10.37 34 PRO B N 1
ATOM 2824 C CA . PRO B 1 35 ? 65.712 27.758 2.849 1.00 9.22 34 PRO B CA 1
ATOM 2825 C C . PRO B 1 35 ? 64.795 26.551 2.650 1.00 9.41 34 PRO B C 1
ATOM 2826 O O . PRO B 1 35 ? 65.111 25.447 3.183 1.00 10.27 34 PRO B O 1
ATOM 2830 N N . SER B 1 36 ? 63.765 26.723 1.848 1.00 10.69 35 SER B N 1
ATOM 2831 C CA . SER B 1 36 ? 62.817 25.627 1.542 1.00 9.14 35 SER B CA 1
ATOM 2832 C C . SER B 1 36 ? 62.259 25.810 0.138 1.00 9.37 35 SER B C 1
ATOM 2833 O O . SER B 1 36 ? 62.005 26.965 -0.290 1.00 9.22 35 SER B O 1
ATOM 2836 N N . LEU B 1 37 ? 61.995 24.720 -0.549 1.00 10.17 36 LEU B N 1
ATOM 2837 C CA . LEU B 1 37 ? 61.354 24.680 -1.871 1.00 10.88 36 LEU B CA 1
ATOM 2838 C C . LEU B 1 37 ? 59.931 24.137 -1.661 1.00 11.53 36 LEU B C 1
ATOM 2839 O O . LEU B 1 37 ? 59.787 23.071 -1.026 1.00 13.86 36 LEU B O 1
ATOM 2844 N N A ASN B 1 38 ? 58.915 24.833 -2.180 0.50 12.09 37 ASN B N 1
ATOM 2845 N N B ASN B 1 38 ? 58.896 24.780 -2.206 0.50 12.66 37 ASN B N 1
ATOM 2846 C CA A ASN B 1 38 ? 57.522 24.326 -2.258 0.50 12.85 37 ASN B CA 1
ATOM 2847 C CA B ASN B 1 38 ? 57.524 24.203 -2.210 0.50 12.79 37 ASN B CA 1
ATOM 2848 C C A ASN B 1 38 ? 57.025 24.043 -0.829 0.50 13.26 37 ASN B C 1
ATOM 2849 C C B ASN B 1 38 ? 57.036 24.011 -0.771 0.50 13.21 37 ASN B C 1
ATOM 2850 O O A ASN B 1 38 ? 56.593 22.930 -0.541 0.50 15.66 37 ASN B O 1
ATOM 2851 O O B ASN B 1 38 ? 56.617 22.914 -0.413 0.50 14.86 37 ASN B O 1
ATOM 2860 N N . ASP B 1 39 ? 57.008 25.076 0.020 1.00 13.65 38 ASP B N 1
ATOM 2861 C CA . ASP B 1 39 ? 56.563 25.032 1.430 1.00 13.79 38 ASP B CA 1
ATOM 2862 C C . ASP B 1 39 ? 55.124 24.540 1.521 1.00 14.95 38 ASP B C 1
ATOM 2863 O O . ASP B 1 39 ? 54.216 25.174 0.995 1.00 16.70 38 ASP B O 1
ATOM 2868 N N . PRO B 1 40 ? 54.847 23.424 2.213 1.00 16.63 39 PRO B N 1
ATOM 2869 C CA . PRO B 1 40 ? 53.468 22.962 2.306 1.00 19.45 39 PRO B CA 1
ATOM 2870 C C . PRO B 1 40 ? 52.528 23.952 3.014 1.00 19.98 39 PRO B C 1
ATOM 2871 O O . PRO B 1 40 ? 51.400 24.115 2.560 1.00 22.03 39 PRO B O 1
ATOM 2875 N N . GLU B 1 41 ? 53.005 24.643 4.051 1.00 19.34 40 GLU B N 1
ATOM 2876 C CA . GLU B 1 41 ? 52.109 25.452 4.918 1.00 21.00 40 GLU B CA 1
ATOM 2877 C C . GLU B 1 41 ? 51.492 26.605 4.111 1.00 18.63 40 GLU B C 1
ATOM 2878 O O . GLU B 1 41 ? 50.345 26.956 4.405 1.00 24.94 40 GLU B O 1
ATOM 2884 N N . THR B 1 42 ? 52.213 27.160 3.129 1.00 16.76 41 THR B N 1
ATOM 2885 C CA . THR B 1 42 ? 51.746 28.293 2.290 1.00 16.27 41 THR B CA 1
ATOM 2886 C C . THR B 1 42 ? 51.281 27.854 0.899 1.00 18.57 41 THR B C 1
ATOM 2887 O O . THR B 1 42 ? 51.053 28.753 0.051 1.00 21.14 41 THR B O 1
ATOM 2891 N N . GLY B 1 43 ? 51.210 26.553 0.641 1.00 19.20 42 GLY B N 1
ATOM 2892 C CA . GLY B 1 43 ? 50.798 26.020 -0.672 1.00 18.76 42 GLY B CA 1
ATOM 2893 C C . GLY B 1 43 ? 51.845 26.261 -1.746 1.00 15.94 42 GLY B C 1
ATOM 2894 O O . GLY B 1 43 ? 51.489 26.428 -2.932 1.00 21.94 42 GLY B O 1
ATOM 2895 N N . GLY B 1 44 ? 53.115 26.293 -1.362 1.00 11.59 43 GLY B N 1
ATOM 2896 C CA . GLY B 1 44 ? 54.195 26.159 -2.349 1.00 11.26 43 GLY B CA 1
ATOM 2897 C C . GLY B 1 44 ? 55.155 27.338 -2.434 1.00 10.33 43 GLY B C 1
ATOM 2898 O O . GLY B 1 44 ? 55.955 27.355 -3.388 1.00 11.91 43 GLY B O 1
ATOM 2899 N N . VAL B 1 45 ? 55.145 28.278 -1.490 1.00 9.35 44 VAL B N 1
ATOM 2900 C CA . VAL B 1 45 ? 56.166 29.365 -1.495 1.00 9.34 44 VAL B CA 1
ATOM 2901 C C . VAL B 1 45 ? 57.555 28.734 -1.342 1.00 8.95 44 VAL B C 1
ATOM 2902 O O . VAL B 1 45 ? 57.720 27.747 -0.601 1.00 11.11 44 VAL B O 1
ATOM 2906 N N . SER B 1 46 ? 58.544 29.312 -2.014 1.00 9.42 45 SER B N 1
ATOM 2907 C CA . SER B 1 46 ? 59.951 28.876 -1.914 1.00 9.40 45 SER B CA 1
ATOM 2908 C C . SER B 1 46 ? 60.813 30.057 -1.502 1.00 8.43 45 SER B C 1
ATOM 2909 O O . SER B 1 46 ? 60.452 31.227 -1.840 1.00 9.49 45 SER B O 1
ATOM 2912 N N . TRP B 1 47 ? 61.941 29.823 -0.859 1.00 8.07 46 TRP B N 1
ATOM 2913 C CA . TRP B 1 47 ? 62.843 30.958 -0.540 1.00 7.68 46 TRP B CA 1
ATOM 2914 C C . TRP B 1 47 ? 64.276 30.487 -0.482 1.00 7.76 46 TRP B C 1
ATOM 2915 O O . TRP B 1 47 ? 64.578 29.298 -0.214 1.00 8.47 46 TRP B O 1
ATOM 2926 N N . LYS B 1 48 ? 65.189 31.419 -0.703 1.00 8.32 47 LYS B N 1
ATOM 2927 C CA . LYS B 1 48 ? 66.640 31.208 -0.729 1.00 9.19 47 LYS B CA 1
ATOM 2928 C C . LYS B 1 48 ? 67.323 32.453 -0.185 1.00 8.39 47 LYS B C 1
ATOM 2929 O O . LYS B 1 48 ? 66.717 33.552 -0.234 1.00 8.62 47 LYS B O 1
ATOM 2935 N N . ASP B 1 49 ? 68.532 32.335 0.270 1.00 8.34 48 ASP B N 1
ATOM 2936 C CA . ASP B 1 49 ? 69.276 33.468 0.855 1.00 7.76 48 ASP B CA 1
ATOM 2937 C C . ASP B 1 49 ? 70.481 33.767 -0.012 1.00 8.20 48 ASP B C 1
ATOM 2938 O O . ASP B 1 49 ? 71.388 32.929 -0.163 1.00 9.56 48 ASP B O 1
ATOM 2943 N N . VAL B 1 50 ? 70.561 35.004 -0.500 1.00 8.47 49 VAL B N 1
ATOM 2944 C CA . VAL B 1 50 ? 71.583 35.323 -1.508 1.00 8.10 49 VAL B CA 1
ATOM 2945 C C . VAL B 1 50 ? 72.420 36.509 -1.072 1.00 7.57 49 VAL B C 1
ATOM 2946 O O . VAL B 1 50 ? 71.938 37.398 -0.375 1.00 9.53 49 VAL B O 1
ATOM 2950 N N . PRO B 1 51 ? 73.678 36.536 -1.502 1.00 7.76 50 PRO B N 1
ATOM 2951 C CA . PRO B 1 51 ? 74.576 37.642 -1.169 1.00 9.00 50 PRO B CA 1
ATOM 2952 C C . PRO B 1 51 ? 74.343 38.768 -2.176 1.00 9.77 50 PRO B C 1
ATOM 2953 O O . PRO B 1 51 ? 74.243 38.558 -3.346 1.00 12.81 50 PRO B O 1
ATOM 2957 N N . ILE B 1 52 ? 74.365 39.995 -1.636 1.00 9.43 51 ILE B N 1
ATOM 2958 C CA . ILE B 1 52 ? 74.265 41.231 -2.461 1.00 9.15 51 ILE B CA 1
ATOM 2959 C C . ILE B 1 52 ? 75.609 41.943 -2.466 1.00 9.28 51 ILE B C 1
ATOM 2960 O O . ILE B 1 52 ? 76.022 42.446 -3.518 1.00 9.62 51 ILE B O 1
ATOM 2965 N N . SER B 1 53 ? 76.288 41.934 -1.340 1.00 9.50 52 SER B N 1
ATOM 2966 C CA . SER B 1 53 ? 77.654 42.477 -1.242 1.00 9.75 52 SER B CA 1
ATOM 2967 C C . SER B 1 53 ? 78.416 41.695 -0.183 1.00 8.44 52 SER B C 1
ATOM 2968 O O . SER B 1 53 ? 77.914 40.660 0.255 1.00 9.83 52 SER B O 1
ATOM 2971 N N . SER B 1 54 ? 79.572 42.153 0.225 1.00 8.84 53 SER B N 1
ATOM 2972 C CA . SER B 1 54 ? 80.288 41.504 1.346 1.00 10.01 53 SER B CA 1
ATOM 2973 C C . SER B 1 54 ? 79.496 41.641 2.647 1.00 9.89 53 SER B C 1
ATOM 2974 O O . SER B 1 54 ? 79.680 40.807 3.545 1.00 12.77 53 SER B O 1
ATOM 2977 N N . VAL B 1 55 ? 78.617 42.659 2.752 1.00 10.18 54 VAL B N 1
ATOM 2978 C CA . VAL B 1 55 ? 77.966 42.959 4.050 1.00 10.54 54 VAL B CA 1
ATOM 2979 C C . VAL B 1 55 ? 76.439 42.976 3.963 1.00 10.89 54 VAL B C 1
ATOM 2980 O O . VAL B 1 55 ? 75.831 43.147 5.031 1.00 11.77 54 VAL B O 1
ATOM 2984 N N . VAL B 1 56 ? 75.850 42.809 2.786 1.00 10.65 55 VAL B N 1
ATOM 2985 C CA . VAL B 1 56 ? 74.376 42.796 2.632 1.00 10.85 55 VAL B CA 1
ATOM 2986 C C . VAL B 1 56 ? 73.988 41.440 2.017 1.00 9.50 55 VAL B C 1
ATOM 2987 O O . VAL B 1 56 ? 74.639 41.013 1.083 1.00 9.71 55 VAL B O 1
ATOM 2991 N N . SER B 1 57 ? 72.838 40.952 2.425 1.00 9.53 56 SER B N 1
ATOM 2992 C CA . SER B 1 57 ? 72.244 39.735 1.840 1.00 8.90 56 SER B CA 1
ATOM 2993 C C . SER B 1 57 ? 70.748 39.880 1.926 1.00 8.22 56 SER B C 1
ATOM 2994 O O . SER B 1 57 ? 70.224 40.866 2.451 1.00 8.65 56 SER B O 1
ATOM 2997 N N . ALA B 1 58 ? 70.005 38.957 1.353 1.00 8.57 57 ALA B N 1
ATOM 2998 C CA . ALA B 1 58 ? 68.537 39.016 1.372 1.00 7.69 57 ALA B CA 1
ATOM 2999 C C . ALA B 1 58 ? 67.946 37.614 1.221 1.00 7.60 57 ALA B C 1
ATOM 3000 O O . ALA B 1 58 ? 68.592 36.737 0.605 1.00 9.10 57 ALA B O 1
ATOM 3002 N N . ARG B 1 59 ? 66.750 37.438 1.747 1.00 7.83 58 ARG B N 1
ATOM 3003 C CA . ARG B 1 59 ? 65.919 36.229 1.496 1.00 7.84 58 ARG B CA 1
ATOM 3004 C C . ARG B 1 59 ? 65.004 36.501 0.325 1.00 7.77 58 ARG B C 1
ATOM 3005 O O . ARG B 1 59 ? 64.236 37.518 0.373 1.00 8.78 58 ARG B O 1
ATOM 3013 N N . ILE B 1 60 ? 65.078 35.762 -0.751 1.00 8.15 59 ILE B N 1
ATOM 3014 C CA . ILE B 1 60 ? 64.262 35.918 -1.957 1.00 7.71 59 ILE B CA 1
ATOM 3015 C C . ILE B 1 60 ? 63.135 34.890 -1.885 1.00 7.59 59 ILE B C 1
ATOM 3016 O O . ILE B 1 60 ? 63.424 33.702 -1.593 1.00 8.74 59 ILE B O 1
ATOM 3021 N N . TYR B 1 61 ? 61.919 35.304 -2.138 1.00 7.80 60 TYR B N 1
ATOM 3022 C CA . TYR B 1 61 ? 60.719 34.456 -2.063 1.00 7.57 60 TYR B CA 1
ATOM 3023 C C . TYR B 1 61 ? 60.039 34.408 -3.411 1.00 8.91 60 TYR B C 1
ATOM 3024 O O . TYR B 1 61 ? 59.892 35.442 -4.085 1.00 10.02 60 TYR B O 1
ATOM 3033 N N A LEU B 1 62 ? 59.567 33.214 -3.775 0.50 9.73 61 LEU B N 1
ATOM 3034 N N B LEU B 1 62 ? 59.591 33.207 -3.795 0.50 9.76 61 LEU B N 1
ATOM 3035 C CA A LEU B 1 62 ? 58.730 33.035 -4.971 0.50 10.41 61 LEU B CA 1
ATOM 3036 C CA B LEU B 1 62 ? 58.724 33.023 -4.974 0.50 10.42 61 LEU B CA 1
ATOM 3037 C C A LEU B 1 62 ? 57.443 32.361 -4.528 0.50 11.03 61 LEU B C 1
ATOM 3038 C C B LEU B 1 62 ? 57.436 32.375 -4.504 0.50 10.92 61 LEU B C 1
ATOM 3039 O O A LEU B 1 62 ? 57.500 31.342 -3.834 0.50 13.46 61 LEU B O 1
ATOM 3040 O O B LEU B 1 62 ? 57.489 31.369 -3.792 0.50 13.47 61 LEU B O 1
ATOM 3049 N N . PRO B 1 63 ? 56.272 32.829 -4.990 1.00 11.04 62 PRO B N 1
ATOM 3050 C CA . PRO B 1 63 ? 55.033 32.100 -4.745 1.00 11.35 62 PRO B CA 1
ATOM 3051 C C . PRO B 1 63 ? 55.034 30.856 -5.628 1.00 12.47 62 PRO B C 1
ATOM 3052 O O . PRO B 1 63 ? 55.914 30.743 -6.489 1.00 14.04 62 PRO B O 1
ATOM 3056 N N . LYS B 1 64 ? 54.061 29.962 -5.431 1.00 13.55 63 LYS B N 1
ATOM 3057 C CA . LYS B 1 64 ? 53.904 28.820 -6.347 1.00 16.77 63 LYS B CA 1
ATOM 3058 C C . LYS B 1 64 ? 53.710 29.360 -7.764 1.00 16.59 63 LYS B C 1
ATOM 3059 O O . LYS B 1 64 ? 52.822 30.177 -7.979 1.00 20.26 63 LYS B O 1
ATOM 3065 N N . ILE B 1 65 ? 54.540 28.912 -8.690 1.00 17.40 64 ILE B N 1
ATOM 3066 C CA . ILE B 1 65 ? 54.536 29.342 -10.113 1.00 20.58 64 ILE B CA 1
ATOM 3067 C C . ILE B 1 65 ? 53.641 28.385 -10.902 1.00 23.61 64 ILE B C 1
ATOM 3068 O O . ILE B 1 65 ? 53.938 27.195 -10.939 1.00 26.17 64 ILE B O 1
ATOM 3073 N N . ASN B 1 66 ? 52.589 28.902 -11.525 1.00 27.76 65 ASN B N 1
ATOM 3074 C CA . ASN B 1 66 ? 51.617 28.086 -12.291 1.00 31.77 65 ASN B CA 1
ATOM 3075 C C . ASN B 1 66 ? 51.878 28.217 -13.794 1.00 32.57 65 ASN B C 1
ATOM 3076 O O . ASN B 1 66 ? 51.339 27.403 -14.549 1.00 41.16 65 ASN B O 1
ATOM 3081 N N . ASN B 1 67 ? 52.675 29.205 -14.205 1.00 32.93 66 ASN B N 1
ATOM 3082 C CA . ASN B 1 67 ? 52.986 29.509 -15.625 1.00 36.60 66 ASN B CA 1
ATOM 3083 C C . ASN B 1 67 ? 54.382 30.142 -15.639 1.00 38.63 66 ASN B C 1
ATOM 3084 O O . ASN B 1 67 ? 54.576 31.187 -14.990 1.00 37.13 66 ASN B O 1
ATOM 3089 N N A HIS B 1 68 ? 55.334 29.516 -16.331 0.50 40.81 67 HIS B N 1
ATOM 3090 N N B HIS B 1 68 ? 55.321 29.531 -16.364 0.50 41.27 67 HIS B N 1
ATOM 3091 C CA A HIS B 1 68 ? 56.766 29.925 -16.335 0.50 43.49 67 HIS B CA 1
ATOM 3092 C CA B HIS B 1 68 ? 56.763 29.903 -16.360 0.50 43.74 67 HIS B CA 1
ATOM 3093 C C A HIS B 1 68 ? 56.930 31.293 -17.014 0.50 40.34 67 HIS B C 1
ATOM 3094 C C B HIS B 1 68 ? 56.963 31.244 -17.083 0.50 41.56 67 HIS B C 1
ATOM 3095 O O A HIS B 1 68 ? 57.951 31.965 -16.735 0.50 38.93 67 HIS B O 1
ATOM 3096 O O B HIS B 1 68 ? 58.045 31.849 -16.904 0.50 43.55 67 HIS B O 1
ATOM 3109 N N . ASP B 1 69 ? 55.952 31.700 -17.834 1.00 36.34 68 ASP B N 1
ATOM 3110 C CA . ASP B 1 69 ? 55.980 32.962 -18.624 1.00 41.82 68 ASP B CA 1
ATOM 3111 C C . ASP B 1 69 ? 55.185 34.094 -17.943 1.00 41.77 68 ASP B C 1
ATOM 3112 O O . ASP B 1 69 ? 55.023 35.154 -18.586 1.00 52.50 68 ASP B O 1
ATOM 3117 N N . GLU B 1 70 ? 54.742 33.923 -16.694 1.00 36.62 69 GLU B N 1
ATOM 3118 C CA . GLU B 1 70 ? 54.009 34.971 -15.922 1.00 34.06 69 GLU B CA 1
ATOM 3119 C C . GLU B 1 70 ? 55.011 35.963 -15.311 1.00 28.22 69 GLU B C 1
ATOM 3120 O O . GLU B 1 70 ? 56.129 35.567 -15.010 1.00 39.43 69 GLU B O 1
ATOM 3126 N N . LYS B 1 71 ? 54.624 37.223 -15.144 1.00 25.00 70 LYS B N 1
ATOM 3127 C CA . LYS B 1 71 ? 55.431 38.248 -14.440 1.00 20.04 70 LYS B CA 1
ATOM 3128 C C . LYS B 1 71 ? 54.661 38.741 -13.216 1.00 16.88 70 LYS B C 1
ATOM 3129 O O . LYS B 1 71 ? 53.438 38.893 -13.274 1.00 23.27 70 LYS B O 1
ATOM 3135 N N . LEU B 1 72 ? 55.375 38.955 -12.130 1.00 10.67 71 LEU B N 1
ATOM 3136 C CA . LEU B 1 72 ? 54.790 39.188 -10.796 1.00 10.36 71 LEU B CA 1
ATOM 3137 C C . LEU B 1 72 ? 55.227 40.544 -10.275 1.00 9.16 71 LEU B C 1
ATOM 3138 O O . LEU B 1 72 ? 56.350 41.002 -10.535 1.00 9.81 71 LEU B O 1
ATOM 3143 N N . PRO B 1 73 ? 54.420 41.146 -9.382 1.00 9.01 72 PRO B N 1
ATOM 3144 C CA . PRO B 1 73 ? 54.872 42.314 -8.658 1.00 9.68 72 PRO B CA 1
ATOM 3145 C C . PRO B 1 73 ? 56.052 41.921 -7.775 1.00 9.10 72 PRO B C 1
ATOM 3146 O O . PRO B 1 73 ? 56.189 40.728 -7.420 1.00 10.06 72 PRO B O 1
ATOM 3150 N N . ILE B 1 74 ? 56.942 42.877 -7.519 1.00 9.51 73 ILE B N 1
ATOM 3151 C CA A ILE B 1 74 ? 58.189 42.703 -6.728 0.50 9.76 73 ILE B CA 1
ATOM 3152 C CA B ILE B 1 74 ? 58.109 42.549 -6.670 0.50 9.21 73 ILE B CA 1
ATOM 3153 C C . ILE B 1 74 ? 58.050 43.464 -5.435 1.00 9.86 73 ILE B C 1
ATOM 3154 O O . ILE B 1 74 ? 57.871 44.702 -5.565 1.00 14.07 73 ILE B O 1
ATOM 3163 N N . ILE B 1 75 ? 58.184 42.899 -4.273 1.00 8.59 74 ILE B N 1
ATOM 3164 C CA . ILE B 1 75 ? 58.170 43.585 -2.978 1.00 9.01 74 ILE B CA 1
ATOM 3165 C C . ILE B 1 75 ? 59.561 43.586 -2.395 1.00 8.92 74 ILE B C 1
ATOM 3166 O O . ILE B 1 75 ? 60.124 42.476 -2.204 1.00 10.19 74 ILE B O 1
ATOM 3171 N N . VAL B 1 76 ? 60.142 44.739 -2.094 1.00 7.85 75 VAL B N 1
ATOM 3172 C CA . VAL B 1 76 ? 61.397 44.816 -1.344 1.00 7.82 75 VAL B CA 1
ATOM 3173 C C . VAL B 1 76 ? 61.019 45.163 0.072 1.00 7.85 75 VAL B C 1
ATOM 3174 O O . VAL B 1 76 ? 60.411 46.251 0.286 1.00 9.08 75 VAL B O 1
ATOM 3178 N N . TYR B 1 77 ? 61.334 44.311 1.029 1.00 8.88 76 TYR B N 1
ATOM 3179 C CA . TYR B 1 77 ? 60.825 44.355 2.399 1.00 9.31 76 TYR B CA 1
ATOM 3180 C C . TYR B 1 77 ? 61.972 44.597 3.360 1.00 8.76 76 TYR B C 1
ATOM 3181 O O . TYR B 1 77 ? 63.062 44.008 3.244 1.00 9.23 76 TYR B O 1
ATOM 3190 N N . PHE B 1 78 ? 61.771 45.575 4.255 1.00 10.13 77 PHE B N 1
ATOM 3191 C CA . PHE B 1 78 ? 62.726 45.915 5.319 1.00 9.37 77 PHE B CA 1
ATOM 3192 C C . PHE B 1 78 ? 62.087 45.656 6.670 1.00 9.14 77 PHE B C 1
ATOM 3193 O O . PHE B 1 78 ? 61.128 46.320 7.085 1.00 10.22 77 PHE B O 1
ATOM 3201 N N . HIS B 1 79 ? 62.566 44.631 7.386 1.00 8.99 78 HIS B N 1
ATOM 3202 C CA . HIS B 1 79 ? 61.965 44.273 8.684 1.00 9.00 78 HIS B CA 1
ATOM 3203 C C . HIS B 1 79 ? 62.153 45.376 9.736 1.00 8.51 78 HIS B C 1
ATOM 3204 O O . HIS B 1 79 ? 63.108 46.156 9.651 1.00 10.24 78 HIS B O 1
ATOM 3211 N N . GLY B 1 80 ? 61.299 45.358 10.749 1.00 9.47 79 GLY B N 1
ATOM 3212 C CA . GLY B 1 80 ? 61.364 46.282 11.885 1.00 10.18 79 GLY B CA 1
ATOM 3213 C C . GLY B 1 80 ? 62.097 45.692 13.076 1.00 10.84 79 GLY B C 1
ATOM 3214 O O . GLY B 1 80 ? 63.054 44.923 12.893 1.00 11.85 79 GLY B O 1
ATOM 3215 N N . ALA B 1 81 ? 61.674 46.050 14.280 1.00 12.95 80 ALA B N 1
ATOM 3216 C CA . ALA B 1 81 ? 62.222 45.623 15.588 1.00 13.71 80 ALA B CA 1
ATOM 3217 C C . ALA B 1 81 ? 63.436 46.478 16.004 1.00 13.54 80 ALA B C 1
ATOM 3218 O O . ALA B 1 81 ? 64.497 45.958 16.368 1.00 17.77 80 ALA B O 1
ATOM 3220 N N . GLY B 1 82 ? 63.301 47.786 15.980 1.00 12.54 81 GLY B N 1
ATOM 3221 C CA . GLY B 1 82 ? 64.153 48.688 16.787 1.00 12.03 81 GLY B CA 1
ATOM 3222 C C . GLY B 1 82 ? 65.451 49.113 16.116 1.00 11.38 81 GLY B C 1
ATOM 3223 O O . GLY B 1 82 ? 66.237 49.755 16.792 1.00 13.83 81 GLY B O 1
ATOM 3224 N N . PHE B 1 83 ? 65.708 48.716 14.863 1.00 10.20 82 PHE B N 1
ATOM 3225 C CA . PHE B 1 83 ? 67.026 48.816 14.172 1.00 9.78 82 PHE B CA 1
ATOM 3226 C C . PHE B 1 83 ? 68.053 47.848 14.778 1.00 10.61 82 PHE B C 1
ATOM 3227 O O . PHE B 1 83 ? 69.176 47.840 14.293 1.00 11.95 82 PHE B O 1
ATOM 3235 N N . CYS B 1 84 ? 67.697 47.091 15.808 1.00 11.17 83 CYS B N 1
ATOM 3236 C CA . CYS B 1 84 ? 68.696 46.404 16.654 1.00 12.31 83 CYS B CA 1
ATOM 3237 C C . CYS B 1 84 ? 68.372 44.935 16.914 1.00 12.21 83 CYS B C 1
ATOM 3238 O O . CYS B 1 84 ? 69.223 44.290 17.525 1.00 13.23 83 CYS B O 1
ATOM 3241 N N . LEU B 1 85 ? 67.251 44.410 16.407 1.00 11.39 84 LEU B N 1
ATOM 3242 C CA . LEU B 1 85 ? 66.831 43.021 16.663 1.00 12.05 84 LEU B CA 1
ATOM 3243 C C . LEU B 1 85 ? 66.433 42.330 15.370 1.00 11.29 84 LEU B C 1
ATOM 3244 O O . LEU B 1 85 ? 66.030 42.967 14.385 1.00 11.29 84 LEU B O 1
ATOM 3249 N N . GLU B 1 86 ? 66.448 41.018 15.470 1.00 11.25 85 GLU B N 1
ATOM 3250 C CA . GLU B 1 86 ? 65.821 40.087 14.523 1.00 11.71 85 GLU B CA 1
ATOM 3251 C C . GLU B 1 86 ? 66.548 40.088 13.181 1.00 10.67 85 GLU B C 1
ATOM 3252 O O . GLU B 1 86 ? 67.656 40.643 13.037 1.00 12.02 85 GLU B O 1
ATOM 3258 N N . SER B 1 87 ? 65.977 39.353 12.229 1.00 10.23 86 SER B N 1
ATOM 3259 C CA . SER B 1 87 ? 66.669 38.928 11.000 1.00 10.09 86 SER B CA 1
ATOM 3260 C C . SER B 1 87 ? 65.624 38.603 9.948 1.00 9.96 86 SER B C 1
ATOM 3261 O O . SER B 1 87 ? 64.575 38.007 10.310 1.00 11.01 86 SER B O 1
ATOM 3264 N N . ALA B 1 88 ? 65.959 38.826 8.699 1.00 9.49 87 ALA B N 1
ATOM 3265 C CA . ALA B 1 88 ? 65.148 38.362 7.555 1.00 9.26 87 ALA B CA 1
ATOM 3266 C C . ALA B 1 88 ? 65.072 36.822 7.555 1.00 8.99 87 ALA B C 1
ATOM 3267 O O . ALA B 1 88 ? 64.153 36.252 6.935 1.00 9.34 87 ALA B O 1
ATOM 3269 N N . PHE B 1 89 ? 66.023 36.164 8.200 1.00 8.63 88 PHE B N 1
ATOM 3270 C CA . PHE B 1 89 ? 66.145 34.684 8.134 1.00 8.75 88 PHE B CA 1
ATOM 3271 C C . PHE B 1 89 ? 65.508 34.036 9.354 1.00 9.49 88 PHE B C 1
ATOM 3272 O O . PHE B 1 89 ? 65.508 32.771 9.388 1.00 11.58 88 PHE B O 1
ATOM 3280 N N . LYS B 1 90 ? 65.038 34.785 10.333 1.00 9.51 89 LYS B N 1
ATOM 3281 C CA . LYS B 1 90 ? 64.422 34.247 11.557 1.00 10.09 89 LYS B CA 1
ATOM 3282 C C . LYS B 1 90 ? 62.906 34.251 11.431 1.00 9.78 89 LYS B C 1
ATOM 3283 O O . LYS B 1 90 ? 62.338 35.027 10.666 1.00 10.21 89 LYS B O 1
ATOM 3289 N N . SER B 1 91 ? 62.279 33.372 12.201 1.00 10.99 90 SER B N 1
ATOM 3290 C CA A SER B 1 91 ? 60.861 32.998 12.046 0.50 11.02 90 SER B CA 1
ATOM 3291 C CA B SER B 1 91 ? 60.862 33.007 11.975 0.50 11.75 90 SER B CA 1
ATOM 3292 C C . SER B 1 91 ? 59.915 34.200 12.196 1.00 10.54 90 SER B C 1
ATOM 3293 O O . SER B 1 91 ? 58.874 34.235 11.510 1.00 11.86 90 SER B O 1
ATOM 3298 N N . PHE B 1 92 ? 60.222 35.135 13.087 1.00 10.81 91 PHE B N 1
ATOM 3299 C CA . PHE B 1 92 ? 59.251 36.215 13.372 1.00 11.25 91 PHE B CA 1
ATOM 3300 C C . PHE B 1 92 ? 58.865 36.955 12.084 1.00 10.53 91 PHE B C 1
ATOM 3301 O O . PHE B 1 92 ? 57.667 37.015 11.716 1.00 12.76 91 PHE B O 1
ATOM 3309 N N . PHE B 1 93 ? 59.846 37.491 11.374 1.00 9.84 92 PHE B N 1
ATOM 3310 C CA . PHE B 1 93 ? 59.577 38.239 10.130 1.00 9.66 92 PHE B CA 1
ATOM 3311 C C . PHE B 1 93 ? 59.412 37.263 8.963 1.00 10.81 92 PHE B C 1
ATOM 3312 O O . PHE B 1 93 ? 58.570 37.506 8.077 1.00 12.19 92 PHE B O 1
ATOM 3320 N N . HIS B 1 94 ? 60.216 36.188 8.910 1.00 9.73 93 HIS B N 1
ATOM 3321 C CA . HIS B 1 94 ? 60.154 35.269 7.764 1.00 9.36 93 HIS B CA 1
ATOM 3322 C C . HIS B 1 94 ? 58.740 34.678 7.608 1.00 9.82 93 HIS B C 1
ATOM 3323 O O . HIS B 1 94 ? 58.245 34.558 6.486 1.00 10.53 93 HIS B O 1
ATOM 3330 N N . THR B 1 95 ? 58.099 34.330 8.701 1.00 10.06 94 THR B N 1
ATOM 3331 C CA . THR B 1 95 ? 56.798 33.642 8.623 1.00 10.03 94 THR B CA 1
ATOM 3332 C C . THR B 1 95 ? 55.766 34.633 8.068 1.00 10.03 94 THR B C 1
ATOM 3333 O O . THR B 1 95 ? 54.929 34.274 7.229 1.00 10.63 94 THR B O 1
ATOM 3337 N N . TYR B 1 96 ? 55.888 35.897 8.459 1.00 10.78 95 TYR B N 1
ATOM 3338 C CA . TYR B 1 96 ? 55.032 37.002 7.988 1.00 11.09 95 TYR B CA 1
ATOM 3339 C C . TYR B 1 96 ? 55.244 37.220 6.496 1.00 10.90 95 TYR B C 1
ATOM 3340 O O . TYR B 1 96 ? 54.272 37.228 5.699 1.00 10.65 95 TYR B O 1
ATOM 3349 N N . VAL B 1 97 ? 56.503 37.315 6.082 1.00 11.34 96 VAL B N 1
ATOM 3350 C CA . VAL B 1 97 ? 56.791 37.566 4.653 1.00 10.07 96 VAL B CA 1
ATOM 3351 C C . VAL B 1 97 ? 56.256 36.429 3.774 1.00 8.79 96 VAL B C 1
ATOM 3352 O O . VAL B 1 97 ? 55.642 36.684 2.723 1.00 9.42 96 VAL B O 1
ATOM 3356 N N . LYS B 1 98 ? 56.499 35.171 4.134 1.00 9.07 97 LYS B N 1
ATOM 3357 C CA . LYS B 1 98 ? 56.032 34.103 3.222 1.00 9.44 97 LYS B CA 1
ATOM 3358 C C . LYS B 1 98 ? 54.508 34.137 3.091 1.00 9.80 97 LYS B C 1
ATOM 3359 O O . LYS B 1 98 ? 53.978 33.795 1.997 1.00 10.03 97 LYS B O 1
ATOM 3365 N N A HIS B 1 99 ? 53.806 34.590 4.126 0.50 9.97 98 HIS B N 1
ATOM 3366 N N B HIS B 1 99 ? 53.804 34.568 4.140 0.50 10.76 98 HIS B N 1
ATOM 3367 C CA A HIS B 1 99 ? 52.331 34.727 4.063 0.50 10.50 98 HIS B CA 1
ATOM 3368 C CA B HIS B 1 99 ? 52.328 34.731 4.086 0.50 11.46 98 HIS B CA 1
ATOM 3369 C C A HIS B 1 99 ? 51.923 35.871 3.129 0.50 10.46 98 HIS B C 1
ATOM 3370 C C B HIS B 1 99 ? 51.951 35.851 3.110 0.50 10.73 98 HIS B C 1
ATOM 3371 O O A HIS B 1 99 ? 50.955 35.693 2.364 0.50 11.29 98 HIS B O 1
ATOM 3372 O O B HIS B 1 99 ? 51.044 35.624 2.281 0.50 12.52 98 HIS B O 1
ATOM 3385 N N . PHE B 1 100 ? 52.597 37.018 3.163 1.00 9.99 99 PHE B N 1
ATOM 3386 C CA . PHE B 1 100 ? 52.222 38.078 2.205 1.00 10.66 99 PHE B CA 1
ATOM 3387 C C . PHE B 1 100 ? 52.670 37.737 0.788 1.00 10.43 99 PHE B C 1
ATOM 3388 O O . PHE B 1 100 ? 51.975 38.117 -0.165 1.00 10.51 99 PHE B O 1
ATOM 3396 N N . VAL B 1 101 ? 53.722 36.935 0.618 1.00 9.90 100 VAL B N 1
ATOM 3397 C CA . VAL B 1 101 ? 54.089 36.463 -0.740 1.00 9.62 100 VAL B CA 1
ATOM 3398 C C . VAL B 1 101 ? 52.959 35.596 -1.303 1.00 8.98 100 VAL B C 1
ATOM 3399 O O . VAL B 1 101 ? 52.586 35.767 -2.462 1.00 10.68 100 VAL B O 1
ATOM 3403 N N . ALA B 1 102 ? 52.459 34.660 -0.503 1.00 9.79 101 ALA B N 1
ATOM 3404 C CA . ALA B 1 102 ? 51.363 33.772 -0.949 1.00 10.88 101 ALA B CA 1
ATOM 3405 C C . ALA B 1 102 ? 50.113 34.601 -1.262 1.00 12.12 101 ALA B C 1
ATOM 3406 O O . ALA B 1 102 ? 49.468 34.368 -2.301 1.00 14.86 101 ALA B O 1
ATOM 3408 N N . GLU B 1 103 ? 49.810 35.583 -0.425 1.00 11.83 102 GLU B N 1
ATOM 3409 C CA A GLU B 1 103 ? 48.558 36.376 -0.557 0.50 13.22 102 GLU B CA 1
ATOM 3410 C CA B GLU B 1 103 ? 48.551 36.368 -0.560 0.50 12.98 102 GLU B CA 1
ATOM 3411 C C . GLU B 1 103 ? 48.621 37.287 -1.791 1.00 13.66 102 GLU B C 1
ATOM 3412 O O . GLU B 1 103 ? 47.640 37.339 -2.564 1.00 16.46 102 GLU B O 1
ATOM 3423 N N . ALA B 1 104 ? 49.743 37.991 -1.968 1.00 12.33 103 ALA B N 1
ATOM 3424 C CA . ALA B 1 104 ? 49.901 38.982 -3.053 1.00 13.08 103 ALA B CA 1
ATOM 3425 C C . ALA B 1 104 ? 50.369 38.331 -4.352 1.00 11.72 103 ALA B C 1
ATOM 3426 O O . ALA B 1 104 ? 50.344 38.977 -5.375 1.00 13.90 103 ALA B O 1
ATOM 3428 N N . LYS B 1 105 ? 50.793 37.068 -4.295 1.00 11.10 104 LYS B N 1
ATOM 3429 C CA . LYS B 1 105 ? 51.378 36.329 -5.449 1.00 11.85 104 LYS B CA 1
ATOM 3430 C C . LYS B 1 105 ? 52.488 37.210 -6.044 1.00 10.52 104 LYS B C 1
ATOM 3431 O O . LYS B 1 105 ? 52.468 37.575 -7.241 1.00 11.43 104 LYS B O 1
ATOM 3434 N N . ALA B 1 106 ? 53.447 37.544 -5.196 1.00 10.01 105 ALA B N 1
ATOM 3435 C CA . ALA B 1 106 ? 54.519 38.503 -5.510 1.00 9.74 105 ALA B CA 1
ATOM 3436 C C . ALA B 1 106 ? 55.865 37.857 -5.212 1.00 10.29 105 ALA B C 1
ATOM 3437 O O . ALA B 1 106 ? 55.970 37.051 -4.288 1.00 12.38 105 ALA B O 1
ATOM 3439 N N . ILE B 1 107 ? 56.885 38.251 -5.958 1.00 9.75 106 ILE B N 1
ATOM 3440 C CA A ILE B 1 107 ? 58.269 37.942 -5.550 0.50 9.81 106 ILE B CA 1
ATOM 3441 C CA B ILE B 1 107 ? 58.298 38.005 -5.565 0.50 10.07 106 ILE B CA 1
ATOM 3442 C C . ILE B 1 107 ? 58.602 38.894 -4.382 1.00 10.19 106 ILE B C 1
ATOM 3443 O O . ILE B 1 107 ? 58.197 40.092 -4.440 1.00 13.79 106 ILE B O 1
ATOM 3452 N N . ALA B 1 108 ? 59.287 38.448 -3.358 1.00 9.06 107 ALA B N 1
ATOM 3453 C CA . ALA B 1 108 ? 59.732 39.335 -2.267 1.00 8.58 107 ALA B CA 1
ATOM 3454 C C . ALA B 1 108 ? 61.228 39.236 -2.106 1.00 8.69 107 ALA B C 1
ATOM 3455 O O . ALA B 1 108 ? 61.825 38.155 -2.282 1.00 9.85 107 ALA B O 1
ATOM 3457 N N . VAL B 1 109 ? 61.835 40.345 -1.716 1.00 8.21 108 VAL B N 1
ATOM 3458 C CA . VAL B 1 109 ? 63.257 40.433 -1.367 1.00 7.35 108 VAL B CA 1
ATOM 3459 C C . VAL B 1 109 ? 63.301 40.987 0.035 1.00 8.24 108 VAL B C 1
ATOM 3460 O O . VAL B 1 109 ? 63.049 42.210 0.178 1.00 8.53 108 VAL B O 1
ATOM 3464 N N . SER B 1 110 ? 63.547 40.217 1.062 1.00 7.86 109 SER B N 1
ATOM 3465 C CA . SER B 1 110 ? 63.566 40.617 2.474 1.00 8.01 109 SER B CA 1
ATOM 3466 C C . SER B 1 110 ? 64.999 40.876 2.851 1.00 8.03 109 SER B C 1
ATOM 3467 O O . SER B 1 110 ? 65.809 39.936 2.879 1.00 8.11 109 SER B O 1
ATOM 3470 N N . VAL B 1 111 ? 65.375 42.131 3.095 1.00 8.16 110 VAL B N 1
ATOM 3471 C CA . VAL B 1 111 ? 66.794 42.513 3.198 1.00 8.74 110 VAL B CA 1
ATOM 3472 C C . VAL B 1 111 ? 67.347 42.187 4.583 1.00 8.55 110 VAL B C 1
ATOM 3473 O O . VAL B 1 111 ? 66.707 42.488 5.608 1.00 9.25 110 VAL B O 1
ATOM 3477 N N . GLU B 1 112 ? 68.544 41.590 4.595 1.00 8.67 111 GLU B N 1
ATOM 3478 C CA . GLU B 1 112 ? 69.314 41.442 5.829 1.00 8.81 111 GLU B CA 1
ATOM 3479 C C . GLU B 1 112 ? 70.335 42.565 5.918 1.00 9.33 111 GLU B C 1
ATOM 3480 O O . GLU B 1 112 ? 71.407 42.499 5.294 1.00 10.49 111 GLU B O 1
ATOM 3486 N N . PHE B 1 113 ? 69.916 43.619 6.594 1.00 9.77 112 PHE B N 1
ATOM 3487 C CA . PHE B 1 113 ? 70.762 44.814 6.797 1.00 9.65 112 PHE B CA 1
ATOM 3488 C C . PHE B 1 113 ? 71.484 44.690 8.133 1.00 10.32 112 PHE B C 1
ATOM 3489 O O . PHE B 1 113 ? 71.055 43.945 9.017 1.00 11.21 112 PHE B O 1
ATOM 3497 N N . ARG B 1 114 ? 72.578 45.436 8.277 1.00 9.92 113 ARG B N 1
ATOM 3498 C CA . ARG B 1 114 ? 73.380 45.407 9.512 1.00 10.36 113 ARG B CA 1
ATOM 3499 C C . ARG B 1 114 ? 72.616 46.061 10.658 1.00 10.88 113 ARG B C 1
ATOM 3500 O O . ARG B 1 114 ? 72.033 47.137 10.447 1.00 12.89 113 ARG B O 1
ATOM 3508 N N . LEU B 1 115 ? 72.656 45.448 11.837 1.00 11.19 114 LEU B N 1
ATOM 3509 C CA . LEU B 1 115 ? 71.930 45.915 13.036 1.00 11.57 114 LEU B CA 1
ATOM 3510 C C . LEU B 1 115 ? 72.787 46.874 13.862 1.00 11.68 114 LEU B C 1
ATOM 3511 O O . LEU B 1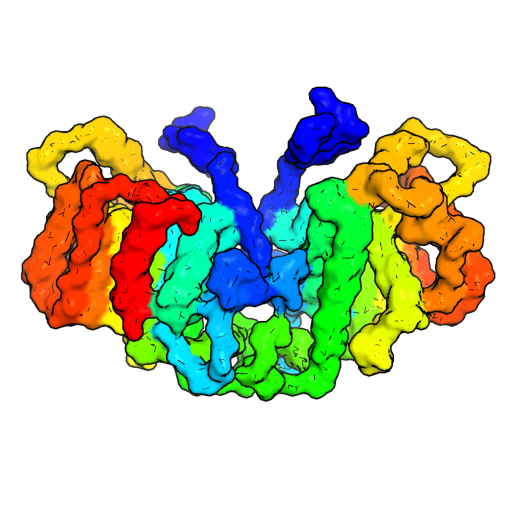 115 ? 74.029 46.727 13.954 1.00 11.59 114 LEU B O 1
ATOM 3516 N N . ALA B 1 116 ? 72.105 47.808 14.494 1.00 11.44 115 ALA B N 1
ATOM 3517 C CA . ALA B 1 116 ? 72.666 48.632 15.570 1.00 11.78 115 ALA B CA 1
ATOM 3518 C C . ALA B 1 116 ? 72.634 47.819 16.863 1.00 12.53 115 ALA B C 1
ATOM 3519 O O . ALA B 1 116 ? 71.825 46.908 17.021 1.00 12.98 115 ALA B O 1
ATOM 3521 N N . PRO B 1 117 ? 73.424 48.175 17.891 1.00 13.72 116 PRO B N 1
ATOM 3522 C CA . PRO B 1 117 ? 74.402 49.268 17.830 1.00 15.12 116 PRO B CA 1
ATOM 3523 C C . PRO B 1 117 ? 75.777 48.874 17.285 1.00 14.45 116 PRO B C 1
ATOM 3524 O O . PRO B 1 117 ? 76.620 49.748 17.160 1.00 16.28 116 PRO B O 1
ATOM 3528 N N . GLU B 1 118 ? 76.004 47.598 16.957 1.00 13.28 117 GLU B N 1
ATOM 3529 C CA . GLU B 1 118 ? 77.311 47.187 16.390 1.00 14.33 117 GLU B CA 1
ATOM 3530 C C . GLU B 1 118 ? 77.610 47.991 15.118 1.00 13.69 117 GLU B C 1
ATOM 3531 O O . GLU B 1 118 ? 78.758 48.348 14.874 1.00 16.75 117 GLU B O 1
ATOM 3537 N N . ASN B 1 119 ? 76.593 48.226 14.297 1.00 12.74 118 ASN B N 1
ATOM 3538 C CA . ASN B 1 119 ? 76.675 49.051 13.070 1.00 13.06 118 ASN B CA 1
ATOM 3539 C C . ASN B 1 119 ? 75.615 50.135 13.207 1.00 12.73 118 ASN B C 1
ATOM 3540 O O . ASN B 1 119 ? 74.447 49.864 12.980 1.00 13.30 118 ASN B O 1
ATOM 3545 N N . HIS B 1 120 ? 76.002 51.313 13.676 1.00 12.50 119 HIS B N 1
ATOM 3546 C CA . HIS B 1 120 ? 75.035 52.411 13.876 1.00 11.77 119 HIS B CA 1
ATOM 3547 C C . HIS B 1 120 ? 74.428 52.812 12.536 1.00 10.12 119 HIS B C 1
ATOM 3548 O O . HIS B 1 120 ? 75.055 52.676 11.470 1.00 11.18 119 HIS B O 1
ATOM 3555 N N . LEU B 1 121 ? 73.250 53.406 12.607 1.00 10.47 120 LEU B N 1
ATOM 3556 C CA . LEU B 1 121 ? 72.737 54.156 11.454 1.00 10.37 120 LEU B CA 1
ATOM 3557 C C . LEU B 1 121 ? 73.808 55.184 11.086 1.00 10.09 120 LEU B C 1
ATOM 3558 O O . LEU B 1 121 ? 74.486 55.721 11.973 1.00 12.24 120 LEU B O 1
ATOM 3563 N N . PRO B 1 122 ? 73.997 55.526 9.794 1.00 10.25 121 PRO B N 1
ATOM 3564 C CA . PRO B 1 122 ? 73.099 55.119 8.704 1.00 10.19 121 PRO B CA 1
ATOM 3565 C C . PRO B 1 122 ? 73.362 53.762 8.026 1.00 9.30 121 PRO B C 1
ATOM 3566 O O . PRO B 1 122 ? 72.815 53.522 6.943 1.00 9.50 121 PRO B O 1
ATOM 3570 N N . ALA B 1 123 ? 74.123 52.859 8.644 1.00 10.20 122 ALA B N 1
ATOM 3571 C CA . ALA B 1 123 ? 74.427 51.557 7.999 1.00 10.99 122 ALA B CA 1
ATOM 3572 C C . ALA B 1 123 ? 73.162 50.858 7.460 1.00 9.33 122 ALA B C 1
ATOM 3573 O O . ALA B 1 123 ? 73.140 50.489 6.271 1.00 10.40 122 ALA B O 1
ATOM 3575 N N . ALA B 1 124 ? 72.107 50.721 8.261 1.00 9.27 123 ALA B N 1
ATOM 3576 C CA . ALA B 1 124 ? 70.914 49.974 7.803 1.00 9.32 123 ALA B CA 1
ATOM 3577 C C . ALA B 1 124 ? 70.304 50.660 6.594 1.00 8.76 123 ALA B C 1
ATOM 3578 O O . ALA B 1 124 ? 69.812 50.025 5.675 1.00 9.43 123 ALA B O 1
ATOM 3580 N N . TYR B 1 125 ? 70.256 51.992 6.628 1.00 9.40 124 TYR B N 1
ATOM 3581 C CA . TYR B 1 125 ? 69.710 52.757 5.482 1.00 8.89 124 TYR B CA 1
ATOM 3582 C C . TYR B 1 125 ? 70.506 52.440 4.210 1.00 9.66 124 TYR B C 1
ATOM 3583 O O . TYR B 1 125 ? 69.931 52.208 3.126 1.00 9.74 124 TYR B O 1
ATOM 3592 N N A GLU B 1 126 ? 71.832 52.455 4.310 0.50 9.58 125 GLU B N 1
ATOM 3593 N N B GLU B 1 126 ? 71.843 52.464 4.332 0.50 9.72 125 GLU B N 1
ATOM 3594 C CA A GLU B 1 126 ? 72.667 52.222 3.117 0.50 9.43 125 GLU B CA 1
ATOM 3595 C CA B GLU B 1 126 ? 72.759 52.240 3.188 0.50 10.08 125 GLU B CA 1
ATOM 3596 C C A GLU B 1 126 ? 72.524 50.763 2.672 0.50 8.31 125 GLU B C 1
ATOM 3597 C C B GLU B 1 126 ? 72.581 50.786 2.700 0.50 8.71 125 GLU B C 1
ATOM 3598 O O A GLU B 1 126 ? 72.480 50.535 1.465 0.50 9.17 125 GLU B O 1
ATOM 3599 O O B GLU B 1 126 ? 72.538 50.581 1.487 0.50 9.69 125 GLU B O 1
ATOM 3610 N N . ASP B 1 127 ? 72.458 49.820 3.614 1.00 8.59 126 ASP B N 1
ATOM 3611 C CA . ASP B 1 127 ? 72.346 48.370 3.248 1.00 8.61 126 ASP B CA 1
ATOM 3612 C C . ASP B 1 127 ? 71.038 48.138 2.483 1.00 8.28 126 ASP B C 1
ATOM 3613 O O . ASP B 1 127 ? 71.018 47.450 1.450 1.00 8.97 126 ASP B O 1
ATOM 3618 N N . CYS B 1 128 ? 69.951 48.757 2.953 1.00 9.05 127 CYS B N 1
ATOM 3619 C CA . CYS B 1 128 ? 68.635 48.637 2.298 1.00 8.48 127 CYS B CA 1
ATOM 3620 C C . CYS B 1 128 ? 68.650 49.278 0.921 1.00 8.14 127 CY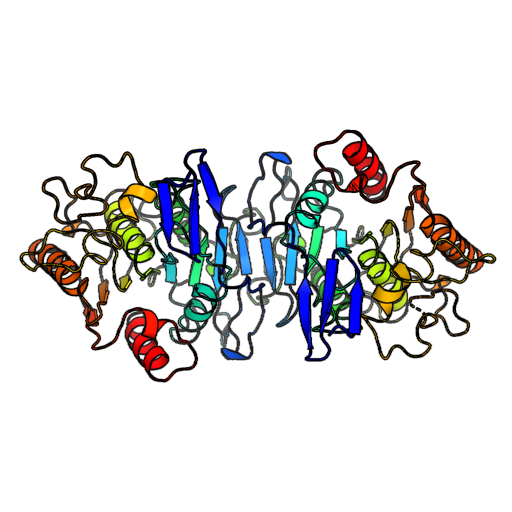S B C 1
ATOM 3621 O O . CYS B 1 128 ? 68.077 48.770 -0.039 1.00 8.98 127 CYS B O 1
ATOM 3624 N N . TRP B 1 129 ? 69.297 50.460 0.834 1.00 8.85 128 TRP B N 1
ATOM 3625 C CA . TRP B 1 129 ? 69.460 51.116 -0.480 1.00 8.21 128 TRP B CA 1
ATOM 3626 C C . TRP B 1 129 ? 70.245 50.237 -1.452 1.00 9.73 128 TRP B C 1
ATOM 3627 O O . TRP B 1 129 ? 69.861 50.110 -2.622 1.00 9.96 128 TRP B O 1
ATOM 3638 N N . GLU B 1 130 ? 71.349 49.661 -0.973 1.00 8.54 129 GLU B N 1
ATOM 3639 C CA . GLU B 1 130 ? 72.199 48.792 -1.823 1.00 8.81 129 GLU B CA 1
ATOM 3640 C C . GLU B 1 130 ? 71.373 47.573 -2.284 1.00 7.80 129 GLU B C 1
ATOM 3641 O O . GLU B 1 130 ? 71.422 47.241 -3.445 1.00 8.43 129 GLU B O 1
ATOM 3647 N N . ALA B 1 131 ? 70.556 47.017 -1.409 1.00 8.55 130 ALA B N 1
ATOM 3648 C CA . ALA B 1 131 ? 69.720 45.851 -1.785 1.00 8.08 130 ALA B CA 1
ATOM 3649 C C . ALA B 1 131 ? 68.709 46.254 -2.852 1.00 7.62 130 ALA B C 1
ATOM 3650 O O . ALA B 1 131 ? 68.484 45.567 -3.833 1.00 8.47 130 ALA B O 1
ATOM 3652 N N . LEU B 1 132 ? 68.106 47.445 -2.690 1.00 8.98 131 LEU B N 1
ATOM 3653 C CA . LEU B 1 132 ? 67.127 47.937 -3.663 1.00 8.63 131 LEU B CA 1
ATOM 3654 C C . LEU B 1 132 ? 67.797 48.188 -5.014 1.00 8.38 131 LEU B C 1
ATOM 3655 O O . LEU B 1 132 ? 67.220 47.888 -6.057 1.00 8.86 131 LEU B O 1
ATOM 3660 N N . GLN B 1 133 ? 68.974 48.826 -5.001 1.00 9.37 132 GLN B N 1
ATOM 3661 C CA . GLN B 1 133 ? 69.734 49.038 -6.255 1.00 8.68 132 GLN B CA 1
ATOM 3662 C C . GLN B 1 133 ? 70.048 47.670 -6.902 1.00 8.63 132 GLN B C 1
ATOM 3663 O O . GLN B 1 133 ? 69.990 47.546 -8.115 1.00 9.45 132 GLN B O 1
ATOM 3669 N N . TRP B 1 134 ? 70.442 46.689 -6.095 1.00 8.11 133 TRP B N 1
ATOM 3670 C CA . TRP B 1 134 ? 70.738 45.337 -6.624 1.00 8.22 133 TRP B CA 1
ATOM 3671 C C . TRP B 1 134 ? 69.482 44.751 -7.287 1.00 8.42 133 TRP B C 1
ATOM 3672 O O . TRP B 1 134 ? 69.559 44.285 -8.442 1.00 8.81 133 TRP B O 1
ATOM 3683 N N . VAL B 1 135 ? 68.341 44.888 -6.648 1.00 9.35 134 VAL B N 1
ATOM 3684 C CA . VAL B 1 135 ? 67.094 44.426 -7.302 1.00 8.52 134 VAL B CA 1
ATOM 3685 C C . VAL B 1 135 ? 66.921 45.124 -8.647 1.00 8.83 134 VAL B C 1
ATOM 3686 O O . VAL B 1 135 ? 66.705 44.512 -9.680 1.00 9.11 134 VAL B O 1
ATOM 3690 N N . ALA B 1 136 ? 67.005 46.464 -8.619 1.00 8.29 135 ALA B N 1
ATOM 3691 C CA . ALA B 1 136 ? 66.764 47.298 -9.815 1.00 9.37 135 ALA B CA 1
ATOM 3692 C C . ALA B 1 136 ? 67.759 47.015 -10.939 1.00 9.31 135 ALA B C 1
ATOM 3693 O O . ALA B 1 136 ? 67.411 47.198 -12.107 1.00 10.55 135 ALA B O 1
ATOM 3695 N N . SER B 1 137 ? 68.961 46.521 -10.605 1.00 8.87 136 SER B N 1
ATOM 3696 C CA . SER B 1 137 ? 70.011 46.220 -11.603 1.00 9.74 136 SER B CA 1
ATOM 3697 C C . SER B 1 137 ? 69.610 45.030 -12.484 1.00 9.88 136 SER B C 1
ATOM 3698 O O . SER B 1 137 ? 70.293 44.775 -13.469 1.00 11.39 136 SER B O 1
ATOM 3701 N N . HIS B 1 138 ? 68.530 44.332 -12.164 1.00 9.25 137 HIS B N 1
ATOM 3702 C CA . HIS B 1 138 ? 68.076 43.178 -12.966 1.00 10.02 137 HIS B CA 1
ATOM 3703 C C . HIS B 1 138 ? 67.214 43.617 -14.149 1.00 10.49 137 HIS B C 1
ATOM 3704 O O . HIS B 1 138 ? 66.917 42.791 -15.006 1.00 11.61 137 HIS B O 1
ATOM 3711 N N . VAL B 1 139 ? 66.780 44.878 -14.215 1.00 11.00 138 VAL B N 1
ATOM 3712 C CA . VAL B 1 139 ? 65.790 45.264 -15.249 1.00 11.98 138 VAL B CA 1
ATOM 3713 C C . VAL B 1 139 ? 66.391 44.987 -16.627 1.00 13.21 138 VAL B C 1
ATOM 3714 O O . VAL B 1 139 ? 67.543 45.333 -16.883 1.00 14.95 138 VAL B O 1
ATOM 3718 N N . GLY B 1 140 ? 65.611 44.371 -17.505 1.00 14.89 139 GLY B N 1
ATOM 3719 C CA . GLY B 1 140 ? 66.026 44.131 -18.899 1.00 19.57 139 GLY B CA 1
ATOM 3720 C C . GLY B 1 140 ? 67.036 43.003 -19.069 1.00 18.91 139 GLY B C 1
ATOM 3721 O O . GLY B 1 140 ? 67.350 42.709 -20.245 1.00 23.74 139 GLY B O 1
ATOM 3722 N N . LEU B 1 141 ? 67.571 42.399 -17.994 1.00 16.76 140 LEU B N 1
ATOM 3723 C CA . LEU B 1 141 ? 68.528 41.265 -18.146 1.00 16.86 140 LEU B CA 1
ATOM 3724 C C . LEU B 1 141 ? 67.798 40.057 -18.733 1.00 16.57 140 LEU B C 1
ATOM 3725 O O . LEU B 1 141 ? 66.608 39.863 -18.454 1.00 18.66 140 LEU B O 1
ATOM 3730 N N . ASP B 1 142 ? 68.521 39.206 -19.455 1.00 18.92 141 ASP B N 1
ATOM 3731 C CA . ASP B 1 142 ? 67.997 37.865 -19.784 1.00 19.89 141 ASP B CA 1
ATOM 3732 C C . ASP B 1 142 ? 68.815 36.831 -19.019 1.00 16.81 141 ASP B C 1
ATOM 3733 O O . ASP B 1 142 ? 69.825 37.167 -18.389 1.00 18.30 141 ASP B O 1
ATOM 3738 N N . ILE B 1 143 ? 68.327 35.612 -19.045 1.00 17.80 142 ILE B N 1
ATOM 3739 C CA . ILE B 1 143 ? 68.921 34.498 -18.271 1.00 16.36 142 ILE B CA 1
ATOM 3740 C C . ILE B 1 143 ? 70.384 34.315 -18.709 1.00 16.54 142 ILE B C 1
ATOM 3741 O O . ILE B 1 143 ? 71.201 33.964 -17.854 1.00 17.46 142 ILE B O 1
ATOM 3746 N N . SER B 1 144 ? 70.725 34.585 -19.969 1.00 18.81 143 SER B N 1
ATOM 3747 C CA . SER B 1 144 ? 72.120 34.478 -20.476 1.00 20.29 143 SER B CA 1
ATOM 3748 C C . SER B 1 144 ? 73.091 35.360 -19.675 1.00 19.38 143 SER B C 1
ATOM 3749 O O . SER B 1 144 ? 74.277 35.033 -19.637 1.00 20.90 143 SER B O 1
ATOM 3752 N N A SER B 1 145 ? 72.626 36.451 -19.058 0.50 16.91 144 SER B N 1
ATOM 3753 N N B SER B 1 145 ? 72.615 36.453 -19.065 0.50 18.24 144 SER B N 1
ATOM 3754 C CA A SER B 1 145 ? 73.488 37.321 -18.214 0.50 16.75 144 SER B CA 1
ATOM 3755 C CA B SER B 1 145 ? 73.435 37.334 -18.190 0.50 19.68 144 SER B CA 1
ATOM 3756 C C A SER B 1 145 ? 74.135 36.505 -17.083 0.50 16.19 144 SER B C 1
ATOM 3757 C C B SER B 1 145 ? 74.117 36.516 -17.082 0.50 17.60 144 SER B C 1
ATOM 3758 O O A SER B 1 145 ? 75.239 36.871 -16.623 0.50 17.62 144 SER B O 1
ATOM 3759 O O B SER B 1 145 ? 75.219 36.899 -16.634 0.50 19.54 144 SER B O 1
ATOM 3764 N N . LEU B 1 146 ? 73.479 35.433 -16.635 1.00 15.89 145 LEU B N 1
ATOM 3765 C CA . LEU B 1 146 ? 73.988 34.631 -15.495 1.00 15.92 145 LEU B CA 1
ATOM 3766 C C . LEU B 1 146 ? 75.250 33.852 -15.878 1.00 18.05 145 LEU B C 1
ATOM 3767 O O . LEU B 1 146 ? 75.882 33.326 -14.961 1.00 20.03 145 LEU B O 1
ATOM 3772 N N . LYS B 1 147 ? 75.607 33.780 -17.159 1.00 17.98 146 LYS B N 1
ATOM 3773 C CA . LYS B 1 147 ? 76.889 33.169 -17.586 1.00 20.88 146 LYS B CA 1
ATOM 3774 C C . LYS B 1 147 ? 78.043 33.991 -16.998 1.00 23.48 146 LYS B C 1
ATOM 3775 O O . LYS B 1 147 ? 79.077 33.386 -16.699 1.00 25.70 146 LYS B O 1
ATOM 3779 N N . THR B 1 148 ? 77.886 35.315 -16.821 1.00 22.70 147 THR B N 1
ATOM 3780 C CA . THR B 1 148 ? 79.008 36.216 -16.439 1.00 26.15 147 THR B CA 1
ATOM 3781 C C . THR B 1 148 ? 78.748 37.038 -15.164 1.00 26.32 147 THR B C 1
ATOM 3782 O O . THR B 1 148 ? 79.701 37.656 -14.685 1.00 34.00 147 THR B O 1
ATOM 3786 N N . CYS B 1 149 ? 77.520 37.120 -14.658 1.00 24.13 148 CYS B N 1
ATOM 3787 C CA . CYS B 1 149 ? 77.175 37.967 -13.482 1.00 25.16 148 CYS B CA 1
ATOM 3788 C C . CYS B 1 149 ? 76.868 37.062 -12.272 1.00 20.39 148 CYS B C 1
ATOM 3789 O O . CYS B 1 149 ? 75.689 36.670 -12.145 1.00 20.63 148 CYS B O 1
ATOM 3792 N N . ILE B 1 150 ? 77.842 36.775 -11.388 1.00 18.50 149 ILE B N 1
ATOM 3793 C CA . ILE B 1 150 ? 77.676 35.738 -10.319 1.00 16.83 149 ILE B CA 1
ATOM 3794 C C . ILE B 1 150 ? 76.629 36.190 -9.300 1.00 12.93 149 ILE B C 1
ATOM 3795 O O . ILE B 1 150 ? 76.106 35.343 -8.618 1.00 15.01 149 ILE B O 1
ATOM 3800 N N . ASP B 1 151 ? 76.306 37.483 -9.198 1.00 12.00 150 ASP B N 1
ATOM 3801 C CA A ASP B 1 151 ? 75.454 38.050 -8.120 0.50 12.54 150 ASP B CA 1
ATOM 3802 C CA B ASP B 1 151 ? 75.426 37.930 -8.081 0.50 12.04 150 ASP B CA 1
ATOM 3803 C C . ASP B 1 151 ? 73.989 38.143 -8.555 1.00 11.57 150 ASP B C 1
ATOM 3804 O O . ASP B 1 151 ? 73.159 38.478 -7.695 1.00 10.91 150 ASP B O 1
ATOM 3813 N N . LYS B 1 152 ? 73.688 37.949 -9.836 1.00 11.54 151 LYS B N 1
ATOM 3814 C CA . LYS B 1 152 ? 72.315 38.212 -10.318 1.00 10.99 151 LYS B CA 1
ATOM 3815 C C . LYS B 1 152 ? 71.414 36.989 -10.089 1.00 10.60 151 LYS B C 1
ATOM 3816 O O . LYS B 1 152 ? 71.866 35.812 -10.105 1.00 12.00 151 LYS B O 1
ATOM 3822 N N . ASP B 1 153 ? 70.134 37.227 -9.888 1.00 10.28 152 ASP B N 1
ATOM 3823 C CA . ASP B 1 153 ? 69.163 36.238 -9.396 1.00 10.31 152 ASP B CA 1
ATOM 3824 C C . ASP B 1 153 ? 68.292 35.735 -10.544 1.00 10.11 152 ASP B C 1
ATOM 3825 O O . ASP B 1 153 ? 67.532 36.512 -11.129 1.00 11.11 152 ASP B O 1
ATOM 3830 N N . PRO B 1 154 ? 68.307 34.411 -10.865 1.00 10.03 153 PRO B N 1
ATOM 3831 C CA . PRO B 1 154 ? 67.427 33.910 -11.932 1.00 10.15 153 PRO B CA 1
ATOM 3832 C C . PRO B 1 154 ? 65.928 34.118 -11.651 1.00 10.44 153 PRO B C 1
ATOM 3833 O O . PRO B 1 154 ? 65.163 34.256 -12.601 1.00 11.00 153 PRO B O 1
ATOM 3837 N N . TRP B 1 155 ? 65.517 34.053 -10.390 1.00 9.91 154 TRP B N 1
ATOM 3838 C CA . TRP B 1 155 ? 64.080 34.224 -10.026 1.00 10.26 154 TRP B CA 1
ATOM 3839 C C . TRP B 1 155 ? 63.630 35.650 -10.373 1.00 9.91 154 TRP B C 1
ATOM 3840 O O . TRP B 1 155 ? 62.555 35.816 -10.922 1.00 10.92 154 TRP B O 1
ATOM 3851 N N . ILE B 1 156 ? 64.471 36.641 -10.092 1.00 9.98 155 ILE B N 1
ATOM 3852 C CA . ILE B 1 156 ? 64.131 38.051 -10.418 1.00 10.25 155 ILE B CA 1
ATOM 3853 C C . ILE B 1 156 ? 64.116 38.188 -11.939 1.00 10.35 155 ILE B C 1
ATOM 3854 O O . ILE B 1 156 ? 63.177 38.789 -12.493 1.00 11.29 155 ILE B O 1
ATOM 3859 N N . ILE B 1 157 ? 65.129 37.672 -12.641 1.00 10.90 156 ILE B N 1
ATOM 3860 C CA . ILE B 1 157 ? 65.170 37.787 -14.117 1.00 11.24 156 ILE B CA 1
ATOM 3861 C C . ILE B 1 157 ? 63.891 37.177 -14.693 1.00 11.24 156 ILE B C 1
ATOM 3862 O O . ILE B 1 157 ? 63.294 37.734 -15.617 1.00 11.85 156 ILE B O 1
ATOM 3867 N N . ASN B 1 158 ? 63.565 35.964 -14.263 1.00 11.64 157 ASN B N 1
ATOM 3868 C CA . ASN B 1 158 ? 62.435 35.226 -14.863 1.00 12.03 157 ASN B CA 1
ATOM 3869 C C . ASN B 1 158 ? 61.087 35.873 -14.549 1.00 11.56 157 ASN B C 1
ATOM 3870 O O . ASN B 1 158 ? 60.204 35.841 -15.452 1.00 13.97 157 ASN B O 1
ATOM 3875 N N . TYR B 1 159 ? 60.885 36.343 -13.324 1.00 11.66 158 TYR B N 1
ATOM 3876 C CA . TYR B 1 159 ? 59.508 36.594 -12.835 1.00 12.39 158 TYR B CA 1
ATOM 3877 C C . TYR B 1 159 ? 59.241 38.042 -12.450 1.00 12.79 158 TYR B C 1
ATOM 3878 O O . TYR B 1 159 ? 58.048 38.354 -12.305 1.00 16.75 158 TYR B O 1
ATOM 3887 N N . ALA B 1 160 ? 60.235 38.906 -12.257 1.00 10.97 159 ALA B N 1
ATOM 3888 C CA . ALA B 1 160 ? 59.942 40.247 -11.694 1.00 11.59 159 ALA B CA 1
ATOM 3889 C C . ALA B 1 160 ? 59.350 41.166 -12.771 1.00 10.93 159 ALA B C 1
ATOM 3890 O O . ALA B 1 160 ? 59.888 41.264 -13.884 1.00 13.84 159 ALA B O 1
ATOM 3892 N N . ASP B 1 161 ? 58.260 41.844 -12.415 1.00 11.10 160 ASP B N 1
ATOM 3893 C CA . ASP B 1 161 ? 57.671 42.931 -13.232 1.00 10.54 160 ASP B CA 1
ATOM 3894 C C . ASP B 1 161 ? 58.142 44.275 -12.665 1.00 9.42 160 ASP B C 1
ATOM 3895 O O . ASP B 1 161 ? 57.623 44.703 -11.644 1.00 9.29 160 ASP B O 1
ATOM 3900 N N . PHE B 1 162 ? 59.126 44.912 -13.289 1.00 9.60 161 PHE B N 1
ATOM 3901 C CA . PHE B 1 162 ? 59.690 46.189 -12.780 1.00 9.69 161 PHE B CA 1
ATOM 3902 C C . PHE B 1 162 ? 58.714 47.354 -12.912 1.00 9.23 161 PHE B C 1
ATOM 3903 O O . PHE B 1 162 ? 59.014 48.407 -12.347 1.00 10.26 161 PHE B O 1
ATOM 3911 N N . ASP B 1 163 ? 57.575 47.191 -13.592 1.00 9.80 162 ASP B N 1
ATOM 3912 C CA . ASP B 1 163 ? 56.517 48.223 -13.601 1.00 10.02 162 ASP B CA 1
ATOM 3913 C C . ASP B 1 163 ? 55.656 48.088 -12.343 1.00 9.48 162 ASP B C 1
ATOM 3914 O O . ASP B 1 163 ? 54.755 48.908 -12.174 1.00 10.80 162 ASP B O 1
ATOM 3919 N N . ARG B 1 164 ? 55.910 47.093 -11.485 1.00 8.90 163 ARG B N 1
ATOM 3920 C CA . ARG B 1 164 ? 55.139 46.852 -10.249 1.00 8.69 163 ARG B CA 1
ATOM 3921 C C . ARG B 1 164 ? 56.098 46.561 -9.094 1.00 8.39 163 ARG B C 1
ATOM 3922 O O . ARG B 1 164 ? 55.961 45.518 -8.429 1.00 9.26 163 ARG B O 1
ATOM 3930 N N . LEU B 1 165 ? 57.024 47.478 -8.868 1.00 8.37 164 LEU B N 1
ATOM 3931 C CA . LEU B 1 165 ? 57.977 47.405 -7.755 1.00 7.71 164 LEU B CA 1
ATOM 3932 C C . LEU B 1 165 ? 57.389 48.108 -6.542 1.00 7.49 164 LEU B C 1
ATOM 3933 O O . LEU B 1 165 ? 57.021 49.332 -6.636 1.00 8.71 164 LEU B O 1
ATOM 3938 N N . TYR B 1 166 ? 57.390 47.471 -5.401 1.00 7.35 165 TYR B N 1
ATOM 3939 C CA . TYR B 1 166 ? 56.880 47.965 -4.127 1.00 7.50 165 TYR B CA 1
ATOM 3940 C C . TYR B 1 166 ? 57.913 47.881 -3.036 1.00 7.79 165 TYR B C 1
ATOM 3941 O O . TYR B 1 166 ? 58.743 46.957 -3.053 1.00 9.58 165 TYR B O 1
ATOM 3950 N N . LEU B 1 167 ? 57.905 48.839 -2.120 1.00 8.53 166 LEU B N 1
ATOM 3951 C CA . LEU B 1 167 ? 58.591 48.708 -0.832 1.00 7.88 166 LEU B CA 1
ATOM 3952 C C . LEU B 1 167 ? 57.575 48.355 0.232 1.00 7.85 166 LEU B C 1
ATOM 3953 O O . LEU B 1 167 ? 56.397 48.765 0.139 1.00 8.98 166 LEU B O 1
ATOM 3958 N N . TRP B 1 168 ? 58.029 47.691 1.281 1.00 7.68 167 TRP B N 1
ATOM 3959 C CA . TRP B 1 168 ? 57.171 47.350 2.426 1.00 7.71 167 TRP B CA 1
ATOM 3960 C C . TRP B 1 168 ? 58.041 47.363 3.669 1.00 7.23 167 TRP B C 1
ATOM 3961 O O . TRP B 1 168 ? 59.112 46.749 3.660 1.00 9.30 167 TRP B O 1
ATOM 3972 N N . GLY B 1 169 ? 57.638 48.064 4.701 1.00 8.18 168 GLY B N 1
ATOM 3973 C CA . GLY B 1 169 ? 58.329 48.059 5.978 1.00 8.91 168 GLY B CA 1
ATOM 3974 C C . GLY B 1 169 ? 57.381 48.102 7.139 1.00 8.41 168 GLY B C 1
ATOM 3975 O O . GLY B 1 169 ? 56.283 48.660 6.999 1.00 8.56 168 GLY B O 1
ATOM 3976 N N . ASP B 1 170 ? 57.825 47.628 8.300 1.00 9.03 169 ASP B N 1
ATOM 3977 C CA . ASP B 1 170 ? 57.074 47.806 9.571 1.00 10.92 169 ASP B CA 1
ATOM 3978 C C . ASP B 1 170 ? 57.993 48.441 10.627 1.00 12.00 169 ASP B C 1
ATOM 3979 O O . ASP B 1 170 ? 59.166 48.258 10.532 1.00 10.46 169 ASP B O 1
ATOM 3984 N N . SER B 1 171 ? 57.449 49.305 11.505 1.00 12.85 170 SER B N 1
ATOM 3985 C CA . SER B 1 171 ? 58.183 50.058 12.583 1.00 11.27 170 SER B CA 1
ATOM 3986 C C . SER B 1 171 ? 59.466 50.704 12.064 1.00 10.03 170 SER B C 1
ATOM 3987 O O . SER B 1 171 ? 59.373 51.595 11.225 1.00 9.31 170 SER B O 1
ATOM 3990 N N . THR B 1 172 ? 60.643 50.272 12.526 1.00 9.97 171 THR B N 1
ATOM 3991 C CA . THR B 1 172 ? 61.917 50.844 12.068 1.00 9.11 171 THR B CA 1
ATOM 3992 C C . THR B 1 172 ? 62.158 50.502 10.600 1.00 8.22 171 THR B C 1
ATOM 3993 O O . THR B 1 172 ? 62.814 51.283 9.901 1.00 9.13 171 THR B O 1
ATOM 3997 N N . GLY B 1 173 ? 61.631 49.371 10.104 1.00 9.43 172 GLY B N 1
ATOM 3998 C CA . GLY B 1 173 ? 61.716 49.083 8.675 1.00 9.49 172 GLY B CA 1
ATOM 3999 C C . GLY B 1 173 ? 60.928 50.080 7.838 1.00 7.78 172 GLY B C 1
ATOM 4000 O O . GLY B 1 173 ? 61.316 50.383 6.712 1.00 8.60 172 GLY B O 1
ATOM 4001 N N . ALA B 1 174 ? 59.774 50.490 8.336 1.00 7.81 173 ALA B N 1
ATOM 4002 C CA . ALA B 1 174 ? 58.980 51.573 7.689 1.00 7.97 173 ALA B CA 1
ATOM 4003 C C . ALA B 1 174 ? 59.706 52.932 7.760 1.00 7.35 173 ALA B C 1
ATOM 4004 O O . ALA B 1 174 ? 59.592 53.690 6.798 1.00 7.76 173 ALA B O 1
ATOM 4006 N N . ASN B 1 175 ? 60.462 53.179 8.821 1.00 8.38 174 ASN B N 1
ATOM 4007 C CA . ASN B 1 175 ? 61.366 54.349 8.843 1.00 8.22 174 ASN B CA 1
ATOM 4008 C C . ASN B 1 175 ? 62.377 54.217 7.705 1.00 7.79 174 ASN B C 1
ATOM 4009 O O . ASN B 1 175 ? 62.659 55.180 6.965 1.00 8.18 174 ASN B O 1
ATOM 4014 N N . ILE B 1 176 ? 62.942 53.013 7.515 1.00 8.19 175 ILE B N 1
ATOM 4015 C CA . ILE B 1 176 ? 63.865 52.823 6.378 1.00 8.08 175 ILE B CA 1
ATOM 4016 C C . ILE B 1 176 ? 63.114 53.087 5.067 1.00 7.32 175 ILE B C 1
ATOM 4017 O O . ILE B 1 176 ? 63.680 53.719 4.164 1.00 8.09 175 ILE B O 1
ATOM 4022 N N . VAL B 1 177 ? 61.876 52.599 4.919 1.00 7.63 176 VAL B N 1
ATOM 4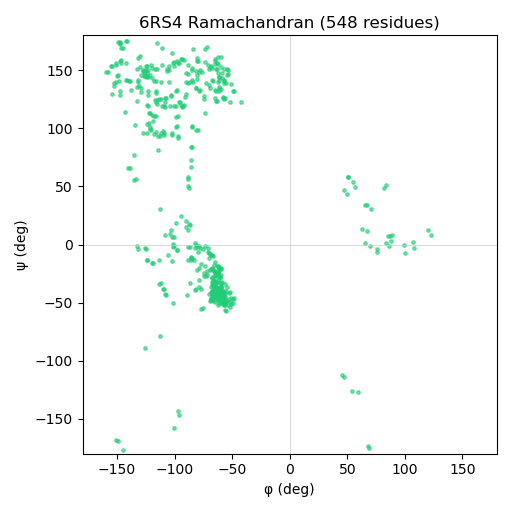023 C CA . VAL B 1 177 ? 61.092 52.885 3.690 1.00 7.21 176 VAL B CA 1
ATOM 4024 C C . VAL B 1 177 ? 60.973 54.409 3.461 1.00 7.62 176 VAL B C 1
ATOM 4025 O O . VAL B 1 177 ? 61.238 54.845 2.360 1.00 8.05 176 VAL B O 1
ATOM 4029 N N . HIS B 1 178 ? 60.606 55.141 4.495 1.00 7.58 177 HIS B N 1
ATOM 4030 C CA . HIS B 1 178 ? 60.491 56.618 4.380 1.00 7.87 177 HIS B CA 1
ATOM 4031 C C . HIS B 1 178 ? 61.785 57.213 3.834 1.00 7.39 177 HIS B C 1
ATOM 4032 O O . HIS B 1 178 ? 61.754 58.000 2.843 1.00 8.81 177 HIS B O 1
ATOM 4039 N N . ASN B 1 179 ? 62.908 56.866 4.461 1.00 8.02 178 ASN B N 1
ATOM 4040 C CA . ASN B 1 179 ? 64.188 57.482 4.063 1.00 8.13 178 ASN B CA 1
ATOM 4041 C C . ASN B 1 179 ? 64.592 57.038 2.665 1.00 8.32 178 ASN B C 1
ATOM 4042 O O . ASN B 1 179 ? 65.215 57.772 1.903 1.00 9.28 178 ASN B O 1
ATOM 4047 N N . THR B 1 180 ? 64.272 55.787 2.314 1.00 8.44 179 THR B N 1
ATOM 4048 C CA . THR B 1 180 ? 64.522 55.229 0.975 1.00 7.90 179 THR B CA 1
ATOM 4049 C C . THR B 1 180 ? 63.685 55.974 -0.075 1.00 7.94 179 THR B C 1
ATOM 4050 O O . THR B 1 180 ? 64.177 56.258 -1.179 1.00 8.48 179 THR B O 1
ATOM 4054 N N . LEU B 1 181 ? 62.427 56.268 0.236 1.00 7.46 180 LEU B N 1
ATOM 4055 C CA . LEU B 1 181 ? 61.570 57.020 -0.722 1.00 7.45 180 LEU B CA 1
ATOM 4056 C C . LEU B 1 181 ? 62.089 58.457 -0.949 1.00 7.43 180 LEU B C 1
ATOM 4057 O O . LEU B 1 181 ? 62.085 58.895 -2.094 1.00 9.02 180 LEU B O 1
ATOM 4062 N N . ILE B 1 182 ? 62.564 59.106 0.100 1.00 8.49 181 ILE B N 1
ATOM 4063 C CA . ILE B 1 182 ? 63.168 60.468 -0.070 1.00 8.89 181 ILE B CA 1
ATOM 4064 C C . ILE B 1 182 ? 64.409 60.324 -0.954 1.00 8.25 181 ILE B C 1
ATOM 4065 O O . ILE B 1 182 ? 64.600 61.016 -1.960 1.00 10.17 181 ILE B O 1
ATOM 4070 N N . ARG B 1 183 ? 65.233 59.308 -0.647 1.00 8.92 182 ARG B N 1
ATOM 4071 C CA . ARG B 1 183 ? 66.472 59.098 -1.413 1.00 9.24 182 ARG B CA 1
ATOM 4072 C C . ARG B 1 183 ? 66.161 58.850 -2.883 1.00 9.10 182 ARG B C 1
ATOM 4073 O O . ARG B 1 183 ? 66.870 59.393 -3.749 1.00 9.42 182 ARG B O 1
ATOM 4081 N N . SER B 1 184 ? 65.140 58.044 -3.181 1.00 8.95 183 SER B N 1
ATOM 4082 C CA . SER B 1 184 ? 64.796 57.683 -4.570 1.00 9.16 183 SER B CA 1
ATOM 4083 C C . SER B 1 184 ? 64.319 58.882 -5.398 1.00 8.77 183 SER B C 1
ATOM 4084 O O . SER B 1 184 ? 64.297 58.780 -6.628 1.00 9.87 183 SER B O 1
ATOM 4087 N N . GLY B 1 185 ? 63.922 59.980 -4.758 1.00 8.81 184 GLY B N 1
ATOM 4088 C CA . GLY B 1 185 ? 63.608 61.201 -5.504 1.00 10.41 184 GLY B CA 1
ATOM 4089 C C . GLY B 1 185 ? 64.853 61.979 -5.920 1.00 11.55 184 GLY B C 1
ATOM 4090 O O . GLY B 1 185 ? 64.740 62.857 -6.791 1.00 16.30 184 GLY B O 1
ATOM 4091 N N . LYS B 1 186 ? 65.981 61.745 -5.267 1.00 10.78 185 LYS B N 1
ATOM 4092 C CA . LYS B 1 186 ? 67.235 62.535 -5.479 1.00 10.35 185 LYS B CA 1
ATOM 4093 C C . LYS B 1 186 ? 68.253 61.678 -6.228 1.00 10.65 185 LYS B C 1
ATOM 4094 O O . LYS B 1 186 ? 68.926 62.123 -7.144 1.00 12.83 185 LYS B O 1
ATOM 4100 N N . GLU B 1 187 ? 68.356 60.412 -5.826 1.00 10.92 186 GLU B N 1
ATOM 4101 C CA . GLU B 1 187 ? 69.209 59.389 -6.454 1.00 9.62 186 GLU B CA 1
ATOM 4102 C C . GLU B 1 187 ? 68.264 58.381 -7.093 1.00 8.97 186 GLU B C 1
ATOM 4103 O O . GLU B 1 187 ? 67.739 57.472 -6.427 1.00 10.96 186 GLU B O 1
ATOM 4109 N N . LYS B 1 188 ? 68.006 58.551 -8.375 1.00 11.26 187 LYS B N 1
ATOM 4110 C CA . LYS B 1 188 ? 67.033 57.697 -9.069 1.00 11.42 187 LYS B CA 1
ATOM 4111 C C . LYS B 1 188 ? 67.581 56.261 -9.114 1.00 10.81 187 LYS B C 1
ATOM 4112 O O . LYS B 1 188 ? 68.772 56.052 -9.357 1.00 12.12 187 LYS B O 1
ATOM 4118 N N . LEU B 1 189 ? 66.727 55.267 -8.926 1.00 11.04 188 LEU B N 1
ATOM 4119 C CA . LEU B 1 189 ? 67.127 53.842 -8.913 1.00 11.26 188 LEU B CA 1
ATOM 4120 C C . LEU B 1 189 ? 67.667 53.465 -10.286 1.00 11.14 188 LEU B C 1
ATOM 4121 O O . LEU B 1 189 ? 67.025 53.742 -11.303 1.00 12.10 188 LEU B O 1
ATOM 4126 N N . ASN B 1 190 ? 68.817 52.812 -10.296 1.00 11.44 189 ASN B N 1
ATOM 4127 C CA . ASN B 1 190 ? 69.463 52.361 -11.547 1.00 11.83 189 ASN B CA 1
ATOM 4128 C C . ASN B 1 190 ? 69.502 53.544 -12.520 1.00 11.30 189 ASN B C 1
ATOM 4129 O O . ASN B 1 190 ? 69.187 53.368 -13.716 1.00 13.28 189 ASN B O 1
ATOM 4134 N N . GLY B 1 191 ? 69.860 54.724 -12.019 1.00 12.80 190 GLY B N 1
ATOM 4135 C CA . GLY B 1 191 ? 70.027 55.938 -12.820 1.00 14.02 190 GLY B CA 1
ATOM 4136 C C . GLY B 1 191 ? 68.727 56.463 -13.415 1.00 13.10 190 GLY B C 1
ATOM 4137 O O . GLY B 1 191 ? 68.783 57.407 -14.234 1.00 15.60 190 GLY B O 1
ATOM 4138 N N . GLY B 1 192 ? 67.575 55.954 -12.988 1.00 12.46 191 GLY B N 1
ATOM 4139 C CA . GLY B 1 192 ? 66.281 56.315 -13.580 1.00 12.63 191 GLY B CA 1
ATOM 4140 C C . GLY B 1 192 ? 65.661 55.207 -14.417 1.00 12.33 191 GLY B C 1
ATOM 4141 O O . GLY B 1 192 ? 64.551 55.402 -14.940 1.00 12.97 191 GLY B O 1
ATOM 4142 N N . LYS B 1 193 ? 66.339 54.080 -14.579 1.00 11.32 192 LYS B N 1
ATOM 4143 C CA . LYS B 1 193 ? 65.819 52.963 -15.413 1.00 11.76 192 LYS B CA 1
ATOM 4144 C C . LYS B 1 193 ? 64.678 52.236 -14.694 1.00 10.52 192 LYS B C 1
ATOM 4145 O O . LYS B 1 193 ? 63.931 51.514 -15.373 1.00 12.65 192 LYS B O 1
ATOM 4151 N N . VAL B 1 194 ? 64.570 52.411 -13.384 1.00 8.60 193 VAL B N 1
ATOM 4152 C CA . VAL B 1 194 ? 63.552 51.735 -12.542 1.00 9.11 193 VAL B CA 1
ATOM 4153 C C . VAL B 1 194 ? 62.902 52.804 -11.672 1.00 9.35 193 VAL B C 1
ATOM 4154 O O . VAL B 1 194 ? 63.612 53.651 -11.133 1.00 10.85 193 VAL B O 1
ATOM 4158 N N . LYS B 1 195 ? 61.613 52.681 -11.473 1.00 9.93 194 LYS B N 1
ATOM 4159 C CA . LYS B 1 195 ? 60.895 53.520 -10.509 1.00 10.28 194 LYS B CA 1
ATOM 4160 C C . LYS B 1 195 ? 60.062 52.653 -9.587 1.00 9.73 194 LYS B C 1
ATOM 4161 O O . LYS B 1 195 ? 59.623 51.538 -9.979 1.00 12.05 194 LYS B O 1
ATOM 4164 N N . ILE B 1 196 ? 59.943 53.086 -8.354 1.00 8.94 195 ILE B N 1
ATOM 4165 C CA . ILE B 1 196 ? 59.096 52.465 -7.330 1.00 8.04 195 ILE B CA 1
ATOM 4166 C C . ILE B 1 196 ? 57.660 52.817 -7.661 1.00 8.28 195 ILE B C 1
ATOM 4167 O O . ILE B 1 196 ? 57.330 54.022 -7.783 1.00 9.69 195 ILE B O 1
ATOM 4172 N N . LEU B 1 197 ? 56.775 51.827 -7.798 1.00 8.37 196 LEU B N 1
ATOM 4173 C CA . LEU B 1 197 ? 55.320 52.099 -7.955 1.00 8.50 196 LEU B CA 1
ATOM 4174 C C . LEU B 1 197 ? 54.722 52.499 -6.615 1.00 8.38 196 LEU B C 1
ATOM 4175 O O . LEU B 1 197 ? 54.084 53.592 -6.530 1.00 10.36 196 LEU B O 1
ATOM 4180 N N . GLY B 1 198 ? 54.876 51.715 -5.568 1.00 8.24 197 GLY B N 1
ATOM 4181 C CA . GLY B 1 198 ? 54.167 51.945 -4.309 1.00 7.74 197 GLY B CA 1
ATOM 4182 C C . GLY B 1 198 ? 54.959 51.548 -3.089 1.00 6.81 197 GLY B C 1
ATOM 4183 O O . GLY B 1 198 ? 55.977 50.827 -3.211 1.00 8.40 197 GLY B O 1
ATOM 4184 N N . ALA B 1 199 ? 54.496 51.923 -1.920 1.00 7.07 198 ALA B N 1
ATOM 4185 C CA . ALA B 1 199 ? 55.149 51.569 -0.656 1.00 7.60 198 ALA B CA 1
ATOM 4186 C C . ALA B 1 199 ? 54.129 51.412 0.445 1.00 7.30 198 ALA B C 1
ATOM 4187 O O . ALA B 1 199 ? 53.148 52.196 0.509 1.00 8.58 198 ALA B O 1
ATOM 4189 N N . ILE B 1 200 ? 54.342 50.419 1.304 1.00 8.53 199 ILE B N 1
ATOM 4190 C CA . ILE B 1 200 ? 53.576 50.175 2.536 1.00 8.54 199 ILE B CA 1
ATOM 4191 C C . ILE B 1 200 ? 54.445 50.525 3.739 1.00 7.95 199 ILE B C 1
ATOM 4192 O O . ILE B 1 200 ? 55.588 50.059 3.839 1.00 9.46 199 ILE B O 1
ATOM 4197 N N . LEU B 1 201 ? 53.918 51.389 4.596 1.00 8.45 200 LEU B N 1
ATOM 4198 C CA . LEU B 1 201 ? 54.561 51.773 5.869 1.00 8.09 200 LEU B CA 1
ATOM 4199 C C . LEU B 1 201 ? 53.605 51.403 7.006 1.00 7.89 200 LEU B C 1
ATOM 4200 O O . LEU B 1 201 ? 52.608 52.118 7.260 1.00 8.27 200 LEU B O 1
ATOM 4205 N N . TYR B 1 202 ? 53.835 50.263 7.646 1.00 8.68 201 TYR B N 1
ATOM 4206 C CA . TYR B 1 202 ? 53.013 49.829 8.780 1.00 8.45 201 TYR B CA 1
ATOM 4207 C C . TYR B 1 202 ? 53.656 50.233 10.101 1.00 8.59 201 TYR B C 1
ATOM 4208 O O . TYR B 1 202 ? 54.831 49.924 10.355 1.00 9.07 201 TYR B O 1
ATOM 4217 N N . TYR B 1 203 ? 52.907 50.993 10.900 1.00 8.60 202 TYR B N 1
ATOM 4218 C CA . TYR B 1 203 ? 53.354 51.402 12.255 1.00 8.95 202 TYR B CA 1
ATOM 4219 C C . TYR B 1 203 ? 54.705 52.089 12.144 1.00 8.67 202 TYR B C 1
ATOM 4220 O O . TYR B 1 203 ? 55.655 51.729 12.839 1.00 9.93 202 TYR B O 1
ATOM 4229 N N . PRO B 1 204 ? 54.840 53.136 11.295 1.00 8.76 203 PRO B N 1
ATOM 4230 C CA . PRO B 1 204 ? 56.163 53.698 11.042 1.00 8.46 203 PRO B CA 1
ATOM 4231 C C . PRO B 1 204 ? 56.793 54.285 12.306 1.00 8.09 203 PRO B C 1
ATOM 4232 O O . PRO B 1 204 ? 56.144 54.964 13.052 1.00 9.07 203 PRO B O 1
ATOM 4236 N N . TYR B 1 205 ? 58.086 54.068 12.457 1.00 8.77 204 TYR B N 1
ATOM 4237 C CA . TYR B 1 205 ? 58.855 54.618 13.587 1.00 8.21 204 TYR B CA 1
ATOM 4238 C C . TYR B 1 205 ? 59.302 56.038 13.250 1.00 8.53 204 TYR B C 1
ATOM 4239 O O . TYR B 1 205 ? 60.236 56.236 12.470 1.00 9.80 204 TYR B O 1
ATOM 4248 N N . PHE B 1 206 ? 58.580 56.999 13.816 1.00 7.82 205 PHE B N 1
ATOM 4249 C CA . PHE B 1 206 ? 58.858 58.451 13.721 1.00 8.49 205 PHE B CA 1
ATOM 4250 C C . PHE B 1 206 ? 58.766 59.042 15.117 1.00 8.62 205 PHE B C 1
ATOM 4251 O O . PHE B 1 206 ? 57.991 58.559 15.951 1.00 8.76 205 PHE B O 1
ATOM 4259 N N . LEU B 1 207 ? 59.531 60.111 15.341 1.00 9.58 206 LEU B N 1
ATOM 4260 C CA . LEU B 1 207 ? 59.440 60.875 16.596 1.00 9.60 206 LEU B CA 1
ATOM 4261 C C . LEU B 1 207 ? 59.029 62.290 16.214 1.00 9.90 206 LEU B C 1
ATOM 4262 O O . LEU B 1 207 ? 59.783 62.980 15.498 1.00 10.58 206 LEU B O 1
ATOM 4267 N N . ILE B 1 208 ? 57.816 62.664 16.591 1.00 10.68 207 ILE B N 1
ATOM 4268 C CA . ILE B 1 208 ? 57.236 63.997 16.303 1.00 11.32 207 ILE B CA 1
ATOM 4269 C C . ILE B 1 208 ? 56.534 64.432 17.586 1.00 11.86 207 ILE B C 1
ATOM 4270 O O . ILE B 1 208 ? 55.769 63.621 18.153 1.00 12.23 207 ILE B O 1
ATOM 4275 N N . ARG B 1 209 ? 56.757 65.674 18.010 1.00 14.09 208 ARG B N 1
ATOM 4276 C CA . ARG B 1 209 ? 56.137 66.207 19.232 1.00 16.87 208 ARG B CA 1
ATOM 4277 C C . ARG B 1 209 ? 54.621 66.283 19.032 1.00 14.41 208 ARG B C 1
ATOM 4278 O O . ARG B 1 209 ? 54.178 66.854 18.034 1.00 17.51 208 ARG B O 1
ATOM 4286 N N . THR B 1 210 ? 53.873 65.675 19.949 1.00 15.68 209 THR B N 1
ATOM 4287 C CA . THR B 1 210 ? 52.400 65.750 19.992 1.00 16.95 209 THR B CA 1
ATOM 4288 C C . THR B 1 210 ? 51.958 66.737 21.070 1.00 21.63 209 THR B C 1
ATOM 4289 O O . THR B 1 210 ? 52.768 67.131 21.905 1.00 24.97 209 THR B O 1
ATOM 4293 N N . SER B 1 211 ? 50.698 67.134 21.022 1.00 24.56 210 SER B N 1
ATOM 4294 C CA . SER B 1 211 ? 50.068 67.994 22.054 1.00 28.69 210 SER B CA 1
ATOM 4295 C C . SER B 1 211 ? 49.612 67.118 23.227 1.00 35.24 210 SER B C 1
ATOM 4296 O O . SER B 1 211 ? 49.291 67.682 24.278 1.00 48.06 210 SER B O 1
ATOM 4299 N N . SER B 1 212 ? 49.581 65.792 23.051 1.00 35.16 211 SER B N 1
ATOM 4300 C CA . SER B 1 212 ? 49.051 64.820 24.044 1.00 37.15 211 SER B CA 1
ATOM 4301 C C . SER B 1 212 ? 50.161 64.350 24.986 1.00 33.95 211 SER B C 1
ATOM 4302 O O . SER B 1 212 ? 51.280 64.100 24.507 1.00 34.98 211 SER B O 1
ATOM 4305 N N . LYS B 1 213 ? 49.829 64.224 26.272 1.00 33.61 212 LYS B N 1
ATOM 4306 C CA . LYS B 1 213 ? 50.682 63.591 27.307 1.00 33.06 212 LYS B CA 1
ATOM 4307 C C . LYS B 1 213 ? 50.902 62.137 26.892 1.00 31.00 212 LYS B C 1
ATOM 4308 O O . LYS B 1 213 ? 49.936 61.491 26.449 1.00 32.87 212 LYS B O 1
ATOM 4311 N N . GLN B 1 214 ? 52.142 61.659 26.952 1.00 24.12 213 GLN B N 1
ATOM 4312 C CA . GLN B 1 214 ? 52.448 60.256 26.619 1.00 24.65 213 GLN B CA 1
ATOM 4313 C C . GLN B 1 214 ? 52.855 59.509 27.885 1.00 21.91 213 GLN B C 1
ATOM 4314 O O . GLN B 1 214 ? 53.364 60.133 28.842 1.00 25.21 213 GLN B O 1
ATOM 4320 N N . SER B 1 215 ? 52.642 58.200 27.860 1.00 19.95 214 SER B N 1
ATOM 4321 C CA . SER B 1 215 ? 53.097 57.271 28.912 1.00 19.81 214 SER B CA 1
ATOM 4322 C C . SER B 1 215 ? 54.621 57.366 28.998 1.00 19.31 214 SER B C 1
ATOM 4323 O O . SER B 1 215 ? 55.264 57.822 28.023 1.00 19.29 214 SER B O 1
ATOM 4326 N N . ASP B 1 216 ? 55.182 56.909 30.110 1.00 20.72 215 ASP B N 1
ATOM 4327 C CA . ASP B 1 216 ? 56.651 56.774 30.251 1.00 18.53 215 ASP B CA 1
ATOM 4328 C C . ASP B 1 216 ? 57.180 55.842 29.157 1.00 18.45 215 ASP B C 1
ATOM 4329 O O . ASP B 1 216 ? 58.241 56.132 28.583 1.00 19.02 215 ASP B O 1
ATOM 4334 N N . TYR B 1 217 ? 56.477 54.743 28.865 1.00 20.01 216 TYR B N 1
ATOM 4335 C CA . TYR B 1 217 ? 56.919 53.789 27.827 1.00 21.95 216 TYR B CA 1
ATOM 4336 C C . TYR B 1 217 ? 57.133 54.541 26.513 1.00 20.56 216 TYR B C 1
ATOM 4337 O O . TYR B 1 217 ? 58.147 54.402 25.840 1.00 21.28 216 TYR B O 1
ATOM 4346 N N . MET B 1 218 ? 56.147 55.343 26.143 1.00 19.97 217 MET B N 1
ATOM 4347 C CA A MET B 1 218 ? 56.121 56.077 24.864 0.70 21.32 217 MET B CA 1
ATOM 4348 C CA B MET B 1 218 ? 56.164 56.046 24.831 0.30 20.64 217 MET B CA 1
ATOM 4349 C C . MET B 1 218 ? 57.137 57.235 24.879 1.00 21.24 217 MET B C 1
ATOM 4350 O O . MET B 1 218 ? 57.789 57.497 23.847 1.00 20.85 217 MET B O 1
ATOM 4359 N N . GLU B 1 219 ? 57.289 57.892 26.028 1.00 19.83 218 GLU B N 1
ATOM 4360 C CA . GLU B 1 219 ? 58.159 59.088 26.159 1.00 20.85 218 GLU B CA 1
ATOM 4361 C C . GLU B 1 219 ? 59.634 58.687 26.261 1.00 20.16 218 GLU B C 1
ATOM 4362 O O . GLU B 1 219 ? 60.508 59.464 25.821 1.00 22.78 218 GLU B O 1
ATOM 4368 N N . ASN B 1 220 ? 59.903 57.522 26.831 1.00 18.00 219 ASN B N 1
ATOM 4369 C CA . ASN B 1 220 ? 61.283 57.084 27.124 1.00 17.59 219 ASN B CA 1
ATOM 4370 C C . ASN B 1 220 ? 61.632 55.888 26.223 1.00 16.45 219 ASN B C 1
ATOM 4371 O O . ASN B 1 220 ? 62.324 56.088 25.207 1.00 16.92 219 ASN B O 1
ATOM 4376 N N . GLU B 1 221 ? 61.154 54.696 26.575 1.00 16.38 220 GLU B N 1
ATOM 4377 C CA . GLU B 1 221 ? 61.522 53.416 25.913 1.00 17.39 220 GLU B CA 1
ATOM 4378 C C . GLU B 1 221 ? 61.328 53.529 24.389 1.00 15.25 220 GLU B C 1
ATOM 4379 O O . GLU B 1 221 ? 62.263 53.236 23.613 1.00 14.96 220 GLU B O 1
ATOM 4385 N N . TYR B 1 222 ? 60.142 53.930 23.947 1.00 15.45 221 TYR B N 1
ATOM 4386 C CA . TYR B 1 222 ? 59.846 53.998 22.493 1.00 14.22 221 TYR B CA 1
ATOM 4387 C C . TYR B 1 222 ? 60.836 54.918 21.787 1.00 12.44 221 TYR B C 1
ATOM 4388 O O . TYR B 1 222 ? 61.315 54.581 20.705 1.00 14.32 221 TYR B O 1
ATOM 4397 N N . ARG B 1 223 ? 61.153 56.061 22.402 1.00 13.48 222 ARG B N 1
ATOM 4398 C CA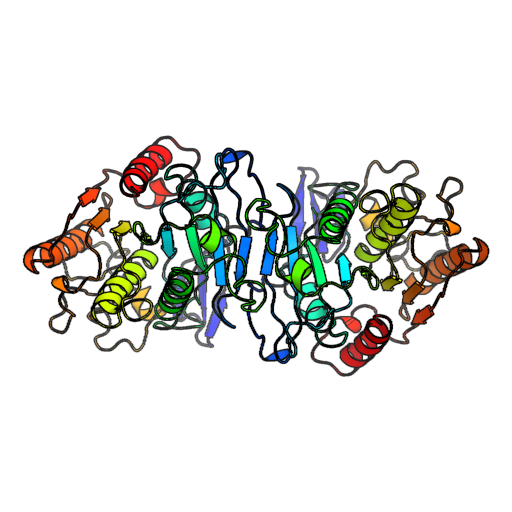 . ARG B 1 223 ? 62.115 57.046 21.840 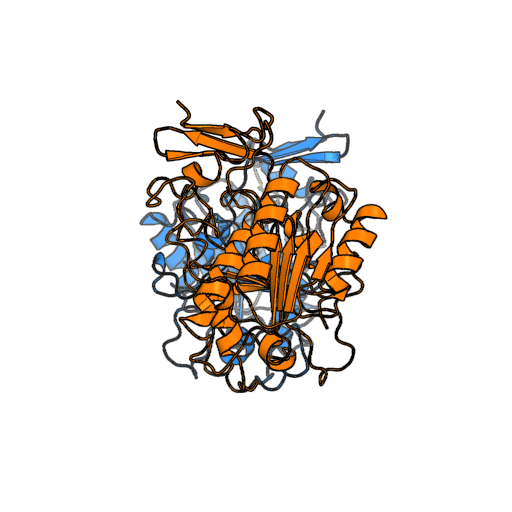1.00 14.28 222 ARG B CA 1
ATOM 4399 C C . ARG B 1 223 ? 63.564 56.539 21.899 1.00 13.65 222 ARG B C 1
ATOM 4400 O O . ARG B 1 223 ? 64.370 56.964 21.058 1.00 14.13 222 ARG B O 1
ATOM 4405 N N A SER B 1 224 ? 63.895 55.659 22.842 0.50 16.04 223 SER B N 1
ATOM 4406 N N B SER B 1 224 ? 63.867 55.630 22.831 0.50 14.52 223 SER B N 1
ATOM 4407 C CA A SER B 1 224 ? 65.303 55.288 23.141 0.50 17.81 223 SER B CA 1
ATOM 4408 C CA B SER B 1 224 ? 65.252 55.218 23.182 0.50 14.68 223 SER B CA 1
ATOM 4409 C C A SER B 1 224 ? 65.948 54.562 21.953 0.50 14.55 223 SER B C 1
ATOM 4410 C C B SER B 1 224 ? 65.933 54.519 21.997 0.50 13.53 223 SER B C 1
ATOM 4411 O O A SER B 1 224 ? 67.183 54.638 21.813 0.50 15.51 223 SER B O 1
ATOM 4412 O O B SER B 1 224 ? 67.174 54.568 21.908 0.50 15.16 223 SER B O 1
ATOM 4417 N N . TYR B 1 225 ? 65.161 53.900 21.099 1.00 13.88 224 TYR B N 1
ATOM 4418 C CA . TYR B 1 225 ? 65.736 53.157 19.953 1.00 12.75 224 TYR B CA 1
ATOM 4419 C C . TYR B 1 225 ? 66.499 54.117 19.038 1.00 11.54 224 TYR B C 1
ATOM 4420 O O . TYR B 1 225 ? 67.505 53.678 18.470 1.00 11.57 224 TYR B O 1
ATOM 4429 N N . TRP B 1 226 ? 66.056 55.365 18.877 1.00 11.89 225 TRP B N 1
ATOM 4430 C CA . TRP B 1 226 ? 66.731 56.296 17.951 1.00 11.16 225 TRP B CA 1
ATOM 4431 C C . TRP B 1 226 ? 68.137 56.604 18.485 1.00 11.63 225 TRP B C 1
ATOM 4432 O O . TRP B 1 226 ? 69.102 56.524 17.699 1.00 12.57 225 TRP B O 1
ATOM 4443 N N . LYS B 1 227 ? 68.268 56.947 19.768 1.00 14.06 226 LYS B N 1
ATOM 4444 C CA . LYS B 1 227 ? 69.603 57.253 20.351 1.00 15.17 226 LYS B CA 1
ATOM 4445 C C . LYS B 1 227 ? 70.503 56.011 20.315 1.00 14.19 226 LYS B C 1
ATOM 4446 O O . LYS B 1 227 ? 71.699 56.145 20.072 1.00 15.11 226 LYS B O 1
ATOM 4452 N N . LEU B 1 228 ? 69.941 54.836 20.527 1.00 13.37 227 LEU B N 1
ATOM 4453 C CA . LEU B 1 228 ? 70.726 53.581 20.459 1.00 13.33 227 LEU B CA 1
ATOM 4454 C C . LEU B 1 228 ? 71.262 53.405 19.039 1.00 11.82 227 LEU B C 1
ATOM 4455 O O . LEU B 1 228 ? 72.438 53.032 18.861 1.00 14.00 227 LEU B O 1
ATOM 4460 N N . ALA B 1 229 ? 70.424 53.630 18.040 1.00 10.77 228 ALA B N 1
ATOM 4461 C CA . ALA B 1 229 ? 70.765 53.343 16.636 1.00 11.38 228 ALA B CA 1
ATOM 4462 C C . ALA B 1 229 ? 71.661 54.423 16.038 1.00 10.80 228 ALA B C 1
ATOM 4463 O O . ALA B 1 229 ? 72.477 54.097 15.181 1.00 12.20 228 ALA B O 1
ATOM 4465 N N . TYR B 1 230 ? 71.449 55.686 16.410 1.00 12.15 229 TYR B N 1
ATOM 4466 C CA . TYR B 1 230 ? 72.096 56.841 15.747 1.00 12.44 229 TYR B CA 1
ATOM 4467 C C . TYR B 1 230 ? 72.479 57.848 16.821 1.00 13.66 229 TYR B C 1
ATOM 4468 O O . TYR B 1 230 ? 71.939 58.938 16.889 1.00 14.35 229 TYR B O 1
ATOM 4477 N N . PRO B 1 231 ? 73.419 57.516 17.724 1.00 15.67 230 PRO B N 1
ATOM 4478 C CA . PRO B 1 231 ? 73.735 58.407 18.840 1.00 17.52 230 PRO B CA 1
ATOM 4479 C C . PRO B 1 231 ? 74.297 59.771 18.408 1.00 18.93 230 PRO B C 1
ATOM 4480 O O . PRO B 1 231 ? 74.157 60.747 19.150 1.00 23.79 230 PRO B O 1
ATOM 4484 N N A ASP B 1 232 ? 74.880 59.842 17.208 0.50 18.75 231 ASP B N 1
ATOM 4485 N N B ASP B 1 232 ? 74.922 59.858 17.229 0.50 19.70 231 ASP B N 1
ATOM 4486 C CA A ASP B 1 232 ? 75.542 61.078 16.725 0.50 22.11 231 ASP B CA 1
ATOM 4487 C CA B ASP B 1 232 ? 75.524 61.140 16.777 0.50 22.92 231 ASP B CA 1
ATOM 4488 C C A ASP B 1 232 ? 74.628 61.841 15.758 0.50 19.71 231 ASP B C 1
ATOM 4489 C C B ASP B 1 232 ? 74.646 61.792 15.702 0.50 19.44 231 ASP B C 1
ATOM 4490 O O A ASP B 1 232 ? 75.098 62.834 15.182 0.50 22.21 231 ASP B O 1
ATOM 4491 O O B ASP B 1 232 ? 75.164 62.646 14.968 0.50 21.76 231 ASP B O 1
ATOM 4500 N N . ALA B 1 233 ? 73.357 61.450 15.631 1.00 19.38 232 ALA B N 1
ATOM 4501 C CA . ALA B 1 233 ? 72.426 62.071 14.664 1.00 18.46 232 ALA B CA 1
ATOM 4502 C C . ALA B 1 233 ? 72.406 63.584 14.874 1.00 17.03 232 ALA B C 1
ATOM 4503 O O . ALA B 1 233 ? 72.095 64.051 15.961 1.00 17.36 232 ALA B O 1
ATOM 4505 N N . PRO B 1 234 ? 72.715 64.409 13.856 1.00 19.81 233 PRO B N 1
ATOM 4506 C CA . PRO B 1 234 ? 72.530 65.852 13.977 1.00 19.63 233 PRO B CA 1
ATOM 4507 C C . PRO B 1 234 ? 71.075 66.183 14.345 1.00 17.99 233 PRO B C 1
ATOM 4508 O O . PRO B 1 234 ? 70.173 65.715 13.689 1.00 18.58 233 PRO B O 1
ATOM 4512 N N . GLY B 1 235 ? 70.870 66.948 15.408 1.00 17.66 234 GLY B N 1
ATOM 4513 C CA . GLY B 1 235 ? 69.521 67.315 15.865 1.00 18.54 234 GLY B CA 1
ATOM 4514 C C . GLY B 1 235 ? 68.890 66.289 16.787 1.00 17.77 234 GLY B C 1
ATOM 4515 O O . GLY B 1 235 ? 67.742 66.509 17.218 1.00 16.71 234 GLY B O 1
ATOM 4516 N N . GLY B 1 236 ? 69.561 65.174 17.078 1.00 17.47 235 GLY B N 1
ATOM 4517 C CA . GLY B 1 236 ? 69.027 64.173 18.019 1.00 15.67 235 GLY B CA 1
ATOM 4518 C C . GLY B 1 236 ? 67.679 63.614 17.555 1.00 14.01 235 GLY B C 1
ATOM 4519 O O . GLY B 1 236 ? 67.567 63.177 16.396 1.00 13.12 235 GLY B O 1
ATOM 4520 N N . ASN B 1 237 ? 66.671 63.669 18.426 1.00 15.35 236 ASN B N 1
ATOM 4521 C CA . ASN B 1 237 ? 65.316 63.150 18.128 1.00 15.30 236 ASN B CA 1
ATOM 4522 C C . ASN B 1 237 ? 64.602 64.041 17.113 1.00 14.53 236 ASN B C 1
ATOM 4523 O O . ASN B 1 237 ? 63.512 63.629 16.664 1.00 15.99 236 ASN B O 1
ATOM 4528 N N . ASP B 1 238 ? 65.188 65.185 16.739 1.00 14.87 237 ASP B N 1
ATOM 4529 C CA . ASP B 1 238 ? 64.620 66.043 15.674 1.00 14.60 237 ASP B CA 1
ATOM 4530 C C . ASP B 1 238 ? 65.399 65.899 14.366 1.00 13.56 237 ASP B C 1
ATOM 4531 O O . ASP B 1 238 ? 65.096 66.643 13.419 1.00 14.58 237 ASP B O 1
ATOM 4536 N N . ASN B 1 239 ? 66.322 64.940 14.269 1.00 11.95 238 ASN B N 1
ATOM 4537 C CA . ASN B 1 239 ? 66.991 64.665 12.992 1.00 11.56 238 ASN B CA 1
ATOM 4538 C C . ASN B 1 239 ? 65.909 64.394 11.952 1.00 10.98 238 ASN B C 1
ATOM 4539 O O . ASN B 1 239 ? 64.942 63.684 12.252 1.00 11.54 238 ASN B O 1
ATOM 4544 N N . PRO B 1 240 ? 66.023 64.896 10.710 1.00 11.42 239 PRO B N 1
ATOM 4545 C CA . PRO B 1 240 ? 64.965 64.689 9.717 1.00 11.30 239 PRO B CA 1
ATOM 4546 C C . PRO B 1 240 ? 64.687 63.216 9.358 1.00 10.43 239 PRO B C 1
ATOM 4547 O O . PRO B 1 240 ? 63.618 62.924 8.840 1.00 11.32 239 PRO B O 1
ATOM 4551 N N . MET B 1 241 ? 65.631 62.308 9.613 1.00 9.98 240 MET B N 1
ATOM 4552 C CA A MET B 1 241 ? 65.438 60.899 9.228 0.50 9.85 240 MET B CA 1
ATOM 4553 C CA B MET B 1 241 ? 65.483 60.882 9.262 0.50 10.31 240 MET B CA 1
ATOM 4554 C C . MET B 1 241 ? 64.556 60.200 10.267 1.00 9.42 240 MET B C 1
ATOM 4555 O O . MET B 1 241 ? 64.063 59.109 9.955 1.00 9.99 240 MET B O 1
ATOM 4564 N N . ILE B 1 242 ? 64.324 60.817 11.418 1.00 9.29 241 ILE B N 1
ATOM 4565 C CA . ILE B 1 242 ? 63.417 60.297 12.475 1.00 9.21 241 ILE B CA 1
ATOM 4566 C C . ILE B 1 242 ? 62.190 61.207 12.629 1.00 9.15 241 ILE B C 1
ATOM 4567 O O . ILE B 1 242 ? 61.104 60.695 12.932 1.00 9.50 241 ILE B O 1
ATOM 4572 N N . ASN B 1 243 ? 62.343 62.521 12.444 1.00 9.18 242 ASN B N 1
ATOM 4573 C CA . ASN B 1 243 ? 61.226 63.489 12.508 1.00 10.10 242 ASN B CA 1
ATOM 4574 C C . ASN B 1 243 ? 61.034 64.042 11.113 1.00 9.61 242 ASN B C 1
ATOM 4575 O O . ASN B 1 243 ? 61.714 65.008 10.744 1.00 10.46 242 ASN B O 1
ATOM 4580 N N . PRO B 1 244 ? 60.130 63.450 10.299 1.00 9.44 243 PRO B N 1
ATOM 4581 C CA . PRO B 1 244 ? 59.995 63.873 8.907 1.00 9.82 243 PRO B CA 1
ATOM 4582 C C . PRO B 1 244 ? 59.348 65.260 8.757 1.00 10.65 243 PRO B C 1
ATOM 4583 O O . PRO B 1 244 ? 59.211 65.724 7.637 1.00 11.74 243 PRO B O 1
ATOM 4587 N N . THR B 1 245 ? 58.938 65.864 9.872 1.00 11.73 244 THR B N 1
ATOM 4588 C CA . THR B 1 245 ? 58.295 67.188 9.897 1.00 13.60 244 THR B CA 1
ATOM 4589 C C . THR B 1 245 ? 59.256 68.216 10.487 1.00 14.57 244 THR B C 1
ATOM 4590 O O . THR B 1 245 ? 58.836 69.367 10.609 1.00 18.87 244 THR B O 1
ATOM 4594 N N . ALA B 1 246 ? 60.513 67.878 10.728 1.00 13.84 245 ALA B N 1
ATOM 4595 C CA . ALA B 1 246 ? 61.503 68.842 11.256 1.00 15.54 245 ALA B CA 1
ATOM 4596 C C . ALA B 1 246 ? 61.650 70.019 10.292 1.00 15.80 245 ALA B C 1
ATOM 4597 O O . ALA B 1 246 ? 61.457 69.879 9.077 1.00 15.54 245 ALA B O 1
ATOM 4599 N N . GLU B 1 247 ? 62.029 71.165 10.829 1.00 19.95 246 GLU B N 1
ATOM 4600 C CA . GLU B 1 247 ? 62.200 72.392 10.017 1.00 22.63 246 GLU B CA 1
ATOM 4601 C C . GLU B 1 247 ? 63.135 72.108 8.835 1.00 22.38 246 GLU B C 1
ATOM 4602 O O . GLU B 1 247 ? 62.871 72.590 7.711 1.00 25.27 246 GLU B O 1
ATOM 4608 N N . ASN B 1 248 ? 64.217 71.370 9.048 1.00 21.90 247 ASN B N 1
ATOM 4609 C CA . ASN B 1 248 ? 65.198 71.208 7.943 1.00 25.11 247 ASN B CA 1
ATOM 4610 C C . ASN B 1 248 ? 64.855 69.974 7.085 1.00 23.68 247 ASN B C 1
ATOM 4611 O O . ASN B 1 248 ? 65.694 69.575 6.266 1.00 27.45 247 ASN B O 1
ATOM 4616 N N . ALA B 1 249 ? 63.659 69.404 7.188 1.00 17.03 248 ALA B N 1
ATOM 4617 C CA . ALA B 1 249 ? 63.424 68.052 6.632 1.00 13.67 248 ALA B CA 1
ATOM 4618 C C . ALA B 1 249 ? 63.178 68.121 5.129 1.00 12.38 248 ALA B C 1
ATOM 4619 O O . ALA B 1 249 ? 62.540 69.044 4.623 1.00 15.62 248 ALA B O 1
ATOM 4621 N N . PRO B 1 250 ? 63.623 67.097 4.378 1.00 11.93 249 PRO B N 1
ATOM 4622 C CA . PRO B 1 250 ? 63.327 67.032 2.951 1.00 12.53 249 PRO B CA 1
ATOM 4623 C C . PRO B 1 250 ? 61.815 67.018 2.684 1.00 11.49 249 PRO B C 1
ATOM 4624 O O . PRO B 1 250 ? 61.040 66.389 3.420 1.00 12.27 249 PRO B O 1
ATOM 4628 N N . ASP B 1 251 ? 61.456 67.611 1.557 1.00 11.74 250 ASP B N 1
ATOM 4629 C CA . ASP B 1 251 ? 60.053 67.770 1.109 1.00 11.93 250 ASP B CA 1
ATOM 4630 C C . ASP B 1 251 ? 59.457 66.371 0.873 1.00 10.28 250 ASP B C 1
ATOM 4631 O O . ASP B 1 251 ? 59.978 65.614 0.035 1.00 11.45 250 ASP B O 1
ATOM 4636 N N . LEU B 1 252 ? 58.350 66.053 1.541 1.00 10.46 251 LEU B N 1
ATOM 4637 C CA . LEU B 1 252 ? 57.689 64.743 1.344 1.00 10.20 251 LEU B CA 1
ATOM 4638 C C . LEU B 1 252 ? 57.143 64.642 -0.080 1.00 10.11 251 LEU B C 1
ATOM 4639 O O . LEU B 1 252 ? 56.952 63.517 -0.598 1.00 11.80 251 LEU B O 1
ATOM 4644 N N . ALA B 1 253 ? 56.888 65.755 -0.745 1.00 10.39 252 ALA B N 1
ATOM 4645 C CA . ALA B 1 253 ? 56.428 65.757 -2.146 1.00 10.90 252 ALA B CA 1
ATOM 4646 C C . ALA B 1 253 ? 57.475 65.117 -3.062 1.00 10.67 252 ALA B C 1
ATOM 4647 O O . ALA B 1 253 ? 57.128 64.710 -4.180 1.00 14.18 252 ALA B O 1
ATOM 4649 N N . GLY B 1 254 ? 58.719 65.025 -2.602 1.00 11.08 253 GLY B N 1
ATOM 4650 C CA . GLY B 1 254 ? 59.801 64.384 -3.354 1.00 11.06 253 GLY B CA 1
ATOM 4651 C C . GLY B 1 254 ? 59.830 62.865 -3.261 1.00 10.44 253 GLY B C 1
ATOM 4652 O O . GLY B 1 254 ? 60.692 62.279 -3.899 1.00 11.52 253 GLY B O 1
ATOM 4653 N N . TYR B 1 255 ? 58.946 62.226 -2.504 1.00 10.39 254 TYR B N 1
ATOM 4654 C CA . TYR B 1 255 ? 58.934 60.747 -2.470 1.00 9.60 254 TYR B CA 1
ATOM 4655 C C . TYR B 1 255 ? 58.937 60.207 -3.900 1.00 9.87 254 TYR B C 1
ATOM 4656 O O . TYR B 1 255 ? 58.087 60.551 -4.725 1.00 10.61 254 TYR B O 1
ATOM 4665 N N . GLY B 1 256 ? 59.823 59.230 -4.155 1.00 9.75 255 GLY B N 1
ATOM 4666 C CA . GLY B 1 256 ? 59.959 58.626 -5.490 1.00 9.44 255 GLY B CA 1
ATOM 4667 C C . GLY B 1 256 ? 59.020 57.458 -5.712 1.00 10.39 255 GLY B C 1
ATOM 4668 O O . GLY B 1 256 ? 59.468 56.350 -6.104 1.00 12.51 255 GLY B O 1
ATOM 4669 N N . CYS B 1 257 ? 57.745 57.623 -5.408 1.00 10.20 256 CYS B N 1
ATOM 4670 C CA . CYS B 1 257 ? 56.725 56.617 -5.742 1.00 8.93 256 CYS B CA 1
ATOM 4671 C C . CYS B 1 257 ? 55.405 57.310 -6.036 1.00 9.27 256 CYS B C 1
ATOM 4672 O O . CYS B 1 257 ? 55.318 58.554 -5.898 1.00 11.69 256 CYS B O 1
ATOM 4675 N N . SER B 1 258 ? 54.412 56.533 -6.492 1.00 8.92 257 SER B N 1
ATOM 4676 C CA A SER B 1 258 ? 53.118 57.155 -6.880 0.50 8.88 257 SER B CA 1
ATOM 4677 C CA B SER B 1 258 ? 53.101 57.024 -6.993 0.50 9.58 257 SER B CA 1
ATOM 4678 C C . SER B 1 258 ? 51.936 56.586 -6.091 1.00 8.78 257 SER B C 1
ATOM 4679 O O . SER B 1 258 ? 50.841 57.118 -6.257 1.00 9.96 257 SER B O 1
ATOM 4684 N N . ARG B 1 259 ? 52.165 55.633 -5.193 1.00 8.36 258 ARG B N 1
ATOM 4685 C CA . ARG B 1 259 ? 51.101 55.056 -4.357 1.00 8.65 258 ARG B CA 1
ATOM 4686 C C . ARG B 1 259 ? 51.681 54.798 -2.970 1.00 8.28 258 ARG B C 1
ATOM 4687 O O . ARG B 1 259 ? 52.832 54.307 -2.900 1.00 9.28 258 ARG B O 1
ATOM 4695 N N . LEU B 1 260 ? 50.918 55.033 -1.931 1.00 8.45 259 LEU B N 1
ATOM 4696 C CA . LEU B 1 260 ? 51.360 54.834 -0.534 1.00 9.08 259 LEU B CA 1
ATOM 4697 C C . LEU B 1 260 ? 50.218 54.219 0.237 1.00 8.30 259 LEU B C 1
ATOM 4698 O O . LEU B 1 260 ? 49.058 54.624 0.041 1.00 8.71 259 LEU B O 1
ATOM 4703 N N . LEU B 1 261 ? 50.556 53.283 1.117 1.00 8.75 260 LEU B N 1
ATOM 4704 C CA . LEU B 1 261 ? 49.630 52.781 2.145 1.00 8.94 260 LEU B CA 1
ATOM 4705 C C . LEU B 1 261 ? 50.296 53.017 3.494 1.00 8.59 260 LEU B C 1
ATOM 4706 O O . LEU B 1 261 ? 51.372 52.428 3.770 1.00 8.86 260 LEU B O 1
ATOM 4711 N N . ILE B 1 262 ? 49.711 53.911 4.289 1.00 8.92 261 ILE B N 1
ATOM 4712 C CA . ILE B 1 262 ? 50.187 54.193 5.660 1.00 9.24 261 ILE B CA 1
ATOM 4713 C C . ILE B 1 262 ? 49.220 53.496 6.596 1.00 9.04 261 ILE B C 1
ATOM 4714 O O . ILE B 1 262 ? 48.015 53.664 6.461 1.00 8.96 261 ILE B O 1
ATOM 4719 N N . SER B 1 263 ? 49.742 52.715 7.519 1.00 8.39 262 SER B N 1
ATOM 4720 C CA . SER B 1 263 ? 48.908 51.916 8.420 1.00 9.00 262 SER B CA 1
ATOM 4721 C C . SER B 1 263 ? 49.318 52.175 9.874 1.00 9.81 262 SER B C 1
ATOM 4722 O O . SER B 1 263 ? 50.523 52.328 10.188 1.00 10.33 262 SER B O 1
ATOM 4725 N N A MET B 1 264 ? 48.318 52.319 10.746 0.50 11.02 263 MET B N 1
ATOM 4726 N N B MET B 1 264 ? 48.332 52.222 10.754 0.50 11.33 263 MET B N 1
ATOM 4727 C CA A MET B 1 264 ? 48.498 52.581 12.195 0.50 11.76 263 MET B CA 1
ATOM 4728 C CA B MET B 1 264 ? 48.575 52.433 12.191 0.50 12.37 263 MET B CA 1
ATOM 4729 C C A MET B 1 264 ? 47.498 51.727 12.973 0.50 11.37 263 MET B C 1
ATOM 4730 C C B MET B 1 264 ? 47.531 51.651 12.971 0.50 11.80 263 MET B C 1
ATOM 4731 O O A MET B 1 264 ? 46.552 51.156 12.361 0.50 11.85 263 MET B O 1
ATOM 4732 O O B MET B 1 264 ? 46.584 51.077 12.364 0.50 12.45 263 MET B O 1
ATOM 4741 N N . VAL B 1 265 ? 47.726 51.632 14.278 1.00 11.11 264 VAL B N 1
ATOM 4742 C CA . VAL B 1 265 ? 46.884 50.862 15.192 1.00 11.08 264 VAL B CA 1
ATOM 4743 C C . VAL B 1 265 ? 46.446 51.783 16.326 1.00 11.08 264 VAL B C 1
ATOM 4744 O O . VAL B 1 265 ? 46.830 52.959 16.396 1.00 11.38 264 VAL B O 1
ATOM 4748 N N . ALA B 1 266 ? 45.624 51.245 17.193 1.00 12.45 265 ALA B N 1
ATOM 4749 C CA . ALA B 1 266 ? 44.954 51.987 18.266 1.00 13.51 265 ALA B CA 1
ATOM 4750 C C . ALA B 1 266 ? 45.861 52.068 19.488 1.00 13.48 265 ALA B C 1
ATOM 4751 O O . ALA B 1 266 ? 45.581 51.400 20.505 1.00 17.25 265 ALA B O 1
ATOM 4753 N N . ASP B 1 267 ? 46.908 52.881 19.404 1.00 13.00 266 ASP B N 1
ATOM 4754 C CA . ASP B 1 267 ? 47.832 53.092 20.548 1.00 13.72 266 ASP B CA 1
ATOM 4755 C C . ASP B 1 267 ? 48.401 54.510 20.478 1.00 13.47 266 ASP B C 1
ATOM 4756 O O . ASP B 1 267 ? 48.002 55.279 19.603 1.00 14.12 266 ASP B O 1
ATOM 4761 N N A GLU B 1 268 ? 49.340 54.848 21.361 0.50 14.57 267 GLU B N 1
ATOM 4762 N N B GLU B 1 268 ? 49.325 54.846 21.375 0.50 14.68 267 GLU B N 1
ATOM 4763 C CA A GLU B 1 268 ? 49.811 56.251 21.499 0.50 15.56 267 GLU B CA 1
ATOM 4764 C CA B GLU B 1 268 ? 49.830 56.237 21.501 0.50 15.94 267 GLU B CA 1
ATOM 4765 C C A GLU B 1 268 ? 50.674 56.673 20.304 0.50 14.23 267 GLU B C 1
ATOM 4766 C C B GLU B 1 268 ? 50.549 56.664 20.218 0.50 14.42 267 GLU B C 1
ATOM 4767 O O A GLU B 1 268 ? 50.891 57.882 20.153 0.50 16.24 267 GLU B O 1
ATOM 4768 O O B GLU B 1 268 ? 50.508 57.864 19.892 0.50 15.69 267 GLU B O 1
ATOM 4779 N N . ALA B 1 269 ? 51.196 55.742 19.507 1.00 11.45 268 ALA B N 1
ATOM 4780 C CA . ALA B 1 269 ? 51.967 56.107 18.305 1.00 10.69 268 ALA B CA 1
ATOM 4781 C C . ALA B 1 269 ? 51.036 56.659 17.220 1.00 9.50 268 ALA B C 1
ATOM 4782 O O . ALA B 1 269 ? 51.518 57.335 16.305 1.00 10.28 268 ALA B O 1
ATOM 4784 N N . ARG B 1 270 ? 49.741 56.352 17.293 1.00 9.90 269 ARG B N 1
ATOM 4785 C CA . ARG B 1 270 ? 48.797 56.818 16.243 1.00 9.36 269 ARG B CA 1
ATOM 4786 C C . ARG B 1 270 ? 48.872 58.340 16.090 1.00 9.28 269 ARG B C 1
ATOM 4787 O O . ARG B 1 270 ? 48.804 58.825 14.960 1.00 9.27 269 ARG B O 1
ATOM 4795 N N . ASP B 1 271 ? 48.981 59.071 17.190 1.00 10.61 270 ASP B N 1
ATOM 4796 C CA . ASP B 1 271 ? 49.013 60.546 17.129 1.00 10.82 270 ASP B CA 1
ATOM 4797 C C . ASP B 1 271 ? 50.226 61.000 16.322 1.00 10.55 270 ASP B C 1
ATOM 4798 O O . ASP B 1 271 ? 50.136 62.010 15.603 1.00 11.35 270 ASP B O 1
ATOM 4803 N N . ILE B 1 272 ? 51.344 60.305 16.471 1.00 9.06 271 ILE B N 1
ATOM 4804 C CA . ILE B 1 272 ? 52.555 60.663 15.703 1.00 9.09 271 ILE B CA 1
ATOM 4805 C C . ILE B 1 272 ? 52.321 60.368 14.229 1.00 8.57 271 ILE B C 1
ATOM 4806 O O . ILE B 1 272 ? 52.601 61.180 13.366 1.00 9.40 271 ILE B O 1
ATOM 4811 N N . THR B 1 273 ? 51.799 59.177 13.919 1.00 9.07 272 THR B N 1
ATOM 4812 C CA . THR B 1 273 ? 51.545 58.818 12.504 1.00 7.96 272 THR B CA 1
ATOM 4813 C C . THR B 1 273 ? 50.559 59.810 11.866 1.00 8.16 272 THR B C 1
ATOM 4814 O O . THR B 1 273 ? 50.721 60.154 10.689 1.00 8.98 272 THR B O 1
ATOM 4818 N N . LEU B 1 274 ? 49.562 60.246 12.616 1.00 8.22 273 LEU B N 1
ATOM 4819 C CA . LEU B 1 274 ? 48.631 61.271 12.073 1.00 9.21 273 LEU B CA 1
ATOM 4820 C C . LEU B 1 274 ? 49.358 62.584 11.722 1.00 8.63 273 LEU B C 1
ATOM 4821 O O . LEU B 1 274 ? 49.025 63.178 10.695 1.00 9.02 273 LEU B O 1
ATOM 4826 N N . LEU B 1 275 ? 50.329 63.007 12.522 1.00 9.05 274 LEU B N 1
ATOM 4827 C CA . LEU B 1 275 ? 51.093 64.224 12.207 1.00 9.52 274 LEU B CA 1
ATOM 4828 C C . LEU B 1 275 ? 51.904 63.996 10.932 1.00 9.32 274 LEU B C 1
ATOM 4829 O O . LEU B 1 275 ? 52.031 64.907 10.101 1.00 10.13 274 LEU B O 1
ATOM 4834 N N . TYR B 1 276 ? 52.479 62.814 10.771 1.00 8.75 275 TYR B N 1
ATOM 4835 C CA . TYR B 1 276 ? 53.183 62.448 9.531 1.00 8.26 275 TYR B CA 1
ATOM 4836 C C . TYR B 1 276 ? 52.232 62.521 8.327 1.00 7.77 275 TYR B C 1
ATOM 4837 O O . TYR B 1 276 ? 52.561 63.110 7.293 1.00 8.38 275 TYR B O 1
ATOM 4846 N N . ILE B 1 277 ? 51.063 61.891 8.438 1.00 8.17 276 ILE B N 1
ATOM 4847 C CA . ILE B 1 277 ? 50.096 61.884 7.318 1.00 8.37 276 ILE B CA 1
ATOM 4848 C C . ILE B 1 277 ? 49.712 63.342 7.002 1.00 8.46 276 ILE B C 1
ATOM 4849 O O . ILE B 1 277 ? 49.594 63.692 5.818 1.00 8.78 276 ILE B O 1
ATOM 4854 N N . ASP B 1 278 ? 49.480 64.143 8.031 1.00 8.98 277 ASP B N 1
ATOM 4855 C CA . ASP B 1 278 ? 49.114 65.565 7.809 1.00 9.62 277 ASP B CA 1
ATOM 4856 C C . ASP B 1 278 ? 50.210 66.254 6.987 1.00 9.88 277 ASP B C 1
ATOM 4857 O O . ASP B 1 278 ? 49.915 67.007 6.063 1.00 9.78 277 ASP B O 1
ATOM 4862 N N . ALA B 1 279 ? 51.472 66.035 7.334 1.00 10.53 278 ALA B N 1
ATOM 4863 C CA . ALA B 1 279 ? 52.600 66.639 6.609 1.00 10.24 278 ALA B CA 1
ATOM 4864 C C . ALA B 1 279 ? 52.654 66.129 5.176 1.00 9.57 278 ALA B C 1
ATOM 4865 O O . ALA B 1 279 ? 52.937 66.888 4.253 1.00 9.79 278 ALA B O 1
ATOM 4867 N N . LEU B 1 280 ? 52.424 64.830 4.988 1.00 9.51 279 LEU B N 1
ATOM 4868 C CA . LEU B 1 280 ? 52.422 64.284 3.627 1.00 9.20 279 LEU B CA 1
ATOM 4869 C C . LEU B 1 280 ? 51.320 64.922 2.791 1.00 8.62 279 LEU B C 1
ATOM 4870 O O . LEU B 1 280 ? 51.562 65.271 1.624 1.00 9.83 279 LEU B O 1
ATOM 4875 N N . GLU B 1 281 ? 50.141 65.064 3.362 1.00 8.42 280 GLU B N 1
ATOM 4876 C CA . GLU B 1 281 ? 49.029 65.691 2.621 1.00 8.59 280 GLU B CA 1
ATOM 4877 C C . GLU B 1 281 ? 49.309 67.192 2.368 1.00 9.82 280 GLU B C 1
ATOM 4878 O O . GLU B 1 281 ? 49.115 67.643 1.257 1.00 11.03 280 GLU B O 1
ATOM 4884 N N . LYS B 1 282 ? 49.856 67.890 3.343 1.00 9.75 281 LYS B N 1
ATOM 4885 C CA . LYS B 1 282 ? 50.132 69.336 3.173 1.00 10.26 281 LYS B CA 1
ATOM 4886 C C . LYS B 1 282 ? 51.209 69.523 2.103 1.00 10.61 281 LYS B C 1
ATOM 4887 O O . LYS B 1 282 ? 51.210 70.551 1.403 1.00 12.46 281 LYS B O 1
ATOM 4893 N N . SER B 1 283 ? 52.142 68.580 1.973 1.00 10.32 282 SER B N 1
ATOM 4894 C CA . SER B 1 283 ? 53.284 68.694 1.050 1.00 10.41 282 SER B CA 1
ATOM 4895 C C . SER B 1 283 ? 52.821 68.825 -0.397 1.00 10.86 282 SER B C 1
ATOM 4896 O O . SER B 1 283 ? 53.601 69.320 -1.222 1.00 12.19 282 SER B O 1
ATOM 4899 N N . GLY B 1 284 ? 51.648 68.282 -0.720 1.00 10.92 283 GLY B N 1
ATOM 4900 C CA . GLY B 1 284 ? 51.168 68.239 -2.101 1.00 11.91 283 GLY B CA 1
ATOM 4901 C C . GLY B 1 284 ? 51.660 67.059 -2.899 1.00 11.14 283 GLY B C 1
ATOM 4902 O O . GLY B 1 284 ? 51.394 67.051 -4.115 1.00 14.76 283 GLY B O 1
ATOM 4903 N N . TRP B 1 285 ? 52.345 66.094 -2.277 1.00 12.96 284 TRP B N 1
ATOM 4904 C CA . TRP B 1 285 ? 52.771 64.840 -2.961 1.00 14.14 284 TRP B CA 1
ATOM 4905 C C . TRP B 1 285 ? 51.641 64.333 -3.850 1.00 15.52 284 TRP B C 1
ATOM 4906 O O . TRP B 1 285 ? 50.551 64.168 -3.356 1.00 17.24 284 TRP B O 1
ATOM 4917 N N A LYS B 1 286 ? 52.035 64.030 -5.090 0.50 15.67 285 LYS B N 1
ATOM 4918 N N B LYS B 1 286 ? 51.832 64.065 -5.137 0.50 19.30 285 LYS B N 1
ATOM 4919 C CA A LYS B 1 286 ? 51.161 63.568 -6.189 0.50 14.02 285 LYS B CA 1
ATOM 4920 C CA B LYS B 1 286 ? 50.666 64.014 -6.073 0.50 20.66 285 LYS B CA 1
ATOM 4921 C C A LYS B 1 286 ? 51.147 62.047 -6.252 0.50 11.17 285 LYS B C 1
ATOM 4922 C C B LYS B 1 286 ? 49.957 62.647 -6.156 0.50 17.24 285 LYS B C 1
ATOM 4923 O O A LYS B 1 286 ? 52.171 61.383 -6.526 0.50 10.97 285 LYS B O 1
ATOM 4924 O O B LYS B 1 286 ? 48.990 62.572 -6.915 0.50 19.93 285 LYS B O 1
ATOM 4935 N N A GLY B 1 287 ? 49.975 61.510 -5.975 0.50 11.59 286 GLY B N 1
ATOM 4936 N N B GLY B 1 287 ? 50.358 61.622 -5.399 0.50 15.39 286 GLY B N 1
ATOM 4937 C CA A GLY B 1 287 ? 49.810 60.069 -5.966 0.50 11.97 286 GLY B CA 1
ATOM 4938 C CA B GLY B 1 287 ? 49.991 60.217 -5.686 0.50 13.56 286 GLY B CA 1
ATOM 4939 C C A GLY B 1 287 ? 48.665 59.677 -5.085 0.50 12.21 286 GLY B C 1
ATOM 4940 C C B GLY B 1 287 ? 48.752 59.701 -4.953 0.50 13.08 286 GLY B C 1
ATOM 4941 O O A GLY B 1 287 ? 47.957 60.525 -4.532 0.50 15.52 286 GLY B O 1
ATOM 4942 O O B GLY B 1 287 ? 48.027 60.508 -4.362 0.50 16.83 286 GLY B O 1
ATOM 4943 N N . GLU B 1 288 ? 48.494 58.390 -5.014 1.00 11.57 287 GLU B N 1
ATOM 4944 C CA . GLU B 1 288 ? 47.395 57.725 -4.305 1.00 11.75 287 GLU B CA 1
ATOM 4945 C C . GLU B 1 288 ? 47.869 57.492 -2.875 1.00 10.18 287 GLU B C 1
ATOM 4946 O O . GLU B 1 288 ? 48.820 56.753 -2.687 1.00 13.44 287 GLU B O 1
ATOM 4952 N N . LEU B 1 289 ? 47.173 58.040 -1.901 1.00 8.86 288 LEU B N 1
ATOM 4953 C CA A LEU B 1 289 ? 47.494 57.859 -0.469 0.50 8.78 288 LEU B CA 1
ATOM 4954 C CA B LEU B 1 289 ? 47.482 57.876 -0.467 0.50 8.90 288 LEU B CA 1
ATOM 4955 C C . LEU B 1 289 ? 46.334 57.129 0.191 1.00 9.13 288 LEU B C 1
ATOM 4956 O O . LEU B 1 289 ? 45.227 57.683 0.303 1.00 10.17 288 LEU B O 1
ATOM 4965 N N . ASP B 1 290 ? 46.607 55.899 0.569 1.00 8.66 289 ASP B N 1
ATOM 4966 C CA . ASP B 1 290 ? 45.648 55.025 1.263 1.00 9.18 289 ASP B CA 1
ATOM 4967 C C . ASP B 1 290 ? 46.080 54.913 2.711 1.00 9.51 289 ASP B C 1
ATOM 4968 O O . ASP B 1 290 ? 47.293 54.986 3.007 1.00 9.89 289 ASP B O 1
ATOM 4973 N N . VAL B 1 291 ? 45.120 54.747 3.592 1.00 9.49 290 VAL B N 1
ATOM 4974 C CA . VAL B 1 291 ? 45.337 54.623 5.050 1.00 9.59 290 VAL B CA 1
ATOM 4975 C C . VAL B 1 291 ? 44.591 53.371 5.517 1.00 10.93 290 VAL B C 1
ATOM 4976 O O . VAL B 1 291 ? 43.394 53.192 5.202 1.00 13.98 290 VAL B O 1
ATOM 4980 N N . ALA B 1 292 ? 45.278 52.546 6.277 1.00 9.62 291 ALA B N 1
ATOM 4981 C CA . ALA B 1 292 ? 44.682 51.405 6.983 1.00 9.45 291 ALA B CA 1
ATOM 4982 C C . ALA B 1 292 ? 44.816 51.631 8.487 1.00 9.47 291 ALA B C 1
ATOM 4983 O O . ALA B 1 292 ? 45.880 51.410 9.058 1.00 11.35 291 ALA B O 1
ATOM 4985 N N . ASP B 1 293 ? 43.755 52.144 9.085 1.00 9.30 292 ASP B N 1
ATOM 4986 C CA . ASP B 1 293 ? 43.696 52.597 10.489 1.00 10.30 292 ASP B CA 1
ATOM 4987 C C . ASP B 1 293 ? 42.975 51.506 11.278 1.00 10.62 292 ASP B C 1
ATOM 4988 O O . ASP B 1 293 ? 41.743 51.478 11.322 1.00 13.64 292 ASP B O 1
ATOM 4993 N N . PHE B 1 294 ? 43.745 50.614 11.870 1.00 10.75 293 PHE B N 1
ATOM 4994 C CA . PHE B 1 294 ? 43.208 49.402 12.505 1.00 11.32 293 PHE B CA 1
ATOM 4995 C C . PHE B 1 294 ? 42.801 49.655 13.949 1.00 13.35 293 PHE B C 1
ATOM 4996 O O . PHE B 1 294 ? 43.578 50.205 14.718 1.00 13.79 293 PHE B O 1
ATOM 5004 N N . ASP B 1 295 ? 41.667 49.076 14.346 1.00 15.76 294 ASP B N 1
ATOM 5005 C CA . ASP B 1 295 ? 41.251 49.052 15.773 1.00 18.37 294 ASP B CA 1
ATOM 5006 C C . ASP B 1 295 ? 41.849 47.812 16.431 1.00 19.65 294 ASP B C 1
ATOM 5007 O O . ASP B 1 295 ? 41.092 46.969 16.913 1.00 22.96 294 ASP B O 1
ATOM 5012 N N . LYS B 1 296 ? 43.174 47.691 16.354 1.00 17.48 295 LYS B N 1
ATOM 5013 C CA . LYS B 1 296 ? 43.960 46.534 16.816 1.00 16.88 295 LYS B CA 1
ATOM 5014 C C . LYS B 1 296 ? 45.248 47.060 17.447 1.00 16.03 295 LYS B C 1
ATOM 5015 O O . LYS B 1 296 ? 45.465 48.268 17.414 1.00 17.01 295 LYS B O 1
ATOM 5021 N N . GLN B 1 297 ? 46.057 46.172 18.018 1.00 18.57 296 GLN B N 1
ATOM 5022 C CA . GLN B 1 297 ? 47.403 46.504 18.530 1.00 17.57 296 GLN B CA 1
ATOM 5023 C C . GLN B 1 297 ? 48.449 46.055 17.509 1.00 16.90 296 GLN B C 1
ATOM 5024 O O . GLN B 1 297 ? 48.198 45.139 16.697 1.00 17.35 296 GLN B O 1
ATOM 5030 N N . TYR B 1 298 ? 49.622 46.674 17.567 1.00 16.73 297 TYR B N 1
ATOM 5031 C CA . TYR B 1 298 ? 50.726 46.435 16.604 1.00 17.64 297 TYR B CA 1
ATOM 5032 C C . TYR B 1 298 ? 51.000 44.937 16.427 1.00 17.53 297 TYR B C 1
ATOM 5033 O O . TYR B 1 298 ? 51.145 44.481 15.275 1.00 15.30 297 TYR B O 1
ATOM 5042 N N . PHE B 1 299 ? 51.099 44.197 17.537 1.00 18.77 298 PHE B N 1
ATOM 5043 C CA . PHE B 1 299 ? 51.599 42.806 17.572 1.00 19.16 298 PHE B CA 1
ATOM 5044 C C . PHE B 1 299 ? 50.639 41.868 16.838 1.00 19.36 298 PHE B C 1
ATOM 5045 O O . PHE B 1 299 ? 51.070 40.781 16.428 1.00 21.09 298 PHE B O 1
ATOM 5053 N N . GLU B 1 300 ? 49.370 42.262 16.673 1.00 18.34 299 GLU B N 1
ATOM 5054 C CA . GLU B 1 300 ? 48.320 41.340 16.184 1.00 19.05 299 GLU B CA 1
ATOM 5055 C C . GLU B 1 300 ? 48.553 40.992 14.703 1.00 17.35 299 GLU B C 1
ATOM 5056 O O . GLU B 1 300 ? 48.059 39.945 14.257 1.00 21.79 299 GLU B O 1
ATOM 5062 N N . LEU B 1 301 ? 49.287 41.817 13.960 1.00 15.87 300 LEU B N 1
ATOM 5063 C CA . LEU B 1 301 ? 49.570 41.554 12.524 1.00 15.85 300 LEU B CA 1
ATOM 5064 C C . LEU B 1 301 ? 50.407 40.272 12.364 1.00 16.64 300 LEU B C 1
ATOM 5065 O O . LEU B 1 301 ? 50.259 39.631 11.334 1.00 19.36 300 LEU B O 1
ATOM 5070 N N . PHE B 1 302 ? 51.291 39.961 13.316 1.00 20.00 301 PHE B N 1
ATOM 5071 C CA . PHE B 1 302 ? 52.411 39.001 13.131 1.00 21.12 301 PHE B CA 1
ATOM 5072 C C . PHE B 1 302 ? 52.079 37.635 13.724 1.00 22.88 301 PHE B C 1
ATOM 5073 O O . PHE B 1 302 ? 52.932 36.725 13.625 1.00 29.84 301 PHE B O 1
ATOM 5081 N N . GLU B 1 303 ? 50.898 37.483 14.326 1.00 21.71 302 GLU B N 1
ATOM 5082 C CA . GLU B 1 303 ? 50.450 36.188 14.909 1.00 26.27 302 GLU B CA 1
ATOM 5083 C C . GLU B 1 303 ? 49.788 35.358 13.806 1.00 31.90 302 GLU B C 1
ATOM 5084 O O . GLU B 1 303 ? 48.554 35.304 13.760 1.00 39.05 302 GLU B O 1
ATOM 5090 N N . MET B 1 304 ? 50.567 34.633 13.014 1.00 37.14 303 MET B N 1
ATOM 5091 C CA . MET B 1 304 ? 50.192 34.259 11.621 1.00 39.06 303 MET B CA 1
ATOM 5092 C C . MET B 1 304 ? 49.209 33.082 11.496 1.00 43.07 303 MET B C 1
ATOM 5093 O O . MET B 1 304 ? 48.859 32.800 10.328 1.00 51.47 303 MET B O 1
ATOM 5098 N N . GLU B 1 305 ? 48.745 32.430 12.577 1.00 35.55 304 GLU B N 1
ATOM 5099 C CA . GLU B 1 305 ? 47.630 31.442 12.463 1.00 38.87 304 GLU B CA 1
ATOM 5100 C C . GLU B 1 305 ? 46.356 31.937 13.174 1.00 34.60 304 GLU B C 1
ATOM 5101 O O . GLU B 1 305 ? 45.538 31.084 13.571 1.00 42.21 304 GLU B O 1
ATOM 5107 N N . THR B 1 306 ? 46.129 33.250 13.222 1.00 29.33 305 THR B N 1
ATOM 5108 C CA . THR B 1 306 ? 44.918 33.870 13.822 1.00 27.18 305 THR B CA 1
ATOM 5109 C C . THR B 1 306 ? 44.100 34.590 12.742 1.00 25.91 305 THR B C 1
ATOM 5110 O O . THR B 1 306 ? 44.686 35.096 11.766 1.00 23.22 305 THR B O 1
ATOM 5114 N N . GLU B 1 307 ? 42.786 34.669 12.945 1.00 26.78 306 GLU B N 1
ATOM 5115 C CA . GLU B 1 307 ? 41.837 35.361 12.030 1.00 27.85 306 GLU B CA 1
ATOM 5116 C C . GLU B 1 307 ? 42.219 36.838 11.943 1.00 23.85 306 GLU B C 1
ATOM 5117 O O . GLU B 1 307 ? 42.227 37.395 10.830 1.00 21.57 306 GLU B O 1
ATOM 5123 N N . VAL B 1 308 ? 42.534 37.445 13.087 1.00 21.41 307 VAL B N 1
ATOM 5124 C CA . VAL B 1 308 ? 42.848 38.895 13.151 1.00 20.49 307 VAL B CA 1
ATOM 5125 C C . VAL B 1 308 ? 44.087 39.151 12.284 1.00 19.29 307 VAL B C 1
ATOM 5126 O O . VAL B 1 308 ? 44.083 40.117 11.523 1.00 18.33 307 VAL B O 1
ATOM 5130 N N . ALA B 1 309 ? 45.129 38.329 12.409 1.00 17.84 308 ALA B N 1
ATOM 5131 C CA . ALA B 1 309 ? 46.383 38.528 11.645 1.00 18.54 308 ALA B CA 1
ATOM 5132 C C . ALA B 1 309 ? 46.070 38.362 10.157 1.00 16.46 308 ALA B C 1
ATOM 5133 O O . ALA B 1 309 ? 46.554 39.137 9.345 1.00 17.66 308 ALA B O 1
ATOM 5135 N N . LYS B 1 310 ? 45.326 37.320 9.811 1.00 18.43 309 LYS B N 1
ATOM 5136 C CA . LYS B 1 310 ? 44.966 37.034 8.401 1.00 21.59 309 LYS B CA 1
ATOM 5137 C C . LYS B 1 310 ? 44.269 38.260 7.824 1.00 20.92 309 LYS B C 1
ATOM 5138 O O . LYS B 1 310 ? 44.591 38.658 6.705 1.00 20.16 309 LYS B O 1
ATOM 5141 N N . ASN B 1 311 ? 43.316 38.820 8.568 1.00 17.95 310 ASN B N 1
ATOM 5142 C CA . ASN B 1 311 ? 42.513 39.961 8.068 1.00 18.90 310 ASN B CA 1
ATOM 5143 C C . ASN B 1 311 ? 43.404 41.205 7.954 1.00 17.04 310 ASN B C 1
ATOM 5144 O O . ASN B 1 311 ? 43.264 41.919 6.964 1.00 17.78 310 ASN B O 1
ATOM 5149 N N . MET B 1 312 ? 44.288 41.458 8.918 1.00 14.28 311 MET B N 1
ATOM 5150 C CA . MET B 1 312 ? 45.146 42.664 8.878 1.00 12.67 311 MET B CA 1
ATOM 5151 C C . MET B 1 312 ? 46.098 42.508 7.689 1.00 12.75 311 MET B C 1
ATOM 5152 O O . MET B 1 312 ? 46.288 43.435 6.897 1.00 13.50 311 MET B O 1
ATOM 5157 N N . LEU B 1 313 ? 46.692 41.328 7.552 1.00 14.60 312 LEU B N 1
ATOM 5158 C CA . LEU B 1 313 ? 47.660 41.088 6.451 1.00 15.45 312 LEU B CA 1
ATOM 5159 C C . LEU B 1 313 ? 46.942 41.187 5.103 1.00 16.65 312 LEU B C 1
ATOM 5160 O O . LEU B 1 313 ? 47.491 41.801 4.203 1.00 17.02 312 LEU B O 1
ATOM 5165 N N . ARG B 1 314 ? 45.743 40.607 4.978 1.00 18.44 313 ARG B N 1
ATOM 5166 C CA . ARG B 1 314 ? 44.950 40.685 3.722 1.00 20.01 313 ARG B CA 1
ATOM 5167 C C . ARG B 1 314 ? 44.738 42.152 3.345 1.00 18.58 313 ARG B C 1
ATOM 5168 O O . ARG B 1 314 ? 44.853 42.483 2.153 1.00 20.04 313 ARG B O 1
ATOM 5176 N N . ARG B 1 315 ? 44.434 42.995 4.328 1.00 16.90 314 ARG B N 1
ATOM 5177 C CA . ARG B 1 315 ? 44.177 44.436 4.088 1.00 16.58 314 ARG B CA 1
ATOM 5178 C C . ARG B 1 315 ? 45.456 45.061 3.516 1.00 14.73 314 ARG B C 1
ATOM 5179 O O . ARG B 1 315 ? 45.387 45.765 2.507 1.00 16.12 314 ARG B O 1
ATOM 5187 N N . LEU B 1 316 ? 46.615 44.774 4.103 1.00 11.98 315 LEU B N 1
ATOM 5188 C CA . LEU B 1 316 ? 47.870 45.364 3.585 1.00 11.80 315 LEU B CA 1
ATOM 5189 C C . LEU B 1 316 ? 48.217 44.766 2.218 1.00 10.66 315 LEU B C 1
ATOM 5190 O O . LEU B 1 316 ? 48.558 45.500 1.293 1.00 10.76 315 LEU B O 1
ATOM 5195 N N . ALA B 1 317 ? 48.176 43.444 2.085 1.00 11.19 316 ALA B N 1
ATOM 5196 C CA . ALA B 1 317 ? 48.599 42.767 0.840 1.00 12.27 316 ALA B CA 1
ATOM 5197 C C . ALA B 1 317 ? 47.715 43.155 -0.355 1.00 11.34 316 ALA B C 1
ATOM 5198 O O . ALA B 1 317 ? 48.201 43.083 -1.480 1.00 12.81 316 ALA B O 1
ATOM 5200 N N . SER B 1 318 ? 46.453 43.536 -0.134 1.00 12.59 317 SER B N 1
ATOM 5201 C CA . SER B 1 318 ? 45.531 43.972 -1.219 1.00 14.24 317 SER B CA 1
ATOM 5202 C C . SER B 1 318 ? 46.071 45.190 -1.972 1.00 12.32 317 SER B C 1
ATOM 5203 O O . SER B 1 318 ? 45.631 45.439 -3.109 1.00 14.31 317 SER B O 1
ATOM 5206 N N . PHE B 1 319 ? 46.978 45.953 -1.364 1.00 12.25 318 PHE B N 1
ATOM 5207 C CA . PHE B 1 319 ? 47.591 47.133 -1.999 1.00 11.86 318 PHE B CA 1
ATOM 5208 C C . PHE B 1 319 ? 48.561 46.705 -3.101 1.00 11.00 318 PHE B C 1
ATOM 5209 O O . PHE B 1 319 ? 48.816 47.487 -4.021 1.00 12.27 318 PHE B O 1
ATOM 5217 N N . ILE B 1 320 ? 49.132 45.500 -2.998 1.00 10.89 319 ILE B N 1
ATOM 5218 C CA . ILE B 1 320 ? 50.153 45.010 -3.955 1.00 11.48 319 ILE B CA 1
ATOM 5219 C C . ILE B 1 320 ? 49.416 44.522 -5.197 1.00 13.83 319 ILE B C 1
ATOM 5220 O O . ILE B 1 320 ? 48.893 43.394 -5.180 1.00 18.63 319 ILE B O 1
ATOM 5225 N N . LYS B 1 321 ? 49.356 45.353 -6.220 1.00 14.12 320 LYS B N 1
ATOM 5226 C CA . LYS B 1 321 ? 48.634 45.057 -7.465 1.00 17.43 320 LYS B CA 1
ATOM 5227 C C . LYS B 1 321 ? 49.590 45.214 -8.644 1.00 20.33 320 LYS B C 1
ATOM 5228 O O . LYS B 1 321 ? 50.529 46.075 -8.692 1.00 20.27 320 LYS B O 1
#

Solvent-accessible surface area: 24595 Å² total; per-residue (Å²): 116,56,112,26,70,6,80,106,102,4,74,7,63,80,130,53,53,42,68,79,46,109,50,24,94,55,37,54,3,9,18,82,13,108,113,22,44,8,2,2,5,15,0,10,5,7,27,49,74,3,2,0,0,0,0,0,9,103,32,125,86,76,127,40,108,14,8,0,0,0,0,0,1,1,24,8,3,0,19,30,8,0,1,56,28,78,0,3,36,0,0,21,27,0,0,36,76,16,97,0,0,0,0,0,0,29,7,75,39,2,15,102,56,80,7,59,12,2,12,88,3,0,12,70,0,0,42,10,0,0,34,3,46,83,57,89,11,54,20,3,108,77,42,37,36,36,4,10,7,1,16,17,0,10,31,28,122,64,0,0,0,0,0,0,15,4,0,0,0,0,0,4,13,6,0,16,88,11,37,158,69,134,4,44,75,44,158,8,94,5,45,0,0,0,0,0,29,3,7,0,4,10,109,17,128,78,157,36,44,116,103,6,34,80,35,14,33,30,20,2,84,2,0,37,66,125,10,95,62,35,64,85,9,23,60,0,11,6,57,17,187,117,24,48,94,9,40,38,9,22,13,53,42,0,0,0,0,4,0,44,46,76,4,81,64,4,3,60,59,0,10,80,24,2,103,191,38,48,24,182,44,75,47,39,61,5,72,28,128,78,75,52,120,34,0,15,72,30,112,56,127,45,0,43,80,5,0,115,89,0,6,51,8,6,140,168,59,118,22,72,24,103,74,114,3,57,4,59,64,128,50,50,38,35,73,121,65,47,23,94,54,37,54,4,9,24,76,13,109,90,20,51,8,2,1,6,15,0,11,4,6,27,49,72,3,2,0,0,0,0,0,8,125,30,125,84,77,126,40,106,13,8,0,0,0,0,0,1,1,24,8,3,0,25,28,10,0,1,59,30,79,1,3,34,0,0,21,25,0,0,34,72,16,70,0,0,0,0,0,0,30,8,76,38,2,16,100,54,80,6,58,12,2,17,88,3,0,10,68,0,0,45,11,0,0,36,3,47,82,58,89,7,63,20,4,75,80,42,40,36,38,3,10,6,1,18,16,0,11,32,27,122,64,0,0,0,0,0,0,14,4,0,0,0,0,0,4,18,5,0,17,86,11,37,158,68,134,4,45,76,45,160,8,94,5,45,0,0,0,0,0,20,3,7,0,8,18,157,15,126,55,130,35,50,121,115,4,96,91,76,14,37,35,41,2,151,15,0,38,69,126,10,96,61,35,66,87,10,26,82,0,11,6,54,17,182,115,25,45,94,9,41,38,9,23,13,52,41,0,0,0,0,5,0,44,47,72,4,82,57,5,3,58,64,0,11,81,25,2,104,190,37,49,24,180,47,76,48,40,56,4,72,29,128,76,73,52,111,32,0,15,75,21,146,60,127,45,0,58,52,5,0,139,91,0,5,55,8,3,141

Sequence (630 aa):
ETIFDLPPYIKVFKDGRVERLHSSPYVPPSLNNDPETGGVSWKDVPISSVVSARIYLLPKINNHHDEKLPIIIVYFHGAGFCLESAFKSSFFHTYVKHHFVAEEAKAIIAVSVEFRLAPENHLPAAYEEDCWEALQWVASHVGLDISSSLKTCIDDKDPWIINYADFDRLYLWGDSTGANIVHNTLIRSGKEKLNGGKVKILGAILYYPYFLIRTSSKQSDYMMENEYRSYWKLLAYPDDAPGGNDNPMMINPTAENAPDLAGYGCSSRLLISMMVADEARDITLLYIDALEKSGWKKGGELLDVADFDKQYFFELFEMETEVAKNMLRRLASFIKETIFDLPPYIKVFKDGRVERLHSSPYVPPSLNNDPETGGVSWKDVPISSVVSARIYLLPKINNHHDEKLPIIIVYFHGAGFCLESAFKSSFFHTYVKHHFVAEEAKAIIAVSVEFRLAPENHLPAAYEEDCWEALQWVASHVGLDISSSLKTCIDDKDPWIINYADFDRLYLWGDSTGANIVHNTLIRSGKEKLNGGKVKILGAILYYPYFLIRTSSKQSDYMMENEYRSSYWKLAYPDDAPGGNDNPMMINPTAENAPDLAGYGCSSRLLISMMVADEEARDITLLYIDALEKSGWKKGGELLDVADFDKQYFELFEMETEVAKNMLRRLASFIK

Radius of gyration: 26.73 Å; Cα contacts (8 Å, |Δi|>4): 1457; chains: 2; bounding box: 59×82×55 Å